Protein AF-0000000087483746 (afdb_homodimer)

Radius of gyration: 28.47 Å; Cα contacts (8 Å, |Δi|>4): 1527; chains: 2; bounding box: 49×84×69 Å

Organism: NCBI:txid62062

Sequence (650 aa):
MVVSKAWTLRQHFQGFPKASDFHLREETLPQPKNGQVLLEAVFLSVDPYMRPYSQTMMKEGDVMIGSQVAKVIQSYNPSFPVGCHVVSDCGWRSHWVCDGAELTPVLPDWPQDIPLSLALGAIGMPGLTALYGLEEVCEIKKGETLLVNAAAGAVGSVVGQIAKIKGCRVVGCAGTDTKVSYLKELGFDQVFNYKTATSLEESLREAAPHGYDCYFENVGGKFSSVVMPQMREYGRIAVCGSISMYNDTTPQTGILSTPQTVILQHTVQHHTTDRYTVHTTDGYTVHTTDGYTVHTTDGYTVHTTDGYTVHTTDGYTVHTTDGYTMVVSKAWTLRQHFQGFPKASDFHLREETLPQPKNGQVLLEAVFLSVDPYMRPYSQTMMKEGDVMIGSQVAKVIQSYNPSFPVGCHVVSDCGWRSHWVCDGAELTPVLPDWPQDIPLSLALGAIGMPGLTALYGLEEVCEIKKGETLLVNAAAGAVGSVVGQIAKIKGCRVVGCAGTDTKVSYLKELGFDQVFNYKTATSLEESLREAAPHGYDCYFENVGGKFSSVVMPQMREYGRIAVCGSISMYNDTTPQTGILSTPQTVILQHTVQHHTTDRYTVHTTDGYTVHTTDGYTVHTTDGYTVHTTDGYTVHTTDGYTVHTTDGYT

InterPro domains:
  IPR011032 GroES-like superfamily [SSF50129] (1-139)
  IPR013149 Alcohol dehydrogenase-like, C-terminal [PF00107] (154-257)
  IPR014190 Leukotriene B4 12-hydroxydehydrogenase/15-oxo-prostaglandin 13-reductase [cd08294] (2-254)
  IPR020843 Enoylreductase domain [SM00829] (18-268)
  IPR036291 NAD(P)-binding domain superfamily [SSF51735] (120-277)
  IPR041694 Oxidoreductase, N-terminal domain [PF16884] (5-106)
  IPR045010 Medium-chain dehydrogenase/reductase [PTHR43205] (4-276)

Secondary structure (DSSP, 8-state):
-EEEEEEEE-S--SSS--GGGEEEEEEEEPPP-TT-EEEEEEEE---TTHHHHHHHH--TTSBPP--EEEEEEEES-TTS-TT-EEEE-S-SBSEEEE-STT-EEPPTT--TTS-GGGGGTTTSHHHHHHHHIIIIIS---TT-EEEESSTTSHHHHHHHHHHHHTT-EEEEEESSHHHHHHHHHHT-SEEEETTT-S-HHHHHHHH-TT-EEEEEESS-THHHHHHGGGEEEEEEEEE---GGGTT-SSPPPB-S--HHHHHHT-EEEE--GGGEEEEEETTEEEEEETTEEEEEETTEEEEEETTEEEEEETTEEEEEETTB-/-EEEEEEEE-S--SSS--GGGEEEEEEEEPPP-TT-EEEEEEEE---TTHHHHHHHH--TTSBPP--EEEEEEEES-TTS-TT-EEEE-S-SBSEEEE-STT-EEPPTT--TTS-GGGGGTTTSHHHHHHHHIIIIIS---TT-EEEESSTTSHHHHHHHHHHHHTT-EEEEEESSHHHHHHHHHHT-SEEEETTT-S-HHHHHHHH-TT-EEEEEESS-THHHHHHGGGEEEEEEEEE---GGGTT-SSPPPB-S--HHHHHHT-EEEE--GGGEEEEEETTEEEEEETTEEEEEETTEEEEEETTEEEEEETTEEEEEETTB-

Structure (mmCIF, N/CA/C/O backbone):
data_AF-0000000087483746-model_v1
#
loop_
_entity.id
_entity.type
_entity.pdbx_description
1 polymer 'Prostaglandin reductase 1'
#
loop_
_atom_site.group_PDB
_atom_site.id
_atom_site.type_symbol
_atom_site.label_atom_id
_atom_site.label_alt_id
_atom_site.label_comp_id
_atom_site.label_asym_id
_atom_site.label_entity_id
_atom_site.label_seq_id
_atom_site.pdbx_PDB_ins_code
_atom_site.Cartn_x
_atom_site.Cartn_y
_atom_site.Cartn_z
_atom_site.occupancy
_atom_site.B_iso_or_equiv
_atom_site.auth_seq_id
_atom_site.auth_comp_id
_atom_site.auth_asym_id
_atom_site.auth_atom_id
_atom_site.pdbx_PDB_model_num
ATOM 1 N N . MET A 1 1 ? -16.719 40.312 28.062 1 84.88 1 MET A N 1
ATOM 2 C CA . MET A 1 1 ? -16.875 39.625 26.781 1 84.88 1 MET A CA 1
ATOM 3 C C . MET A 1 1 ? -15.758 40 25.812 1 84.88 1 MET A C 1
ATOM 5 O O . MET A 1 1 ? -15.25 41.125 25.859 1 84.88 1 MET A O 1
ATOM 9 N N . VAL A 1 2 ? -15.156 39 25.188 1 92.5 2 VAL A N 1
ATOM 10 C CA . VAL A 1 2 ? -14.047 39.25 24.266 1 92.5 2 VAL A CA 1
ATOM 11 C C . VAL A 1 2 ? -14.539 39.094 22.828 1 92.5 2 VAL A C 1
ATOM 13 O O . VAL A 1 2 ? -15.32 38.188 22.531 1 92.5 2 VAL A O 1
ATOM 16 N N . VAL A 1 3 ? -14.133 40.031 21.969 1 96.38 3 VAL A N 1
ATOM 17 C CA . VAL A 1 3 ? -14.445 39.938 20.547 1 96.38 3 VAL A CA 1
ATOM 18 C C . VAL A 1 3 ? -13.336 39.188 19.812 1 96.38 3 VAL A C 1
ATOM 20 O O . VAL A 1 3 ? -12.172 39.594 19.859 1 96.38 3 VAL A O 1
ATOM 23 N N . SER A 1 4 ? -13.75 38.094 19.219 1 97.94 4 SER A N 1
ATOM 24 C CA . SER A 1 4 ? -12.828 37.281 18.438 1 97.94 4 SER A CA 1
ATOM 25 C C . SER A 1 4 ? -12.984 37.531 16.953 1 97.94 4 SER A C 1
ATOM 27 O O . SER A 1 4 ? -14.094 37.688 16.453 1 97.94 4 SER A O 1
ATOM 29 N N . LYS A 1 5 ? -11.859 37.594 16.281 1 98.38 5 LYS A N 1
ATOM 30 C CA . LYS A 1 5 ? -11.852 37.594 14.828 1 98.38 5 LYS A CA 1
ATOM 31 C C . LYS A 1 5 ? -11.609 36.188 14.281 1 98.38 5 LYS A C 1
ATOM 33 O O . LYS A 1 5 ? -10.703 35.5 14.734 1 98.38 5 LYS A O 1
ATOM 38 N N . ALA A 1 6 ? -12.43 35.812 13.336 1 98.31 6 ALA A N 1
ATOM 39 C CA . ALA A 1 6 ? -12.312 34.469 12.773 1 98.31 6 ALA A CA 1
ATOM 40 C C . ALA A 1 6 ? -12.422 34.5 11.25 1 98.31 6 ALA A C 1
ATOM 42 O O . ALA A 1 6 ? -13.281 35.188 10.695 1 98.31 6 ALA A O 1
ATOM 43 N N . TRP A 1 7 ? -11.5 33.812 10.594 1 98.12 7 TRP A N 1
ATOM 44 C CA . TRP A 1 7 ? -11.602 33.625 9.148 1 98.12 7 TRP A CA 1
ATOM 45 C C . TRP A 1 7 ? -12.516 32.438 8.82 1 98.12 7 TRP A C 1
ATOM 47 O O . TRP A 1 7 ? -12.32 31.344 9.312 1 98.12 7 TRP A O 1
ATOM 57 N N . THR A 1 8 ? -13.492 32.688 8.016 1 98.12 8 THR A N 1
ATOM 58 C CA . THR A 1 8 ? -14.422 31.641 7.602 1 98.12 8 THR A CA 1
ATOM 59 C C . THR A 1 8 ? -14.273 31.328 6.113 1 98.12 8 THR A C 1
ATOM 61 O O . THR A 1 8 ? -13.82 32.188 5.344 1 98.12 8 THR A O 1
ATOM 64 N N . LEU A 1 9 ? -14.586 30.125 5.727 1 98.12 9 LEU A N 1
ATOM 65 C CA . LEU A 1 9 ? -14.617 29.719 4.324 1 98.12 9 LEU A CA 1
ATOM 66 C C . LEU A 1 9 ? -15.852 30.281 3.631 1 98.12 9 LEU A C 1
ATOM 68 O O . LEU A 1 9 ? -16.969 29.828 3.877 1 98.12 9 LEU A O 1
ATOM 72 N N . ARG A 1 10 ? -15.648 31.219 2.766 1 97.44 10 ARG A N 1
ATOM 73 C CA . ARG A 1 10 ? -16.766 31.828 2.039 1 97.44 10 ARG A CA 1
ATOM 74 C C . ARG A 1 10 ? -17.266 30.891 0.939 1 97.44 10 ARG A C 1
ATOM 76 O O . ARG A 1 10 ? -18.469 30.766 0.728 1 97.44 10 ARG A O 1
ATOM 83 N N . GLN A 1 11 ? -16.328 30.312 0.205 1 96.06 11 GLN A N 1
ATOM 84 C CA . GLN A 1 11 ? -16.609 29.328 -0.846 1 96.06 11 GLN A CA 1
ATOM 85 C C . GLN A 1 11 ? -15.469 28.328 -0.982 1 96.06 11 GLN A C 1
ATOM 87 O O . GLN A 1 11 ? -14.32 28.641 -0.657 1 96.06 11 GLN A O 1
ATOM 92 N N . HIS A 1 12 ? -15.844 27.172 -1.423 1 93.94 12 HIS A N 1
ATOM 93 C CA . HIS A 1 12 ? -14.805 26.188 -1.648 1 93.94 12 HIS A CA 1
ATOM 94 C C . HIS A 1 12 ? -13.82 26.641 -2.719 1 93.94 12 HIS A C 1
ATOM 96 O O . HIS A 1 12 ? -14.211 27.312 -3.68 1 93.94 12 HIS A O 1
ATOM 102 N N . PHE A 1 13 ? -12.633 26.172 -2.541 1 93.5 13 PHE A N 1
ATOM 103 C CA . PHE A 1 13 ? -11.555 26.625 -3.41 1 93.5 13 PHE A CA 1
ATOM 104 C C . PHE A 1 13 ? -11.727 26.078 -4.82 1 93.5 13 PHE A C 1
ATOM 106 O O . PHE A 1 13 ? -12.086 24.906 -5 1 93.5 13 PHE A O 1
ATOM 113 N N . GLN A 1 14 ? -11.609 26.891 -5.719 1 90.75 14 GLN A N 1
ATOM 114 C CA . GLN A 1 14 ? -11.469 26.516 -7.121 1 90.75 14 GLN A CA 1
ATOM 115 C C . GLN A 1 14 ? -10.055 26.797 -7.625 1 90.75 14 GLN A C 1
ATOM 117 O O . GLN A 1 14 ? -9.727 27.938 -7.965 1 90.75 14 GLN A O 1
ATOM 122 N N . GLY A 1 15 ? -9.273 25.781 -7.684 1 89.31 15 GLY A N 1
ATOM 123 C CA . GLY A 1 15 ? -7.855 26 -7.918 1 89.31 15 GLY A CA 1
ATOM 124 C C . GLY A 1 15 ? -7.117 26.484 -6.688 1 89.31 15 GLY A C 1
ATOM 125 O O . GLY A 1 15 ? -7.41 26.062 -5.566 1 89.31 15 GLY A O 1
ATOM 126 N N . PHE A 1 16 ? -6.207 27.312 -6.836 1 92.25 16 PHE A N 1
ATOM 127 C CA . PHE A 1 16 ? -5.449 27.859 -5.723 1 92.25 16 PHE A CA 1
ATOM 128 C C . PHE A 1 16 ? -6.309 28.828 -4.918 1 92.25 16 PHE A C 1
ATOM 130 O O . PHE A 1 16 ? -7.047 29.641 -5.488 1 92.25 16 PHE A O 1
ATOM 137 N N . PRO A 1 17 ? -6.242 28.734 -3.639 1 95 17 PRO A N 1
ATOM 138 C CA . PRO A 1 17 ? -7.051 29.609 -2.797 1 95 17 PRO A CA 1
ATOM 139 C C . PRO A 1 17 ? -6.816 31.094 -3.098 1 95 17 PRO A C 1
ATOM 141 O O . PRO A 1 17 ? -5.688 31.5 -3.389 1 95 17 PRO A O 1
ATOM 144 N N . LYS A 1 18 ? -7.969 31.891 -3.02 1 95.56 18 LYS A N 1
ATOM 145 C CA . LYS A 1 18 ? -7.957 33.344 -3.186 1 95.56 18 LYS A CA 1
ATOM 146 C C . LYS A 1 18 ? -8.469 34.031 -1.931 1 95.56 18 LYS A C 1
ATOM 148 O O . LYS A 1 18 ? -9.211 33.469 -1.145 1 95.56 18 LYS A O 1
ATOM 153 N N . ALA A 1 19 ? -8.023 35.219 -1.803 1 96 19 ALA A N 1
ATOM 154 C CA . ALA A 1 19 ? -8.469 36 -0.651 1 96 19 ALA A CA 1
ATOM 155 C C . ALA A 1 19 ? -10 36.031 -0.581 1 96 19 ALA A C 1
ATOM 157 O O . ALA A 1 19 ? -10.57 36.031 0.509 1 96 19 ALA A O 1
ATOM 158 N N . SER A 1 20 ? -10.586 36.094 -1.738 1 97.25 20 SER A N 1
ATOM 159 C CA . SER A 1 20 ? -12.039 36.156 -1.813 1 97.25 20 SER A CA 1
ATOM 160 C C . SER A 1 20 ? -12.703 34.875 -1.314 1 97.25 20 SER A C 1
ATOM 162 O O . SER A 1 20 ? -13.914 34.844 -1.082 1 97.25 20 SER A O 1
ATOM 164 N N . ASP A 1 21 ? -11.922 33.844 -1.173 1 97.69 21 ASP A N 1
ATOM 165 C CA . ASP A 1 21 ? -12.469 32.594 -0.693 1 97.69 21 ASP A CA 1
ATOM 166 C C . ASP A 1 21 ? -12.727 32.625 0.812 1 97.69 21 ASP A C 1
ATOM 168 O O . ASP A 1 21 ? -13.352 31.719 1.369 1 97.69 21 ASP A O 1
ATOM 172 N N . PHE A 1 22 ? -12.328 33.75 1.444 1 97.94 22 PHE A N 1
ATOM 173 C CA . PHE A 1 22 ? -12.406 33.875 2.896 1 97.94 22 PHE A CA 1
ATOM 174 C C . PHE A 1 22 ? -13.203 35.094 3.307 1 97.94 22 PHE A C 1
ATOM 176 O O . PHE A 1 22 ? -13.344 36.031 2.523 1 97.94 22 PHE A O 1
ATOM 183 N N . HIS A 1 23 ? -13.758 35.031 4.449 1 97.81 23 HIS A N 1
ATOM 184 C CA . HIS A 1 23 ? -14.438 36.156 5.078 1 97.81 23 HIS A CA 1
ATOM 185 C C . HIS A 1 23 ? -14.016 36.312 6.531 1 97.81 23 HIS A C 1
ATOM 187 O O . HIS A 1 23 ? -14.023 35.344 7.297 1 97.81 23 HIS A O 1
ATOM 193 N N . LEU A 1 24 ? -13.586 37.469 6.922 1 97.88 24 LEU A N 1
ATOM 194 C CA . LEU A 1 24 ? -13.242 37.781 8.305 1 97.88 24 LEU A CA 1
ATOM 195 C C . LEU A 1 24 ? -14.484 38.219 9.086 1 97.88 24 LEU A C 1
ATOM 197 O O . LEU A 1 24 ? -15.141 39.188 8.734 1 97.88 24 LEU A O 1
ATOM 201 N N . ARG A 1 25 ? -14.758 37.469 10.094 1 97.06 25 ARG A N 1
ATOM 202 C CA . ARG A 1 25 ? -15.938 37.781 10.891 1 97.06 25 ARG A CA 1
ATOM 203 C C . ARG A 1 25 ? -15.555 38.031 12.352 1 97.06 25 ARG A C 1
ATOM 205 O O . ARG A 1 25 ? -14.531 37.531 12.82 1 97.06 25 ARG A O 1
ATOM 212 N N . GLU A 1 26 ? -16.422 38.75 13 1 97.44 26 GLU A N 1
ATOM 213 C CA . GLU A 1 26 ? -16.266 38.938 14.438 1 97.44 26 GLU A CA 1
ATOM 214 C C . GLU A 1 26 ? -17.25 38.094 15.227 1 97.44 26 GLU A C 1
ATOM 216 O O . GLU A 1 26 ? -18.391 37.875 14.805 1 97.44 26 GLU A O 1
ATOM 221 N N . GLU A 1 27 ? -16.688 37.531 16.25 1 95.5 27 GLU A N 1
ATOM 222 C CA . GLU A 1 27 ? -17.484 36.75 17.188 1 95.5 27 GLU A CA 1
ATOM 223 C C . GLU A 1 27 ? -17.328 37.25 18.609 1 95.5 27 GLU A C 1
ATOM 225 O O . GLU A 1 27 ? -16.203 37.531 19.062 1 95.5 27 GLU A O 1
ATOM 230 N N . THR A 1 28 ? -18.469 37.406 19.297 1 96.88 28 THR A N 1
ATOM 231 C CA . THR A 1 28 ? -18.406 37.719 20.719 1 96.88 28 THR A CA 1
ATOM 232 C C . THR A 1 28 ? -18.375 36.438 21.562 1 96.88 28 THR A C 1
ATOM 234 O O . THR A 1 28 ? -19.297 35.625 21.5 1 96.88 28 THR A O 1
ATOM 237 N N . LEU A 1 29 ? -17.312 36.344 22.328 1 97.56 29 LEU A N 1
ATOM 238 C CA . LEU A 1 29 ? -17.141 35.125 23.141 1 97.56 29 LEU A CA 1
ATOM 239 C C . LEU A 1 29 ? -17.672 35.344 24.547 1 97.56 29 LEU A C 1
ATOM 241 O O . LEU A 1 29 ? -17.516 36.438 25.125 1 97.56 29 LEU A O 1
ATOM 245 N N . PRO A 1 30 ? -18.188 34.281 25.078 1 96.12 30 PRO A N 1
ATOM 246 C CA . PRO A 1 30 ? -18.594 34.375 26.484 1 96.12 30 PRO A CA 1
ATOM 247 C C . PRO A 1 30 ? -17.391 34.406 27.422 1 96.12 30 PRO A C 1
ATOM 249 O O . PRO A 1 30 ? -16.281 34.031 27.031 1 96.12 30 PRO A O 1
ATOM 252 N N . GLN A 1 31 ? -17.719 34.906 28.594 1 95.69 31 GLN A N 1
ATOM 253 C CA . GLN A 1 31 ? -16.703 34.75 29.641 1 95.69 31 GLN A CA 1
ATOM 254 C C . GLN A 1 31 ? -16.484 33.25 29.969 1 95.69 31 GLN A C 1
ATOM 256 O O . GLN A 1 31 ? -17.438 32.5 30.031 1 95.69 31 GLN A O 1
ATOM 261 N N . PRO A 1 32 ? -15.18 32.938 30.109 1 97.44 32 PRO A N 1
ATOM 262 C CA . PRO A 1 32 ? -14.93 31.531 30.484 1 97.44 32 PRO A CA 1
ATOM 263 C C . PRO A 1 32 ? -15.547 31.156 31.828 1 97.44 32 PRO A C 1
ATOM 265 O O . PRO A 1 32 ? -15.562 31.984 32.75 1 97.44 32 PRO A O 1
ATOM 268 N N . LYS A 1 33 ? -16.031 29.922 31.938 1 96.56 33 LYS A N 1
ATOM 269 C CA . LYS A 1 33 ? -16.594 29.359 33.156 1 96.56 33 LYS A CA 1
ATOM 270 C C . LYS A 1 33 ? -15.617 28.375 33.812 1 96.56 33 LYS A C 1
ATOM 272 O O . LYS A 1 33 ? -14.492 28.219 33.344 1 96.56 33 LYS A O 1
ATOM 277 N N . ASN A 1 34 ? -16.141 27.828 34.906 1 96.19 34 ASN A N 1
ATOM 278 C CA . ASN A 1 34 ? -15.328 26.812 35.562 1 96.19 34 ASN A CA 1
ATOM 279 C C . ASN A 1 34 ? -14.906 25.703 34.625 1 96.19 34 ASN A C 1
ATOM 281 O O . ASN A 1 34 ? -15.734 25.156 33.875 1 96.19 34 ASN A O 1
ATOM 285 N N . GLY A 1 35 ? -13.57 25.469 34.594 1 97.06 35 GLY A N 1
ATOM 286 C CA . GLY A 1 35 ? -13.039 24.422 33.75 1 97.06 35 GLY A CA 1
ATOM 287 C C . GLY A 1 35 ? -12.641 24.922 32.375 1 97.06 35 GLY A C 1
ATOM 288 O O . GLY A 1 35 ? -12.109 24.156 31.547 1 97.06 35 GLY A O 1
ATOM 289 N N . GLN A 1 36 ? -12.836 26.234 32.156 1 98 36 GLN A N 1
ATOM 290 C CA . GLN A 1 36 ? -12.586 26.75 30.828 1 98 36 GLN A CA 1
ATOM 291 C C . GLN A 1 36 ? -11.414 27.719 30.812 1 98 36 GLN A C 1
ATOM 293 O O . GLN A 1 36 ? -10.977 28.172 31.875 1 98 36 GLN A O 1
ATOM 298 N N . VAL A 1 37 ? -10.969 27.969 29.641 1 98.25 37 VAL A N 1
ATOM 299 C CA . VAL A 1 37 ? -9.891 28.922 29.438 1 98.25 37 VAL A CA 1
ATOM 300 C C . VAL A 1 37 ? -10.211 29.812 28.234 1 98.25 37 VAL A C 1
ATOM 302 O O . VAL A 1 37 ? -10.992 29.438 27.359 1 98.25 37 VAL A O 1
ATOM 305 N N . LEU A 1 38 ? -9.664 31 28.266 1 98.5 38 LEU A N 1
ATOM 306 C CA . LEU A 1 38 ? -9.672 31.906 27.125 1 98.5 38 LEU A CA 1
ATOM 307 C C . LEU A 1 38 ? -8.297 31.953 26.469 1 98.5 38 LEU A C 1
ATOM 309 O O . LEU A 1 38 ? -7.289 32.219 27.125 1 98.5 38 LEU A O 1
ATOM 313 N N . LEU A 1 39 ? -8.305 31.672 25.219 1 98.56 39 LEU A N 1
ATOM 314 C CA . LEU A 1 39 ? -7.074 31.625 24.438 1 98.56 39 LEU A CA 1
ATOM 315 C C . LEU A 1 39 ? -6.93 32.875 23.562 1 98.56 39 LEU A C 1
ATOM 317 O O . LEU A 1 39 ? -7.93 33.438 23.109 1 98.56 39 LEU A O 1
ATOM 321 N N . GLU A 1 40 ? -5.738 33.25 23.359 1 98.69 40 GLU A N 1
ATOM 322 C CA . GLU A 1 40 ? -5.352 34.25 22.359 1 98.69 40 GLU A CA 1
ATOM 323 C C . GLU A 1 40 ? -4.32 33.656 21.391 1 98.69 40 GLU A C 1
ATOM 325 O O . GLU A 1 40 ? -3.25 33.219 21.812 1 98.69 40 GLU A O 1
ATOM 330 N N . ALA A 1 41 ? -4.578 33.75 20.109 1 98.5 41 ALA A N 1
ATOM 331 C CA . ALA A 1 41 ? -3.705 33.156 19.109 1 98.5 41 ALA A CA 1
ATOM 332 C C . ALA A 1 41 ? -2.379 33.906 19.016 1 98.5 41 ALA A C 1
ATOM 334 O O . ALA A 1 41 ? -2.35 35.125 19.062 1 98.5 41 ALA A O 1
ATOM 335 N N . VAL A 1 42 ? -1.319 33.156 18.953 1 98 42 VAL A N 1
ATOM 336 C CA . VAL A 1 42 ? 0.018 33.719 18.75 1 98 42 VAL A CA 1
ATOM 337 C C . VAL A 1 42 ? 0.473 33.438 17.312 1 98 42 VAL A C 1
ATOM 339 O O . VAL A 1 42 ? 0.969 34.312 16.625 1 98 42 VAL A O 1
ATOM 342 N N . PHE A 1 43 ? 0.296 32.188 16.844 1 97.88 43 PHE A N 1
ATOM 343 C CA . PHE A 1 43 ? 0.579 31.766 15.484 1 97.88 43 PHE A CA 1
ATOM 344 C C . PHE A 1 43 ? -0.567 30.922 14.938 1 97.88 43 PHE A C 1
ATOM 346 O O . PHE A 1 43 ? -1.174 30.141 15.672 1 97.88 43 PHE A O 1
ATOM 353 N N . LEU A 1 44 ? -0.84 31.078 13.68 1 97.56 44 LEU A N 1
ATOM 354 C CA . LEU A 1 44 ? -1.774 30.234 12.945 1 97.56 44 LEU A CA 1
ATOM 355 C C . LEU A 1 44 ? -1.044 29.391 11.898 1 97.56 44 LEU A C 1
ATOM 357 O O . LEU A 1 44 ? -0.132 29.891 11.227 1 97.56 44 LEU A O 1
ATOM 361 N N . SER A 1 45 ? -1.437 28.172 11.828 1 96 45 SER A N 1
ATOM 362 C CA . SER A 1 45 ? -0.874 27.359 10.766 1 96 45 SER A CA 1
ATOM 363 C C . SER A 1 45 ? -1.6 27.594 9.445 1 96 45 SER A C 1
ATOM 365 O O . SER A 1 45 ? -2.814 27.797 9.422 1 96 45 SER A O 1
ATOM 367 N N . VAL A 1 46 ? -0.901 27.609 8.336 1 94.94 46 VAL A N 1
ATOM 368 C CA . VAL A 1 46 ? -1.425 27.625 6.977 1 94.94 46 VAL A CA 1
ATOM 369 C C . VAL A 1 46 ? -0.848 26.438 6.199 1 94.94 46 VAL A C 1
ATOM 371 O O . VAL A 1 46 ? 0.305 26.469 5.766 1 94.94 46 VAL A O 1
ATOM 374 N N . ASP A 1 47 ? -1.719 25.453 6.051 1 93.5 47 ASP A N 1
ATOM 375 C CA . ASP A 1 47 ? -1.221 24.172 5.562 1 93.5 47 ASP A CA 1
ATOM 376 C C . ASP A 1 47 ? -1.864 23.812 4.227 1 93.5 47 ASP A C 1
ATOM 378 O O . ASP A 1 47 ? -3.057 24.047 4.02 1 93.5 47 ASP A O 1
ATOM 382 N N . PRO A 1 48 ? -1.103 23.078 3.393 1 93.12 48 PRO A N 1
ATOM 383 C CA . PRO A 1 48 ? -1.645 22.672 2.094 1 93.12 48 PRO A CA 1
ATOM 384 C C . PRO A 1 48 ? -2.844 21.734 2.223 1 93.12 48 PRO A C 1
ATOM 386 O O . PRO A 1 48 ? -3.746 21.766 1.382 1 93.12 48 PRO A O 1
ATOM 389 N N . TYR A 1 49 ? -2.922 20.953 3.266 1 91.06 49 TYR A N 1
ATOM 390 C CA . TYR A 1 49 ? -3.996 19.969 3.383 1 91.06 49 TYR A CA 1
ATOM 391 C C . TYR A 1 49 ? -5.348 20.656 3.521 1 91.06 49 TYR A C 1
ATOM 393 O O . TYR A 1 49 ? -6.395 20.031 3.326 1 91.06 49 TYR A O 1
ATOM 401 N N . MET A 1 50 ? -5.371 21.922 3.846 1 93.31 50 MET A N 1
ATOM 402 C CA . MET A 1 50 ? -6.617 22.656 3.998 1 93.31 50 MET A CA 1
ATOM 403 C C . MET A 1 50 ? -7.391 22.703 2.684 1 93.31 50 MET A C 1
ATOM 405 O O . MET A 1 50 ? -8.617 22.797 2.682 1 93.31 50 MET A O 1
ATOM 409 N N . ARG A 1 51 ? -6.707 22.547 1.605 1 93.19 51 ARG A N 1
ATOM 410 C CA . ARG A 1 51 ? -7.336 22.625 0.292 1 93.19 51 ARG A CA 1
ATOM 411 C C . ARG A 1 51 ? -8.242 21.422 0.053 1 93.19 51 ARG A C 1
ATOM 413 O O . ARG A 1 51 ? -9.461 21.562 -0.054 1 93.19 51 ARG A O 1
ATOM 420 N N . PRO A 1 52 ? -7.68 20.234 0.125 1 88.62 52 PRO A N 1
ATOM 421 C CA . PRO A 1 52 ? -8.578 19.094 -0.063 1 88.62 52 PRO A CA 1
ATOM 422 C C . PRO A 1 52 ? -9.523 18.891 1.12 1 88.62 52 PRO A C 1
ATOM 424 O O . PRO A 1 52 ? -10.656 18.438 0.938 1 88.62 52 PRO A O 1
ATOM 427 N N . TYR A 1 53 ? -9.172 19.25 2.328 1 88.62 53 TYR A N 1
ATOM 428 C CA . TYR A 1 53 ? -9.992 19.031 3.512 1 88.62 53 TYR A CA 1
ATOM 429 C C . TYR A 1 53 ? -11.172 19.984 3.549 1 88.62 53 TYR A C 1
ATOM 431 O O . TYR A 1 53 ? -12.227 19.672 4.113 1 88.62 53 TYR A O 1
ATOM 439 N N . SER A 1 54 ? -10.977 21.125 2.973 1 89.56 54 SER A N 1
ATOM 440 C CA . SER A 1 54 ? -12.078 22.078 2.924 1 89.56 54 SER A CA 1
ATOM 441 C C . SER A 1 54 ? -13.273 21.5 2.176 1 89.56 54 SER A C 1
ATOM 443 O O . SER A 1 54 ? -14.422 21.766 2.537 1 89.56 54 SER A O 1
ATOM 445 N N . GLN A 1 55 ? -13.047 20.641 1.203 1 85.81 55 GLN A N 1
ATOM 446 C CA . GLN A 1 55 ? -14.117 20.047 0.395 1 85.81 55 GLN A CA 1
ATOM 447 C C . GLN A 1 55 ? -14.781 18.891 1.118 1 85.81 55 GLN A C 1
ATOM 449 O O . GLN A 1 55 ? -15.977 18.641 0.952 1 85.81 55 GLN A O 1
ATOM 454 N N . THR A 1 56 ? -14.023 18.266 1.96 1 83.31 56 THR A N 1
ATOM 455 C CA . THR A 1 56 ? -14.539 17.016 2.512 1 83.31 56 THR A CA 1
ATOM 456 C C . THR A 1 56 ? -14.984 17.203 3.957 1 83.31 56 THR A C 1
ATOM 458 O O . THR A 1 56 ? -15.875 16.5 4.434 1 83.31 56 THR A O 1
ATOM 461 N N . MET A 1 57 ? -14.422 18.281 4.633 1 88.38 57 MET A N 1
ATOM 462 C CA . MET A 1 57 ? -14.633 18.344 6.074 1 88.38 57 MET A CA 1
ATOM 463 C C . MET A 1 57 ? -15.305 19.656 6.469 1 88.38 57 MET A C 1
ATOM 465 O O . MET A 1 57 ? -15.68 19.844 7.629 1 88.38 57 MET A O 1
ATOM 469 N N . MET A 1 58 ? -15.367 20.562 5.496 1 94.19 58 MET A N 1
ATOM 470 C CA . MET A 1 58 ? -15.922 21.859 5.844 1 94.19 58 MET A CA 1
ATOM 471 C C . MET A 1 58 ? -17.156 22.172 5 1 94.19 58 MET A C 1
ATOM 473 O O . MET A 1 58 ? -17.328 21.625 3.912 1 94.19 58 MET A O 1
ATOM 477 N N . LYS A 1 59 ? -18.031 23.125 5.535 1 96.06 59 LYS A N 1
ATOM 478 C CA . LYS A 1 59 ? -19.094 23.828 4.809 1 96.06 59 LYS A CA 1
ATOM 479 C C . LYS A 1 59 ? -18.766 25.312 4.676 1 96.06 59 LYS A C 1
ATOM 481 O O . LYS A 1 59 ? -18.047 25.875 5.512 1 96.06 59 LYS A O 1
ATOM 486 N N . GLU A 1 60 ? -19.156 25.766 3.586 1 96.81 60 GLU A N 1
ATOM 487 C CA . GLU A 1 60 ? -19.031 27.219 3.475 1 96.81 60 GLU A CA 1
ATOM 488 C C . GLU A 1 60 ? -19.625 27.922 4.691 1 96.81 60 GLU A C 1
ATOM 490 O O . GLU A 1 60 ? -20.688 27.531 5.172 1 96.81 60 GLU A O 1
ATOM 495 N N . GLY A 1 61 ? -18.922 28.859 5.199 1 97 61 GLY A N 1
ATOM 496 C CA . GLY A 1 61 ? -19.344 29.547 6.406 1 97 61 GLY A CA 1
ATOM 497 C C . GLY A 1 61 ? -18.594 29.094 7.648 1 97 61 GLY A C 1
ATOM 498 O O . GLY A 1 61 ? -18.594 29.781 8.664 1 97 61 GLY A O 1
ATOM 499 N N . ASP A 1 62 ? -18.047 27.938 7.547 1 97.81 62 ASP A N 1
ATOM 500 C CA . ASP A 1 62 ? -17.312 27.422 8.688 1 97.81 62 ASP A CA 1
ATOM 501 C C . ASP A 1 62 ? -16.016 28.203 8.914 1 97.81 62 ASP A C 1
ATOM 503 O O . ASP A 1 62 ? -15.453 28.766 7.969 1 97.81 62 ASP A O 1
ATOM 507 N N . VAL A 1 63 ? -15.555 28.219 10.18 1 97.56 63 VAL A N 1
ATOM 508 C CA . VAL A 1 63 ? -14.227 28.75 10.453 1 97.56 63 VAL A CA 1
ATOM 509 C C . VAL A 1 63 ? -13.164 27.859 9.812 1 97.56 63 VAL A C 1
ATOM 511 O O . VAL A 1 63 ? -13.258 26.641 9.867 1 97.56 63 VAL A O 1
ATOM 514 N N . MET A 1 64 ? -12.203 28.531 9.203 1 97.5 64 MET A N 1
ATOM 515 C CA . MET A 1 64 ? -11.141 27.781 8.555 1 97.5 64 MET A CA 1
ATOM 516 C C . MET A 1 64 ? -10.445 26.859 9.547 1 97.5 64 ME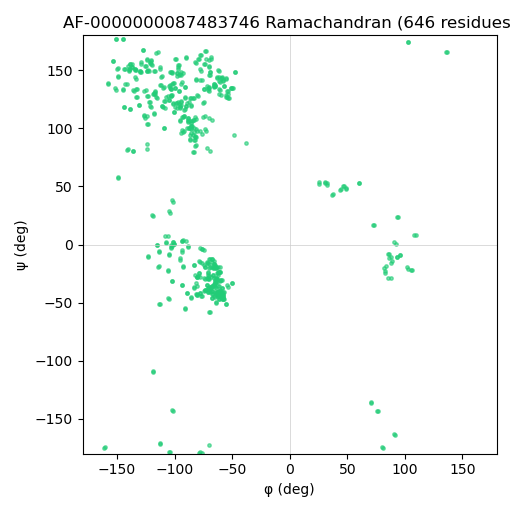T A C 1
ATOM 518 O O . MET A 1 64 ? -10.148 27.25 10.672 1 97.5 64 MET A O 1
ATOM 522 N N . ILE A 1 65 ? -10.211 25.703 9.109 1 95.75 65 ILE A N 1
ATOM 523 C CA . ILE A 1 65 ? -9.547 24.703 9.938 1 95.75 65 ILE A CA 1
ATOM 524 C C . ILE A 1 65 ? -8.062 25.047 10.062 1 95.75 65 ILE A C 1
ATOM 526 O O . ILE A 1 65 ? -7.539 25.875 9.312 1 95.75 65 ILE A O 1
ATOM 530 N N . GLY A 1 66 ? -7.402 24.344 11.047 1 94.06 66 GLY A N 1
ATOM 531 C CA . GLY A 1 66 ? -5.98 24.5 11.312 1 94.06 66 GLY A CA 1
ATOM 532 C C . GLY A 1 66 ? -5.656 24.594 12.789 1 94.06 66 GLY A C 1
ATOM 533 O O . GLY A 1 66 ? -6.547 24.797 13.617 1 94.06 66 GLY A O 1
ATOM 534 N N . SER A 1 67 ? -4.395 24.438 13 1 94.75 67 SER A N 1
ATOM 535 C CA . SER A 1 67 ? -3.916 24.547 14.375 1 94.75 67 SER A CA 1
ATOM 536 C C . SER A 1 67 ? -3.316 25.922 14.641 1 94.75 67 SER A C 1
ATOM 538 O O . SER A 1 67 ? -3.039 26.688 13.711 1 94.75 67 SER A O 1
ATOM 540 N N . GLN A 1 68 ? -3.266 26.203 15.914 1 97.19 68 GLN A N 1
ATOM 541 C CA . GLN A 1 68 ? -2.59 27.422 16.312 1 97.19 68 GLN A CA 1
ATOM 542 C C . GLN A 1 68 ? -1.842 27.234 17.641 1 97.19 68 GLN A C 1
ATOM 544 O O . GLN A 1 68 ? -2.158 26.328 18.406 1 97.19 68 GLN A O 1
ATOM 549 N N . VAL A 1 69 ? -0.778 28.016 17.734 1 97.25 69 VAL A N 1
ATOM 550 C CA . VAL A 1 69 ? -0.226 28.266 19.062 1 97.25 69 VAL A CA 1
ATOM 551 C C . VAL A 1 69 ? -0.952 29.438 19.719 1 97.25 69 VAL A C 1
ATOM 553 O O . VAL A 1 69 ? -1.085 30.5 19.125 1 97.25 69 VAL A O 1
ATOM 556 N N . ALA A 1 70 ? -1.445 29.125 20.922 1 98.31 70 ALA A N 1
ATOM 557 C CA . ALA A 1 70 ? -2.191 30.172 21.625 1 98.31 70 ALA A CA 1
ATOM 558 C C . ALA A 1 70 ? -1.661 30.344 23.047 1 98.31 70 ALA A C 1
ATOM 560 O O . ALA A 1 70 ? -1.04 29.438 23.609 1 98.31 70 ALA A O 1
ATOM 561 N N . LYS A 1 71 ? -1.914 31.5 23.531 1 98 71 LYS A N 1
ATOM 562 C CA . LYS A 1 71 ? -1.632 31.812 24.922 1 98 71 LYS A CA 1
ATOM 563 C C . LYS A 1 71 ? -2.91 31.812 25.75 1 98 71 LYS A C 1
ATOM 565 O O . LYS A 1 71 ? -3.938 32.344 25.328 1 98 71 LYS A O 1
ATOM 570 N N . VAL A 1 72 ? -2.844 31.156 26.906 1 98.25 72 VAL A N 1
ATOM 571 C CA . VAL A 1 72 ? -3.959 31.234 27.844 1 98.25 72 VAL A CA 1
ATOM 572 C C . VAL A 1 72 ? -3.963 32.594 28.516 1 98.25 72 VAL A C 1
ATOM 574 O O . VAL A 1 72 ? -3.02 32.938 29.234 1 98.25 72 VAL A O 1
ATOM 577 N N . ILE A 1 73 ? -5.059 33.344 28.406 1 98.38 73 ILE A N 1
ATOM 578 C CA . ILE A 1 73 ? -5.047 34.719 28.938 1 98.38 73 ILE A CA 1
ATOM 579 C C . ILE A 1 73 ? -6.031 34.812 30.094 1 98.38 73 ILE A C 1
ATOM 581 O O . ILE A 1 73 ? -5.98 35.781 30.875 1 98.38 73 ILE A O 1
ATOM 585 N N . GLN A 1 74 ? -6.938 33.938 30.219 1 98.31 74 GLN A N 1
ATOM 586 C CA . GLN A 1 74 ? -7.809 33.688 31.375 1 98.31 74 GLN A CA 1
ATOM 587 C C . GLN A 1 74 ? -8.047 32.219 31.594 1 98.31 74 GLN A C 1
ATOM 589 O O . GLN A 1 74 ? -8.203 31.453 30.641 1 98.31 74 GLN A O 1
ATOM 594 N N . SER A 1 75 ? -8.016 31.797 32.906 1 98.06 75 SER A N 1
ATOM 595 C CA . SER A 1 75 ? -8.164 30.359 33.125 1 98.06 75 SER A CA 1
ATOM 596 C C . SER A 1 75 ? -8.953 30.078 34.406 1 98.06 75 SER A C 1
ATOM 598 O O . SER A 1 75 ? -8.75 30.75 35.438 1 98.06 75 SER A O 1
ATOM 600 N N . TYR A 1 76 ? -9.867 29.219 34.344 1 97.94 76 TYR A N 1
ATOM 601 C CA . TYR A 1 76 ? -10.523 28.547 35.438 1 97.94 76 TYR A CA 1
ATOM 602 C C . TYR A 1 76 ? -10.32 27.047 35.375 1 97.94 76 TYR A C 1
ATOM 604 O O . TYR A 1 76 ? -11.203 26.266 35.75 1 97.94 76 TYR A O 1
ATOM 612 N N . ASN A 1 77 ? -9.234 26.656 34.719 1 97 77 ASN A N 1
ATOM 613 C CA . ASN A 1 77 ? -8.781 25.281 34.562 1 97 77 ASN A CA 1
ATOM 614 C C . ASN A 1 77 ? -7.344 25.109 35.062 1 97 77 ASN A C 1
ATOM 616 O O . ASN A 1 77 ? -6.406 25.594 34.406 1 97 77 ASN A O 1
ATOM 620 N N . PRO A 1 78 ? -7.148 24.406 36.156 1 95 78 PRO A N 1
ATOM 621 C CA . PRO A 1 78 ? -5.816 24.312 36.75 1 95 78 PRO A CA 1
ATOM 622 C C . PRO A 1 78 ? -4.801 23.641 35.812 1 95 78 PRO A C 1
ATOM 624 O O . PRO A 1 78 ? -3.592 23.828 36 1 95 78 PRO A O 1
ATOM 627 N N . SER A 1 79 ? -5.223 22.922 34.844 1 94.38 79 SER A N 1
ATOM 628 C CA . SER A 1 79 ? -4.316 22.234 33.938 1 94.38 79 SER A CA 1
ATOM 629 C C . SER A 1 79 ? -3.684 23.219 32.938 1 94.38 79 SER A C 1
ATOM 631 O O . SER A 1 79 ? -2.676 22.906 32.312 1 94.38 79 SER A O 1
ATOM 633 N N . PHE A 1 80 ? -4.289 24.406 32.844 1 97.31 80 PHE A N 1
ATOM 634 C CA . PHE A 1 80 ? -3.814 25.391 31.891 1 97.31 80 PHE A CA 1
ATOM 635 C C . PHE A 1 80 ? -3.762 26.781 32.531 1 97.31 80 PHE A C 1
ATOM 637 O O . PHE A 1 80 ? -4.641 27.609 32.312 1 97.31 80 PHE A O 1
ATOM 644 N N . PRO A 1 81 ? -2.771 27.047 33.25 1 96.31 81 PRO A N 1
ATOM 645 C CA . PRO A 1 81 ? -2.689 28.328 33.906 1 96.31 81 PRO A CA 1
ATOM 646 C C . PRO A 1 81 ? -2.498 29.5 32.969 1 96.31 81 PRO A C 1
ATOM 648 O O . PRO A 1 81 ? -1.984 29.312 31.844 1 96.31 81 PRO A O 1
ATOM 651 N N . VAL A 1 82 ? -2.818 30.641 33.438 1 97.62 82 VAL A N 1
ATOM 652 C CA . VAL A 1 82 ? -2.65 31.875 32.656 1 97.62 82 VAL A CA 1
ATOM 653 C C . VAL A 1 82 ? -1.181 32.062 32.281 1 97.62 82 VAL A C 1
ATOM 655 O O . VAL A 1 82 ? -0.294 31.859 33.125 1 97.62 82 VAL A O 1
ATOM 658 N N . GLY A 1 83 ? -0.959 32.281 31.016 1 96.81 83 GLY A N 1
ATOM 659 C CA . GLY A 1 83 ? 0.396 32.531 30.547 1 96.81 83 GLY A CA 1
ATOM 660 C C . GLY A 1 83 ? 1 31.359 29.797 1 96.81 83 GLY A C 1
ATOM 661 O O . GLY A 1 83 ? 1.954 31.531 29.047 1 96.81 83 GLY A O 1
ATOM 662 N N . CYS A 1 84 ? 0.468 30.188 30.031 1 96.38 84 CYS A N 1
ATOM 663 C CA . CYS A 1 84 ? 1.021 29.031 29.344 1 96.38 84 CYS A CA 1
ATOM 664 C C . CYS A 1 84 ? 0.602 29.031 27.875 1 96.38 84 CYS A C 1
ATOM 666 O O . CYS A 1 84 ? -0.365 29.703 27.5 1 96.38 84 CYS A O 1
ATOM 668 N N . HIS A 1 85 ? 1.405 28.375 27.078 1 96.88 85 HIS A N 1
ATOM 669 C CA . HIS A 1 85 ? 1.083 28.203 25.656 1 96.88 85 HIS A CA 1
ATOM 670 C C . HIS A 1 85 ? 0.554 26.812 25.375 1 96.88 85 HIS A C 1
ATOM 672 O O . HIS A 1 85 ? 0.96 25.844 26.016 1 96.88 85 HIS A O 1
ATOM 678 N N . VAL A 1 86 ? -0.346 26.75 24.391 1 97.12 86 VAL A N 1
ATOM 679 C CA . VAL A 1 86 ? -0.96 25.484 23.984 1 97.12 86 VAL A CA 1
ATOM 680 C C . VAL A 1 86 ? -1.068 25.422 22.469 1 97.12 86 VAL A C 1
ATOM 682 O O . VAL A 1 86 ? -1.034 26.469 21.797 1 97.12 86 VAL A O 1
ATOM 685 N N . VAL A 1 87 ? -1.035 24.266 21.938 1 94.94 87 VAL A N 1
ATOM 686 C CA . VAL A 1 87 ? -1.479 24.047 20.562 1 94.94 87 VAL A CA 1
ATOM 687 C C . VAL A 1 87 ? -2.967 23.688 20.562 1 94.94 87 VAL A C 1
ATOM 689 O O . VAL A 1 87 ? -3.414 22.828 21.328 1 94.94 87 VAL A O 1
ATOM 692 N N . SER A 1 88 ? -3.709 24.406 19.797 1 95.94 88 SER A N 1
ATOM 693 C CA . SER A 1 88 ? -5.152 24.219 19.672 1 95.94 88 SER A CA 1
ATOM 694 C C . SER A 1 88 ? -5.559 23.984 18.219 1 95.94 88 SER A C 1
ATOM 696 O O . SER A 1 88 ? -4.949 24.547 17.312 1 95.94 88 SER A O 1
ATOM 698 N N . ASP A 1 89 ? -6.613 23.219 18.016 1 93.75 89 ASP A N 1
ATOM 699 C CA . ASP A 1 89 ? -7.125 22.984 16.672 1 93.75 89 ASP A CA 1
ATOM 700 C C . ASP A 1 89 ? -8.406 23.781 16.422 1 93.75 89 ASP A C 1
ATOM 702 O O . ASP A 1 89 ? -9.266 23.359 15.648 1 93.75 89 ASP A O 1
ATOM 706 N N . CYS A 1 90 ? -8.539 24.922 17.094 1 95.31 90 CYS A N 1
ATOM 707 C CA . CYS A 1 90 ? -9.781 25.688 17.031 1 95.31 90 CYS A CA 1
ATOM 708 C C . CYS A 1 90 ? -9.875 26.469 15.727 1 95.31 90 CYS A C 1
ATOM 710 O O . CYS A 1 90 ? -10.875 27.141 15.469 1 95.31 90 CYS A O 1
ATOM 712 N N . GLY A 1 91 ? -8.852 26.406 14.891 1 96.38 91 GLY A N 1
ATOM 713 C CA . GLY A 1 91 ? -8.906 27.047 13.586 1 96.38 91 GLY A CA 1
ATOM 714 C C . GLY A 1 91 ? -8.391 28.469 13.602 1 96.38 91 GLY A C 1
ATOM 715 O O . GLY A 1 91 ? -7.633 28.859 14.484 1 96.38 91 GLY A O 1
ATOM 716 N N . TRP A 1 92 ? -8.75 29.172 12.547 1 97.81 92 TRP A N 1
ATOM 717 C CA . TRP A 1 92 ? -8.25 30.531 12.344 1 97.81 92 TRP A CA 1
ATOM 718 C C . TRP A 1 92 ? -9.094 31.547 13.117 1 97.81 92 TRP A C 1
ATOM 720 O O . TRP A 1 92 ? -9.883 32.281 12.523 1 97.81 92 TRP A O 1
ATOM 730 N N . ARG A 1 93 ? -8.75 31.578 14.422 1 97.81 93 ARG A N 1
ATOM 731 C CA . ARG A 1 93 ? -9.398 32.5 15.352 1 97.81 93 ARG A CA 1
ATOM 732 C C . ARG A 1 93 ? -8.367 33.281 16.172 1 97.81 93 ARG A C 1
ATOM 734 O O . ARG A 1 93 ? -7.324 32.719 16.531 1 97.81 93 ARG A O 1
ATOM 741 N N . SER A 1 94 ? -8.789 34.469 16.484 1 98.44 94 SER A N 1
ATOM 742 C CA . SER A 1 94 ? -7.891 35.25 17.328 1 98.44 94 SER A CA 1
ATOM 743 C C . SER A 1 94 ? -8.023 34.875 18.797 1 98.44 94 SER A C 1
ATOM 745 O O . SER A 1 94 ? -7.062 34.938 19.547 1 98.44 94 SER A O 1
ATOM 747 N N . HIS A 1 95 ? -9.258 34.5 19.203 1 98.5 95 HIS A N 1
ATOM 748 C CA . HIS A 1 95 ? -9.562 34.125 20.562 1 98.5 95 HIS A CA 1
ATOM 749 C C . HIS A 1 95 ? -10.531 32.938 20.594 1 98.5 95 HIS A C 1
ATOM 751 O O . HIS A 1 95 ? -11.328 32.75 19.672 1 98.5 95 HIS A O 1
ATOM 757 N N . TRP A 1 96 ? -10.508 32.156 21.641 1 97.81 96 TRP A N 1
ATOM 758 C CA . TRP A 1 96 ? -11.391 31 21.766 1 97.81 96 TRP A CA 1
ATOM 759 C C . TRP A 1 96 ? -11.57 30.594 23.234 1 97.81 96 TRP A C 1
ATOM 761 O O . TRP A 1 96 ? -10.633 30.688 24.031 1 97.81 96 TRP A O 1
ATOM 771 N N . VAL A 1 97 ? -12.742 30.281 23.578 1 98.06 97 VAL A N 1
ATOM 772 C CA . VAL A 1 97 ? -13.047 29.734 24.906 1 98.06 97 VAL A CA 1
ATOM 773 C C . VAL A 1 97 ? -13.336 28.25 24.797 1 98.06 97 VAL A C 1
ATOM 775 O O . VAL A 1 97 ? -14.133 27.812 23.953 1 98.06 97 VAL A O 1
ATOM 778 N N . CYS A 1 98 ? -12.656 27.453 25.594 1 97.06 98 CYS A N 1
ATOM 779 C CA . CYS A 1 98 ? -12.867 26 25.531 1 97.06 98 CYS A CA 1
ATOM 780 C C . CYS A 1 98 ? -12.602 25.344 26.875 1 97.06 98 CYS A C 1
ATOM 782 O O . CYS A 1 98 ? -12.18 26.016 27.828 1 97.06 98 CYS A O 1
ATOM 784 N N . ASP A 1 99 ? -12.836 24.016 26.938 1 95.31 99 ASP A N 1
ATOM 785 C CA . ASP A 1 99 ? -12.703 23.281 28.188 1 95.31 99 ASP A CA 1
ATOM 786 C C . ASP A 1 99 ? -11.305 22.672 28.328 1 95.31 99 ASP A C 1
ATOM 788 O O . ASP A 1 99 ? -10.984 22.062 29.344 1 95.31 99 ASP A O 1
ATOM 792 N N . GLY A 1 100 ? -10.516 22.766 27.344 1 90.69 100 GLY A N 1
ATOM 793 C CA . GLY A 1 100 ? -9.133 22.312 27.438 1 90.69 100 GLY A CA 1
ATOM 794 C C . GLY A 1 100 ? -8.93 20.906 26.906 1 90.69 100 GLY A C 1
ATOM 795 O O . GLY A 1 100 ? -7.789 20.469 26.75 1 90.69 100 GLY A O 1
ATOM 796 N N . ALA A 1 101 ? -9.953 20.156 26.594 1 86.5 101 ALA A N 1
ATOM 797 C CA . ALA A 1 101 ? -9.859 18.75 26.188 1 86.5 101 ALA A CA 1
ATOM 798 C C . ALA A 1 101 ? -9.062 18.609 24.906 1 86.5 101 ALA A C 1
ATOM 800 O O . ALA A 1 101 ? -8.352 17.609 24.703 1 86.5 101 ALA A O 1
ATOM 801 N N . GLU A 1 102 ? -9.023 19.562 24.109 1 84.69 102 GLU A N 1
ATOM 802 C CA . GLU A 1 102 ? -8.398 19.469 22.781 1 84.69 102 GLU A CA 1
ATOM 803 C C . GLU A 1 102 ? -7.066 20.203 22.75 1 84.69 102 GLU A C 1
ATOM 805 O O . GLU A 1 102 ? -6.473 20.375 21.688 1 84.69 102 GLU A O 1
ATOM 810 N N . LEU A 1 103 ? -6.676 20.641 23.938 1 92.81 103 LEU A N 1
ATOM 811 C CA . LEU A 1 103 ? -5.461 21.453 23.969 1 92.81 103 LEU A CA 1
ATOM 812 C C . LEU A 1 103 ? -4.242 20.594 24.266 1 92.81 103 LEU A C 1
ATOM 814 O O . LEU A 1 103 ? -4.316 19.672 25.094 1 92.81 103 LEU A O 1
ATOM 818 N N . THR A 1 104 ? -3.184 20.844 23.594 1 89.75 104 THR A N 1
ATOM 819 C CA . THR A 1 104 ? -1.881 20.266 23.891 1 89.75 104 THR A CA 1
ATOM 820 C C . THR A 1 104 ? -0.936 21.312 24.469 1 89.75 104 THR A C 1
ATOM 822 O O . THR A 1 104 ? -0.604 22.297 23.797 1 89.75 104 THR A O 1
ATOM 825 N N . PRO A 1 105 ? -0.508 21.109 25.672 1 90.38 105 PRO A N 1
ATOM 826 C CA . PRO A 1 105 ? 0.416 22.094 26.25 1 90.38 105 PRO A CA 1
ATOM 827 C C . PRO A 1 105 ? 1.755 22.141 25.516 1 90.38 105 PRO A C 1
ATOM 829 O O . PRO A 1 105 ? 2.279 21.094 25.109 1 90.38 105 PRO A O 1
ATOM 832 N N . VAL A 1 106 ? 2.209 23.344 25.281 1 90.19 106 VAL A N 1
ATOM 833 C CA . VAL A 1 106 ? 3.59 23.516 24.844 1 90.19 106 VAL A CA 1
ATOM 834 C C . VAL A 1 106 ? 4.531 23.391 26.031 1 90.19 106 VAL A C 1
ATOM 836 O O . VAL A 1 106 ? 4.18 23.781 27.156 1 90.19 106 VAL A O 1
ATOM 839 N N . LEU A 1 107 ? 5.711 22.953 25.75 1 83.56 107 LEU A N 1
ATOM 840 C CA . LEU A 1 107 ? 6.691 22.766 26.812 1 83.56 107 LEU A CA 1
ATOM 841 C C . LEU A 1 107 ? 6.883 24.062 27.609 1 83.56 107 LEU A C 1
ATOM 843 O O . LEU A 1 107 ? 7.125 25.109 27.016 1 83.56 107 LEU A O 1
ATOM 847 N N . PRO A 1 108 ? 6.758 23.875 28.906 1 81.38 108 PRO A N 1
ATOM 848 C CA . PRO A 1 108 ? 6.93 25.078 29.719 1 81.38 108 PRO A CA 1
ATOM 849 C C . PRO A 1 108 ? 8.328 25.672 29.609 1 81.38 108 PRO A C 1
ATOM 851 O O . PRO A 1 108 ? 8.492 26.891 29.719 1 81.38 108 PRO A O 1
ATOM 854 N N . ASP A 1 109 ? 9.305 24.797 29.359 1 84.94 109 ASP A N 1
ATOM 855 C CA . ASP A 1 109 ? 10.68 25.266 29.25 1 84.94 109 ASP A CA 1
ATOM 856 C C . ASP A 1 109 ? 11.109 25.359 27.781 1 84.94 109 ASP A C 1
ATOM 858 O O . ASP A 1 109 ? 12.25 25.047 27.438 1 84.94 109 ASP A O 1
ATOM 862 N N . TRP A 1 110 ? 10.117 25.812 26.984 1 87 110 TRP A N 1
ATOM 863 C CA . TRP A 1 110 ? 10.453 26.047 25.578 1 87 110 TRP A CA 1
ATOM 864 C C . TRP A 1 110 ? 11.641 27 25.453 1 87 110 TRP A C 1
ATOM 866 O O . TRP A 1 110 ? 11.648 28.078 26.031 1 87 110 TRP A O 1
ATOM 876 N N . PRO A 1 111 ? 12.609 26.594 24.734 1 88.19 111 PRO A N 1
ATOM 877 C CA . PRO A 1 111 ? 13.805 27.422 24.641 1 88.19 111 PRO A CA 1
ATOM 878 C C . PRO A 1 111 ? 13.523 28.797 24.031 1 88.19 111 PRO A C 1
ATOM 880 O O . PRO A 1 111 ? 12.844 28.875 23 1 88.19 111 PRO A O 1
ATOM 883 N N . GLN A 1 112 ? 14.156 29.812 24.562 1 87.5 112 GLN A N 1
ATOM 884 C CA . GLN A 1 112 ? 13.859 31.188 24.172 1 87.5 112 GLN A CA 1
ATOM 885 C C . GLN A 1 112 ? 14.367 31.469 22.766 1 87.5 112 GLN A C 1
ATOM 887 O O . GLN A 1 112 ? 13.812 32.312 22.062 1 87.5 112 GLN A O 1
ATOM 892 N N . ASP A 1 113 ? 15.344 30.703 22.344 1 90.81 113 ASP A N 1
ATOM 893 C CA . ASP A 1 113 ? 15.945 30.984 21.031 1 90.81 113 ASP A CA 1
ATOM 894 C C . ASP A 1 113 ? 15.258 30.172 19.938 1 90.81 113 ASP A C 1
ATOM 896 O O . ASP A 1 113 ? 15.641 30.25 18.766 1 90.81 113 ASP A O 1
ATOM 900 N N . ILE A 1 114 ? 14.195 29.422 20.297 1 89.94 114 ILE A N 1
ATOM 901 C CA . ILE A 1 114 ? 13.422 28.656 19.328 1 89.94 114 ILE A CA 1
ATOM 902 C C . ILE A 1 114 ? 12.031 29.266 19.172 1 89.94 114 ILE A C 1
ATOM 904 O O . ILE A 1 114 ? 11.281 29.375 20.141 1 89.94 114 ILE A O 1
ATOM 908 N N . PRO A 1 115 ? 11.75 29.672 18 1 93.81 115 PRO A N 1
ATOM 909 C CA . PRO A 1 115 ? 10.43 30.281 17.781 1 93.81 115 PRO A CA 1
ATOM 910 C C . PRO A 1 115 ? 9.289 29.328 18.156 1 93.81 115 PRO A C 1
ATOM 912 O O . PRO A 1 115 ? 9.336 28.141 17.828 1 93.81 115 PRO A O 1
ATOM 915 N N . LEU A 1 116 ? 8.227 29.859 18.766 1 94.5 116 LEU A N 1
ATOM 916 C CA . LEU A 1 116 ? 7.074 29.078 19.203 1 94.5 116 LEU A CA 1
ATOM 917 C C . LEU A 1 116 ? 6.312 28.516 18 1 94.5 116 LEU A C 1
ATOM 919 O O . LEU A 1 116 ? 5.562 27.547 18.141 1 94.5 116 LEU A O 1
ATOM 923 N N . SER A 1 117 ? 6.527 29.125 16.828 1 94.62 117 SER A N 1
ATOM 924 C CA . SER A 1 117 ? 5.844 28.672 15.617 1 94.62 117 SER A CA 1
ATOM 925 C C . SER A 1 117 ? 6.254 27.25 15.242 1 94.62 117 SER A C 1
ATOM 927 O O . SER A 1 117 ? 5.523 26.562 14.531 1 94.62 117 SER A O 1
ATOM 929 N N . LEU A 1 118 ? 7.379 26.781 15.758 1 93.44 118 LEU A N 1
ATOM 930 C CA . LEU A 1 118 ? 7.859 25.438 15.438 1 93.44 118 LEU A CA 1
ATOM 931 C C . LEU A 1 118 ? 6.973 24.375 16.094 1 93.44 118 LEU A C 1
ATOM 933 O O . LEU A 1 118 ? 7 23.219 15.688 1 93.44 118 LEU A O 1
ATOM 937 N N . ALA A 1 119 ? 6.156 24.797 17.078 1 92.38 119 ALA A N 1
ATOM 938 C CA . ALA A 1 119 ? 5.168 23.891 17.672 1 92.38 119 ALA A CA 1
ATOM 939 C C . ALA A 1 119 ? 4.105 23.5 16.656 1 92.38 119 ALA A C 1
ATOM 941 O O . ALA A 1 119 ? 3.41 22.5 16.828 1 92.38 119 ALA A O 1
ATOM 942 N N . LEU A 1 120 ? 4.035 24.312 15.57 1 94.19 120 LEU A N 1
ATOM 943 C CA . LEU A 1 120 ? 3.121 24.016 14.469 1 94.19 120 LEU A CA 1
ATOM 944 C C . LEU A 1 120 ? 3.873 23.422 13.281 1 94.19 120 LEU A C 1
ATOM 946 O O . LEU A 1 120 ? 3.268 23.109 12.258 1 94.19 120 LEU A O 1
ATOM 950 N N . GLY A 1 121 ? 5.207 23.328 13.391 1 91.94 121 GLY A N 1
ATOM 951 C CA . GLY A 1 121 ? 6.062 22.844 12.312 1 91.94 121 GLY A CA 1
ATOM 952 C C . GLY A 1 121 ? 6.832 21.594 12.672 1 91.94 121 GLY A C 1
ATOM 953 O O . GLY A 1 121 ? 6.234 20.562 13.008 1 91.94 121 GLY A O 1
ATOM 954 N N . ALA A 1 122 ? 8.094 21.703 12.828 1 90 122 ALA A N 1
ATOM 955 C CA . ALA A 1 122 ? 9 20.578 13 1 90 122 ALA A CA 1
ATOM 956 C C . ALA A 1 122 ? 8.734 19.844 14.312 1 90 122 ALA A C 1
ATOM 958 O O . ALA A 1 122 ? 8.922 18.625 14.406 1 90 122 ALA A O 1
ATOM 959 N N . ILE A 1 123 ? 8.25 20.562 15.273 1 87.81 123 ILE A N 1
ATOM 960 C CA . ILE A 1 123 ? 7.969 19.938 16.562 1 87.81 123 ILE A CA 1
ATOM 961 C C . ILE A 1 123 ? 6.5 19.531 16.625 1 87.81 123 ILE A C 1
ATOM 963 O O . ILE A 1 123 ? 6.117 18.703 17.453 1 87.81 123 ILE A O 1
ATOM 967 N N . GLY A 1 124 ? 5.699 19.969 15.727 1 88 124 GLY A N 1
ATOM 968 C CA . GLY A 1 124 ? 4.273 19.688 15.68 1 88 124 GLY A CA 1
ATOM 969 C C . GLY A 1 124 ? 3.898 18.641 14.656 1 88 124 GLY A C 1
ATOM 970 O O . GLY A 1 124 ? 4.621 17.656 14.477 1 88 124 GLY A O 1
ATOM 971 N N . MET A 1 125 ? 2.83 18.812 14.031 1 88.56 125 MET A N 1
ATOM 972 C CA . MET A 1 125 ? 2.203 17.812 13.156 1 88.56 125 MET A CA 1
ATOM 973 C C . MET A 1 125 ? 3.131 17.438 12.008 1 88.56 125 MET A C 1
ATOM 975 O O . MET A 1 125 ? 3.363 16.266 11.75 1 88.56 125 MET A O 1
ATOM 979 N N . PRO A 1 126 ? 3.807 18.406 11.297 1 91.88 126 PRO A N 1
ATOM 980 C CA . PRO A 1 126 ? 4.723 18.016 10.219 1 91.88 126 PRO A CA 1
ATOM 981 C C . PRO A 1 126 ? 5.883 17.156 10.703 1 91.88 126 PRO A C 1
ATOM 983 O O . PRO A 1 126 ? 6.238 16.172 10.062 1 91.88 126 PRO A O 1
ATOM 986 N N . GLY A 1 127 ? 6.422 17.578 11.852 1 90.94 127 GLY A N 1
ATOM 987 C CA . GLY A 1 127 ? 7.508 16.781 12.406 1 90.94 127 GLY A CA 1
ATOM 988 C C . GLY A 1 127 ? 7.086 15.391 12.805 1 90.94 127 GLY A C 1
ATOM 989 O O . GLY A 1 127 ? 7.797 14.414 12.531 1 90.94 127 GLY A O 1
ATOM 990 N N . LEU A 1 128 ? 5.938 15.289 13.398 1 88.88 128 LEU A N 1
ATOM 991 C CA . LEU A 1 128 ? 5.414 13.992 13.82 1 88.88 128 LEU A CA 1
ATOM 992 C C . LEU A 1 128 ? 5.07 13.133 12.609 1 88.88 128 LEU A C 1
ATOM 994 O O . LEU A 1 128 ? 5.301 11.922 12.609 1 88.88 128 LEU A O 1
ATOM 998 N N . THR A 1 129 ? 4.52 13.711 11.617 1 91.88 129 THR A N 1
ATOM 999 C CA . THR A 1 129 ? 4.227 13.016 10.367 1 91.88 129 THR A CA 1
ATOM 1000 C C . THR A 1 129 ? 5.5 12.422 9.773 1 91.88 129 THR A C 1
ATOM 1002 O O . THR A 1 129 ? 5.516 11.266 9.359 1 91.88 129 THR A O 1
ATOM 1005 N N . ALA A 1 130 ? 6.52 13.234 9.75 1 94.44 130 ALA A N 1
ATOM 1006 C CA . ALA A 1 130 ? 7.809 12.781 9.234 1 94.44 130 ALA A CA 1
ATOM 1007 C C . ALA A 1 130 ? 8.352 11.617 10.055 1 94.44 130 ALA A C 1
ATOM 1009 O O . ALA A 1 130 ? 8.734 10.586 9.5 1 94.44 130 ALA A O 1
ATOM 1010 N N . LEU A 1 131 ? 8.305 11.781 11.352 1 92.12 131 LEU A N 1
ATOM 1011 C CA . LEU A 1 131 ? 8.883 10.789 12.25 1 92.12 131 LEU A CA 1
ATOM 1012 C C . LEU A 1 131 ? 8.156 9.453 12.141 1 92.12 131 LEU A C 1
ATOM 1014 O O . LEU A 1 131 ? 8.789 8.422 11.922 1 92.12 131 LEU A O 1
ATOM 1018 N N . TYR A 1 132 ? 6.867 9.5 12.219 1 89.56 132 TYR A N 1
ATOM 1019 C CA . TYR A 1 132 ? 6.094 8.266 12.195 1 89.56 132 TYR A CA 1
ATOM 1020 C C . TYR A 1 132 ? 6.121 7.625 10.812 1 89.56 132 TYR A C 1
ATOM 1022 O O . TYR A 1 132 ? 6.145 6.398 10.695 1 89.56 132 TYR A O 1
ATOM 1030 N N . GLY A 1 133 ? 6.09 8.43 9.781 1 93.38 133 GLY A N 1
ATOM 1031 C CA . GLY A 1 133 ? 6.23 7.871 8.445 1 93.38 133 GLY A CA 1
ATOM 1032 C C . GLY A 1 133 ? 7.531 7.117 8.25 1 93.38 133 GLY A C 1
ATOM 1033 O O . GLY A 1 133 ? 7.551 6.055 7.621 1 93.38 133 GLY A O 1
ATOM 1034 N N . LEU A 1 134 ? 8.594 7.613 8.828 1 94.56 134 LEU A N 1
ATOM 1035 C CA . LEU A 1 134 ? 9.906 6.992 8.664 1 94.56 134 LEU A CA 1
ATOM 1036 C C . LEU A 1 134 ? 10.031 5.762 9.555 1 94.56 134 LEU A C 1
ATOM 1038 O O . LEU A 1 134 ? 10.508 4.711 9.109 1 94.56 134 LEU A O 1
ATOM 1042 N N . GLU A 1 135 ? 9.539 5.887 10.758 1 88.88 135 GLU A N 1
ATOM 1043 C CA . GLU A 1 135 ? 9.828 4.836 11.734 1 88.88 135 GLU A CA 1
ATOM 1044 C C . GLU A 1 135 ? 8.773 3.734 11.68 1 88.88 135 GLU A C 1
ATOM 1046 O O . GLU A 1 135 ? 9.102 2.549 11.766 1 88.88 135 GLU A O 1
ATOM 1051 N N . GLU A 1 136 ? 7.555 4.16 11.555 1 86.31 136 GLU A N 1
ATOM 1052 C CA . GLU A 1 136 ? 6.48 3.182 11.68 1 86.31 136 GLU A CA 1
ATOM 1053 C C . GLU A 1 136 ? 6.066 2.639 10.32 1 86.31 136 GLU A C 1
ATOM 1055 O O . GLU A 1 136 ? 5.727 1.46 10.188 1 86.31 136 GLU A O 1
ATOM 1060 N N . VAL A 1 137 ? 6.094 3.424 9.297 1 91.12 137 VAL A N 1
ATOM 1061 C CA . VAL A 1 137 ? 5.656 2.988 7.98 1 91.12 137 VAL A CA 1
ATOM 1062 C C . VAL A 1 137 ? 6.844 2.426 7.199 1 91.12 137 VAL A C 1
ATOM 1064 O O . VAL A 1 137 ? 6.848 1.249 6.828 1 91.12 137 VAL A O 1
ATOM 1067 N N . CYS A 1 138 ? 7.863 3.236 7.09 1 95.12 138 CYS A N 1
ATOM 1068 C CA . CYS A 1 138 ? 9.016 2.805 6.309 1 95.12 138 CYS A CA 1
ATOM 1069 C C . CYS A 1 138 ? 9.891 1.848 7.109 1 95.12 138 CYS A C 1
ATOM 1071 O O . CYS A 1 138 ? 10.648 1.062 6.535 1 95.12 138 CYS A O 1
ATOM 1073 N N . GLU A 1 139 ? 9.805 1.949 8.477 1 92.88 139 GLU A N 1
ATOM 1074 C CA . GLU A 1 139 ? 10.727 1.186 9.305 1 92.88 139 GLU A CA 1
ATOM 1075 C C . GLU A 1 139 ? 12.164 1.317 8.805 1 92.88 139 GLU A C 1
ATOM 1077 O O . GLU A 1 139 ? 12.852 0.314 8.609 1 92.88 139 GLU A O 1
ATOM 1082 N N . ILE A 1 140 ? 12.562 2.494 8.609 1 95.06 140 ILE A N 1
ATOM 1083 C CA . ILE A 1 140 ? 13.82 2.793 7.93 1 95.06 140 ILE A CA 1
ATOM 1084 C C . ILE A 1 140 ? 14.992 2.246 8.742 1 95.06 140 ILE A C 1
ATOM 1086 O O . ILE A 1 140 ? 14.969 2.281 9.977 1 95.06 140 ILE A O 1
ATOM 1090 N N . LYS A 1 141 ? 16.047 1.748 8.078 1 94.44 141 LYS A N 1
ATOM 1091 C CA . LYS A 1 141 ? 17.25 1.198 8.703 1 94.44 141 LYS A CA 1
ATOM 1092 C C . LYS A 1 141 ? 18.5 1.93 8.219 1 94.44 141 LYS A C 1
ATOM 1094 O O . LYS A 1 141 ? 18.547 2.406 7.082 1 94.44 141 LYS A O 1
ATOM 1099 N N . LYS A 1 142 ? 19.422 1.924 9.164 1 96.5 142 LYS A N 1
ATOM 1100 C CA . LYS A 1 142 ? 20.719 2.502 8.812 1 96.5 142 LYS A CA 1
ATOM 1101 C C . LYS A 1 142 ? 21.25 1.896 7.516 1 96.5 142 LYS A C 1
ATOM 1103 O O . LYS A 1 142 ? 21.172 0.682 7.312 1 96.5 142 LYS A O 1
ATOM 1108 N N . GLY A 1 143 ? 21.75 2.734 6.629 1 98.12 143 GLY A N 1
ATOM 1109 C CA . GLY A 1 143 ? 22.375 2.275 5.398 1 98.12 143 GLY A CA 1
ATOM 1110 C C . GLY A 1 143 ? 21.406 2.205 4.23 1 98.12 143 GLY A C 1
ATOM 1111 O O . GLY A 1 143 ? 21.828 2.111 3.076 1 98.12 143 GLY A O 1
ATOM 1112 N N . GLU A 1 144 ? 20.141 2.334 4.453 1 98.44 144 GLU A N 1
ATOM 1113 C CA . GLU A 1 144 ? 19.141 2.258 3.389 1 98.44 144 GLU A CA 1
ATOM 1114 C C . GLU A 1 144 ? 19.047 3.574 2.619 1 98.44 144 GLU A C 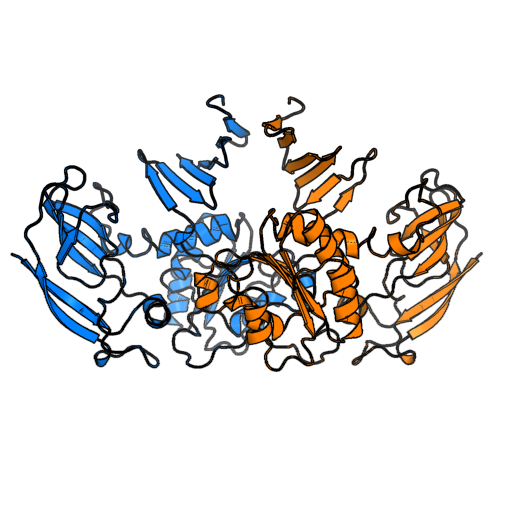1
ATOM 1116 O O . GLU A 1 144 ? 19.5 4.613 3.104 1 98.44 144 GLU A O 1
ATOM 1121 N N . THR A 1 145 ? 18.531 3.494 1.444 1 98.88 145 THR A N 1
ATOM 1122 C CA . THR A 1 145 ? 18.359 4.656 0.582 1 98.88 145 THR A CA 1
ATOM 1123 C C . THR A 1 145 ? 16.891 5.109 0.578 1 98.88 145 THR A C 1
ATOM 1125 O O . THR A 1 145 ? 16 4.316 0.302 1 98.88 145 THR A O 1
ATOM 1128 N N . LEU A 1 146 ? 16.719 6.387 0.857 1 98.88 146 LEU A N 1
ATOM 1129 C CA . LEU A 1 146 ? 15.391 6.988 0.95 1 98.88 146 LEU A CA 1
ATOM 1130 C C . LEU A 1 146 ? 15.195 8.055 -0.122 1 98.88 146 LEU A C 1
ATOM 1132 O O . LEU A 1 146 ? 16.062 8.906 -0.314 1 98.88 146 LEU A O 1
ATOM 1136 N N . LEU A 1 147 ? 14.07 7.996 -0.838 1 98.94 147 LEU A N 1
ATOM 1137 C CA . LEU A 1 147 ? 13.641 9.086 -1.709 1 98.94 147 LEU A CA 1
ATOM 1138 C C . LEU A 1 147 ? 12.586 9.945 -1.024 1 98.94 147 LEU A C 1
ATOM 1140 O O . LEU A 1 147 ? 11.648 9.414 -0.425 1 98.94 147 LEU A O 1
ATOM 1144 N N . VAL A 1 148 ? 12.727 11.25 -1.112 1 98.81 148 VAL A N 1
ATOM 1145 C CA . VAL A 1 148 ? 11.742 12.203 -0.626 1 98.81 148 VAL A CA 1
ATOM 1146 C C . VAL A 1 148 ? 11.367 13.172 -1.745 1 98.81 148 VAL A C 1
ATOM 1148 O O . VAL A 1 148 ? 12.195 13.969 -2.191 1 98.81 148 VAL A O 1
ATOM 1151 N N . ASN A 1 149 ? 10.156 13.094 -2.25 1 98.25 149 ASN A N 1
ATOM 1152 C CA . ASN A 1 149 ? 9.688 14.141 -3.152 1 98.25 149 ASN A CA 1
ATOM 1153 C C . ASN A 1 149 ? 9 15.266 -2.391 1 98.25 149 ASN A C 1
ATOM 1155 O O . ASN A 1 149 ? 8.703 15.133 -1.202 1 98.25 149 ASN A O 1
ATOM 1159 N N . ALA A 1 150 ? 8.891 16.484 -3.074 1 97.81 150 ALA A N 1
ATOM 1160 C CA . ALA A 1 150 ? 8.531 17.703 -2.332 1 97.81 150 ALA A CA 1
ATOM 1161 C C . ALA A 1 150 ? 9.391 17.844 -1.081 1 97.81 150 ALA A C 1
ATOM 1163 O O . ALA A 1 150 ? 8.875 18.109 0.006 1 97.81 150 ALA A O 1
ATOM 1164 N N . ALA A 1 151 ? 10.68 17.688 -1.265 1 98.62 151 ALA A N 1
ATOM 1165 C CA . ALA A 1 151 ? 11.617 17.5 -0.161 1 98.62 151 ALA A CA 1
ATOM 1166 C C . ALA A 1 151 ? 11.844 18.812 0.591 1 98.62 151 ALA A C 1
ATOM 1168 O O . ALA A 1 151 ? 12.289 18.812 1.741 1 98.62 151 ALA A O 1
ATOM 1169 N N . ALA A 1 152 ? 11.539 19.906 -0.019 1 98 152 ALA A N 1
ATOM 1170 C CA . ALA A 1 152 ? 11.789 21.203 0.615 1 98 152 ALA A CA 1
ATOM 1171 C C . ALA A 1 152 ? 10.555 21.703 1.359 1 98 152 ALA A C 1
ATOM 1173 O O . ALA A 1 152 ? 10.547 22.797 1.91 1 98 152 ALA A O 1
ATOM 1174 N N . GLY A 1 153 ? 9.531 20.891 1.354 1 96.44 153 GLY A N 1
ATOM 1175 C CA . GLY A 1 153 ? 8.305 21.266 2.049 1 96.44 153 GLY A CA 1
ATOM 1176 C C . GLY A 1 153 ? 8.391 21.062 3.549 1 96.44 153 GLY A C 1
ATOM 1177 O O . GLY A 1 153 ? 9.43 20.641 4.07 1 96.44 153 GLY A O 1
ATOM 1178 N N . ALA A 1 154 ? 7.297 21.375 4.242 1 94.69 154 ALA A N 1
ATOM 1179 C CA . ALA A 1 154 ? 7.227 21.328 5.699 1 94.69 154 ALA A CA 1
ATOM 1180 C C . ALA A 1 154 ? 7.555 19.922 6.215 1 94.69 154 ALA A C 1
ATOM 1182 O O . ALA A 1 154 ? 8.352 19.766 7.145 1 94.69 154 ALA A O 1
ATOM 1183 N N . VAL A 1 155 ? 6.98 18.906 5.57 1 96.62 155 VAL A N 1
ATOM 1184 C CA . VAL A 1 155 ? 7.199 17.531 6.016 1 96.62 155 VAL A CA 1
ATOM 1185 C C . VAL A 1 155 ? 8.477 16.984 5.387 1 96.62 155 VAL A C 1
ATOM 1187 O O . VAL A 1 155 ? 9.328 16.422 6.082 1 96.62 155 VAL A O 1
ATOM 1190 N N . GLY A 1 156 ? 8.688 17.188 4.102 1 98.06 156 GLY A N 1
ATOM 1191 C CA . GLY A 1 156 ? 9.805 16.625 3.359 1 98.06 156 GLY A CA 1
ATOM 1192 C C . GLY A 1 156 ? 11.156 17.031 3.92 1 98.06 156 GLY A C 1
ATOM 1193 O O . GLY A 1 156 ? 12.062 16.203 4.016 1 98.06 156 GLY A O 1
ATOM 1194 N N . SER A 1 157 ? 11.273 18.297 4.293 1 97.69 157 SER A N 1
ATOM 1195 C CA . SER A 1 157 ? 12.547 18.781 4.805 1 97.69 157 SER A CA 1
ATOM 1196 C C . SER A 1 157 ? 12.898 18.125 6.133 1 97.69 157 SER A C 1
ATOM 1198 O O . SER A 1 157 ? 14.07 17.844 6.406 1 97.69 157 SER A O 1
ATOM 1200 N N . VAL A 1 158 ? 11.898 17.859 6.941 1 97 158 VAL A N 1
ATOM 1201 C CA . VAL A 1 158 ? 12.109 17.203 8.227 1 97 158 VAL A CA 1
ATOM 1202 C C . VAL A 1 158 ? 12.422 15.719 8.008 1 97 158 VAL A C 1
ATOM 1204 O O . VAL A 1 158 ? 13.312 15.164 8.656 1 97 158 VAL A O 1
ATOM 1207 N N . VAL A 1 159 ? 11.758 15.047 7.055 1 98.19 159 VAL A N 1
ATOM 1208 C CA . VAL A 1 159 ? 11.977 13.648 6.715 1 98.19 159 VAL A CA 1
ATOM 1209 C C . VAL A 1 159 ? 13.453 13.43 6.371 1 98.19 159 VAL A C 1
ATOM 1211 O O . VAL A 1 159 ? 14.094 12.523 6.906 1 98.19 159 VAL A O 1
ATOM 1214 N N . GLY A 1 160 ? 13.961 14.266 5.484 1 98.44 160 GLY A N 1
ATOM 1215 C CA . GLY A 1 160 ? 15.344 14.117 5.062 1 98.44 160 GLY A CA 1
ATOM 1216 C C . GLY A 1 160 ? 16.328 14.242 6.207 1 98.44 160 GLY A C 1
ATOM 1217 O O . GLY A 1 160 ? 17.266 13.453 6.309 1 98.44 160 GLY A O 1
ATOM 1218 N N . GLN A 1 161 ? 16.109 15.164 7.066 1 97.62 161 GLN A N 1
ATOM 1219 C CA . GLN A 1 161 ? 17.016 15.391 8.188 1 97.62 161 GLN A CA 1
ATOM 1220 C C . GLN A 1 161 ? 16.984 14.227 9.172 1 97.62 161 GLN A C 1
ATOM 1222 O O . GLN A 1 161 ? 18.031 13.766 9.641 1 97.62 161 GLN A O 1
ATOM 1227 N N . ILE A 1 162 ? 15.797 13.766 9.531 1 96.75 162 ILE A N 1
ATOM 1228 C CA . ILE A 1 162 ? 15.672 12.633 10.438 1 96.75 162 ILE A CA 1
ATOM 1229 C C . ILE A 1 162 ? 16.359 11.414 9.836 1 96.75 162 ILE A C 1
ATOM 1231 O O . ILE A 1 162 ? 17.094 10.695 10.523 1 96.75 162 ILE A O 1
ATOM 1235 N N . ALA A 1 163 ? 16.125 11.164 8.531 1 98.25 163 ALA A N 1
ATOM 1236 C CA . ALA A 1 163 ? 16.719 10.016 7.855 1 98.25 163 ALA A CA 1
ATOM 1237 C C . ALA A 1 163 ? 18.25 10.102 7.879 1 98.25 163 ALA A C 1
ATOM 1239 O O . ALA A 1 163 ? 18.938 9.094 8.07 1 98.25 163 ALA A O 1
ATOM 1240 N N . LYS A 1 164 ? 18.797 11.32 7.691 1 97.81 164 LYS A N 1
ATOM 1241 C CA . LYS A 1 164 ? 20.234 11.516 7.77 1 97.81 164 LYS A CA 1
ATOM 1242 C C . LYS A 1 164 ? 20.766 11.188 9.164 1 97.81 164 LYS A C 1
ATOM 1244 O O . LYS A 1 164 ? 21.781 10.516 9.305 1 97.81 164 LYS A O 1
ATOM 1249 N N . ILE A 1 165 ? 20.062 11.648 10.18 1 96 165 ILE A N 1
ATOM 1250 C CA . ILE A 1 165 ? 20.438 11.367 11.562 1 96 165 ILE A CA 1
ATOM 1251 C C . ILE A 1 165 ? 20.438 9.859 11.805 1 96 165 ILE A C 1
ATOM 1253 O O . ILE A 1 165 ? 21.266 9.344 12.547 1 96 165 ILE A O 1
ATOM 1257 N N . LYS A 1 166 ? 19.609 9.141 11.125 1 94.94 166 LYS A N 1
ATOM 1258 C CA . LYS A 1 166 ? 19.453 7.703 11.32 1 94.94 166 LYS A CA 1
ATOM 1259 C C . LYS A 1 166 ? 20.438 6.926 10.445 1 94.94 166 LYS A C 1
ATOM 1261 O O . LYS A 1 166 ? 20.438 5.695 10.453 1 94.94 166 LYS A O 1
ATOM 1266 N N . GLY A 1 167 ? 21.219 7.594 9.648 1 97.5 167 GLY A N 1
ATOM 1267 C CA . GLY A 1 167 ? 22.328 6.969 8.938 1 97.5 167 GLY A CA 1
ATOM 1268 C C . GLY A 1 167 ? 21.953 6.496 7.547 1 97.5 167 GLY A C 1
ATOM 1269 O O . GLY A 1 167 ? 22.594 5.602 6.996 1 97.5 167 GLY A O 1
ATOM 1270 N N . CYS A 1 168 ? 20.938 7.066 6.941 1 98.5 168 CYS A N 1
ATOM 1271 C CA . CYS A 1 168 ? 20.484 6.656 5.617 1 98.5 168 CYS A CA 1
ATOM 1272 C C . CYS A 1 168 ? 21.078 7.551 4.535 1 98.5 168 CYS A C 1
ATOM 1274 O O . CYS A 1 168 ? 21.547 8.648 4.82 1 98.5 168 CYS A O 1
ATOM 1276 N N . ARG A 1 169 ? 21.172 6.996 3.391 1 98.75 169 ARG A N 1
ATOM 1277 C CA . ARG A 1 169 ? 21.391 7.816 2.201 1 98.75 169 ARG A CA 1
ATOM 1278 C C . ARG A 1 169 ? 20.078 8.453 1.731 1 98.75 169 ARG A C 1
ATOM 1280 O O . ARG A 1 169 ? 19.094 7.754 1.514 1 98.75 169 ARG A O 1
ATOM 1287 N N . VAL A 1 170 ? 20.016 9.781 1.523 1 98.94 170 VAL A N 1
ATOM 1288 C CA . VAL A 1 170 ? 18.766 10.469 1.259 1 98.94 170 VAL A CA 1
ATOM 1289 C C . VAL A 1 170 ? 18.844 11.188 -0.085 1 98.94 170 VAL A C 1
ATOM 1291 O O . VAL A 1 170 ? 19.75 11.992 -0.317 1 98.94 170 VAL A O 1
ATOM 1294 N N . VAL A 1 171 ? 17.938 10.875 -0.971 1 98.94 171 VAL A N 1
ATOM 1295 C CA . VAL A 1 171 ? 17.719 11.57 -2.236 1 98.94 171 VAL A CA 1
ATOM 1296 C C . VAL A 1 171 ? 16.5 12.469 -2.133 1 98.94 171 VAL A C 1
ATOM 1298 O O . VAL A 1 171 ? 15.438 12.031 -1.676 1 98.94 171 VAL A O 1
ATOM 1301 N N . GLY A 1 172 ? 16.625 13.75 -2.496 1 98.81 172 GLY A N 1
ATOM 1302 C CA . GLY A 1 172 ? 15.508 14.68 -2.471 1 98.81 172 GLY A CA 1
ATOM 1303 C C . GLY A 1 172 ? 15.344 15.453 -3.768 1 98.81 172 GLY A C 1
ATOM 1304 O O . GLY A 1 172 ? 16.312 15.703 -4.473 1 98.81 172 GLY A O 1
ATOM 1305 N N . CYS A 1 173 ? 14.133 15.789 -4.062 1 98 173 CYS A N 1
ATOM 1306 C CA . CYS A 1 173 ? 13.914 16.656 -5.215 1 98 173 CYS A CA 1
ATOM 1307 C C . CYS A 1 173 ? 12.93 17.766 -4.879 1 98 173 CYS A C 1
ATOM 1309 O O . CYS A 1 173 ? 12.117 17.625 -3.967 1 98 173 CYS A O 1
ATOM 1311 N N . ALA A 1 174 ? 13.117 18.859 -5.531 1 98.19 174 ALA A N 1
ATOM 1312 C CA . ALA A 1 174 ? 12.281 20.047 -5.391 1 98.19 174 ALA A CA 1
ATOM 1313 C C . ALA A 1 174 ? 12.133 20.766 -6.727 1 98.19 174 ALA A C 1
ATOM 1315 O O . ALA A 1 174 ? 12.727 20.375 -7.73 1 98.19 174 ALA A O 1
ATOM 1316 N N . GLY A 1 175 ? 11.336 21.828 -6.754 1 97.44 175 GLY A N 1
ATOM 1317 C CA . GLY A 1 175 ? 10.914 22.391 -8.023 1 97.44 175 GLY A CA 1
ATOM 1318 C C . GLY A 1 175 ? 11.672 23.656 -8.406 1 97.44 175 GLY A C 1
ATOM 1319 O O . GLY A 1 175 ? 11.398 24.25 -9.445 1 97.44 175 GLY A O 1
ATOM 1320 N N . THR A 1 176 ? 12.609 24.141 -7.551 1 97.81 176 THR A N 1
ATOM 1321 C CA . THR A 1 176 ? 13.43 25.297 -7.879 1 97.81 176 THR A CA 1
ATOM 1322 C C . THR A 1 176 ? 14.883 25.062 -7.469 1 97.81 176 THR A C 1
ATOM 1324 O O . THR A 1 176 ? 15.156 24.281 -6.559 1 97.81 176 THR A O 1
ATOM 1327 N N . ASP A 1 177 ? 15.758 25.766 -8.133 1 97.88 177 ASP A N 1
ATOM 1328 C CA . ASP A 1 177 ? 17.172 25.625 -7.816 1 97.88 177 ASP A CA 1
ATOM 1329 C C . ASP A 1 177 ? 17.469 26.125 -6.406 1 97.88 177 ASP A C 1
ATOM 1331 O O . ASP A 1 177 ? 18.344 25.594 -5.723 1 97.88 177 ASP A O 1
ATOM 1335 N N . THR A 1 178 ? 16.766 27.125 -6.016 1 98.31 178 THR A N 1
ATOM 1336 C CA . THR A 1 178 ? 16.922 27.641 -4.66 1 98.31 178 THR A CA 1
ATOM 1337 C C . THR A 1 178 ? 16.578 26.562 -3.631 1 98.31 178 THR A C 1
ATOM 1339 O O . THR A 1 178 ? 17.297 26.391 -2.648 1 98.31 178 THR A O 1
ATOM 1342 N N . LYS A 1 179 ? 15.539 25.859 -3.867 1 98.25 179 LYS A N 1
ATOM 1343 C CA . LYS A 1 179 ? 15.117 24.797 -2.963 1 98.25 179 LYS A CA 1
ATOM 1344 C C . LYS A 1 179 ? 16.109 23.625 -2.986 1 98.25 179 LYS A C 1
ATOM 1346 O O . LYS A 1 179 ? 16.359 23 -1.957 1 98.25 179 LYS A O 1
ATOM 1351 N N . VAL A 1 180 ? 16.609 23.344 -4.121 1 98.19 180 VAL A N 1
ATOM 1352 C CA . VAL A 1 180 ? 17.609 22.281 -4.25 1 98.19 180 VAL A CA 1
ATOM 1353 C C . VAL A 1 180 ? 18.859 22.641 -3.447 1 98.19 180 VAL A C 1
ATOM 1355 O O . VAL A 1 180 ? 19.406 21.797 -2.742 1 98.19 180 VAL A O 1
ATOM 1358 N N . SER A 1 181 ? 19.266 23.891 -3.551 1 98.25 181 SER A N 1
ATOM 1359 C CA . SER A 1 181 ? 20.391 24.359 -2.754 1 98.25 181 SER A CA 1
ATOM 1360 C C . SER A 1 181 ? 20.109 24.234 -1.261 1 98.25 181 SER A C 1
ATOM 1362 O O . SER A 1 181 ? 20.984 23.828 -0.49 1 98.25 181 SER A O 1
ATOM 1364 N N . TYR A 1 182 ? 18.922 24.609 -0.863 1 98.31 182 TYR A N 1
ATOM 1365 C CA . TYR A 1 182 ? 18.484 24.484 0.52 1 98.31 182 TYR A CA 1
ATOM 1366 C C . TYR A 1 182 ? 18.578 23.031 0.995 1 98.31 182 TYR A C 1
ATOM 1368 O O . TYR A 1 182 ? 19.031 22.766 2.109 1 98.31 182 TYR A O 1
ATOM 1376 N N . LEU A 1 183 ? 18.203 22.047 0.155 1 98.69 183 LEU A N 1
ATOM 1377 C CA . LEU A 1 183 ? 18.25 20.625 0.504 1 98.69 183 LEU A CA 1
ATOM 1378 C C . LEU A 1 183 ? 19.688 20.172 0.732 1 98.69 183 LEU A C 1
ATOM 1380 O O . LEU A 1 183 ? 19.953 19.375 1.627 1 98.69 183 LEU A O 1
ATOM 1384 N N . LYS A 1 184 ? 20.609 20.703 -0.049 1 98.06 184 LYS A N 1
ATOM 1385 C CA . LYS A 1 184 ? 22.016 20.391 0.157 1 98.06 184 LYS A CA 1
ATOM 1386 C C . LYS A 1 184 ? 22.484 20.859 1.531 1 98.06 184 LYS A C 1
ATOM 1388 O O . LYS A 1 184 ? 23.203 20.141 2.227 1 98.06 184 LYS A O 1
ATOM 1393 N N . GLU A 1 185 ? 22.031 21.984 1.87 1 97.88 185 GLU A N 1
ATOM 1394 C CA . GLU A 1 185 ? 22.375 22.531 3.178 1 97.88 185 GLU A CA 1
ATOM 1395 C C . GLU A 1 185 ? 21.828 21.656 4.305 1 97.88 185 GLU A C 1
ATOM 1397 O O . GLU A 1 185 ? 22.453 21.547 5.367 1 97.88 185 GLU A O 1
ATOM 1402 N N . LEU A 1 186 ? 20.734 21.062 4.055 1 97.75 186 LEU A N 1
ATOM 1403 C CA . LEU A 1 186 ? 20.078 20.234 5.074 1 97.75 186 LEU A CA 1
ATOM 1404 C C . LEU A 1 186 ? 20.766 18.875 5.188 1 97.75 186 LEU A C 1
ATOM 1406 O O . LEU A 1 186 ? 20.469 18.109 6.109 1 97.75 186 LEU A O 1
ATOM 1410 N N . GLY A 1 187 ? 21.609 18.516 4.191 1 97.88 187 GLY A N 1
ATOM 1411 C CA . GLY A 1 187 ? 22.406 17.297 4.324 1 97.88 187 GLY A CA 1
ATOM 1412 C C . GLY A 1 187 ? 21.938 16.172 3.416 1 97.88 187 GLY A C 1
ATOM 1413 O O . GLY A 1 187 ? 22.453 15.055 3.5 1 97.88 187 GLY A O 1
ATOM 1414 N N . PHE A 1 188 ? 21.031 16.438 2.521 1 98.75 188 PHE A N 1
ATOM 1415 C CA . PHE A 1 188 ? 20.641 15.422 1.547 1 98.75 188 PHE A CA 1
ATOM 1416 C C . PHE A 1 188 ? 21.844 14.977 0.722 1 98.75 188 PHE A C 1
ATOM 1418 O O . PHE A 1 188 ? 22.703 15.789 0.372 1 98.75 188 PHE A O 1
ATOM 1425 N N . ASP A 1 189 ? 21.922 13.727 0.372 1 98.69 189 ASP A N 1
ATOM 1426 C CA . ASP A 1 189 ? 23.078 13.172 -0.319 1 98.69 189 ASP A CA 1
ATOM 1427 C C . ASP A 1 189 ? 23.016 13.461 -1.816 1 98.69 189 ASP A C 1
ATOM 1429 O O . ASP A 1 189 ? 24.047 13.742 -2.443 1 98.69 189 ASP A O 1
ATOM 1433 N N . GLN A 1 190 ? 21.891 13.32 -2.402 1 98.69 190 GLN A N 1
ATOM 1434 C CA . GLN A 1 190 ? 21.625 13.648 -3.799 1 98.69 190 GLN A CA 1
ATOM 1435 C C . GLN A 1 190 ? 20.328 14.445 -3.936 1 98.69 190 GLN A C 1
ATOM 1437 O O . GLN A 1 190 ? 19.344 14.18 -3.244 1 98.69 190 GLN A O 1
ATOM 1442 N N . VAL A 1 191 ? 20.422 15.5 -4.723 1 98.56 191 VAL A N 1
ATOM 1443 C CA . VAL A 1 191 ? 19.266 16.375 -4.906 1 98.56 191 VAL A CA 1
ATOM 1444 C C . VAL A 1 191 ? 19.172 16.797 -6.371 1 98.56 191 VAL A C 1
ATOM 1446 O O . VAL A 1 191 ? 20.172 16.844 -7.078 1 98.56 191 VAL A O 1
ATOM 1449 N N . PHE A 1 192 ? 17.938 17.031 -6.836 1 98.12 192 PHE A N 1
ATOM 1450 C CA . PHE A 1 192 ? 17.797 17.547 -8.188 1 98.12 192 PHE A CA 1
ATOM 1451 C C . PHE A 1 192 ? 16.5 18.344 -8.328 1 98.12 192 PHE A C 1
ATOM 1453 O O . PHE A 1 192 ? 15.586 18.188 -7.508 1 98.12 192 PHE A O 1
ATOM 1460 N N . ASN A 1 193 ? 16.469 19.203 -9.297 1 98.44 193 ASN A N 1
ATOM 1461 C CA . ASN A 1 193 ? 15.281 19.969 -9.688 1 98.44 193 ASN A CA 1
ATOM 1462 C C . ASN A 1 193 ? 14.445 19.203 -10.711 1 98.44 193 ASN A C 1
ATOM 1464 O O . ASN A 1 193 ? 14.82 19.125 -11.883 1 98.44 193 ASN A O 1
ATOM 1468 N N . TYR A 1 194 ? 13.32 18.688 -10.258 1 96.25 194 TYR A N 1
ATOM 1469 C CA . TYR A 1 194 ? 12.547 17.797 -11.117 1 96.25 194 TYR A CA 1
ATOM 1470 C C . TYR A 1 194 ? 11.914 18.562 -12.266 1 96.25 194 TYR A C 1
ATOM 1472 O O . TYR A 1 194 ? 11.516 17.969 -13.273 1 96.25 194 TYR A O 1
ATOM 1480 N N . LYS A 1 195 ? 11.773 19.891 -12.148 1 95.62 195 LYS A N 1
ATOM 1481 C CA . LYS A 1 195 ? 11.156 20.719 -13.188 1 95.62 195 LYS A CA 1
ATOM 1482 C C . LYS A 1 195 ? 12.133 20.969 -14.336 1 95.62 195 LYS A C 1
ATOM 1484 O O . LYS A 1 195 ? 11.719 21.188 -15.469 1 95.62 195 LYS A O 1
ATOM 1489 N N . THR A 1 196 ? 13.367 20.953 -14.047 1 95.5 196 THR A N 1
ATOM 1490 C CA . THR A 1 196 ? 14.352 21.25 -15.078 1 95.5 196 THR A CA 1
ATOM 1491 C C . THR A 1 196 ? 15.039 19.969 -15.547 1 95.5 196 THR A C 1
ATOM 1493 O O . THR A 1 196 ? 15.828 19.984 -16.5 1 95.5 196 THR A O 1
ATOM 1496 N N . ALA A 1 197 ? 14.781 18.906 -14.859 1 93.94 197 ALA A N 1
ATOM 1497 C CA . ALA A 1 197 ? 15.352 17.625 -15.281 1 93.94 197 ALA A CA 1
ATOM 1498 C C . ALA A 1 197 ? 14.781 17.188 -16.625 1 93.94 197 ALA A C 1
ATOM 1500 O O . ALA A 1 197 ? 13.586 17.375 -16.891 1 93.94 197 ALA A O 1
ATOM 1501 N N . THR A 1 198 ? 15.539 16.672 -17.516 1 92.56 198 THR A N 1
ATOM 1502 C CA . THR A 1 198 ? 15.086 16.188 -18.812 1 92.56 198 THR A CA 1
ATOM 1503 C C . THR A 1 198 ? 14.227 14.938 -18.656 1 92.56 198 THR A C 1
ATOM 1505 O O . THR A 1 198 ? 13.242 14.766 -19.375 1 92.56 198 THR A O 1
ATOM 1508 N N . SER A 1 199 ? 14.586 14.141 -17.734 1 96 199 SER A N 1
ATOM 1509 C CA . SER A 1 199 ? 13.859 12.906 -17.438 1 96 199 SER A CA 1
ATOM 1510 C C . SER A 1 199 ? 13.844 12.617 -15.945 1 96 199 SER A C 1
ATOM 1512 O O . SER A 1 199 ? 14.898 12.453 -15.32 1 96 199 SER A O 1
ATOM 1514 N N . LEU A 1 200 ? 12.656 12.602 -15.43 1 96.56 200 LEU A N 1
ATOM 1515 C CA . LEU A 1 200 ? 12.508 12.227 -14.031 1 96.56 200 LEU A CA 1
ATOM 1516 C C . LEU A 1 200 ? 13.078 10.836 -13.773 1 96.56 200 LEU A C 1
ATOM 1518 O O . LEU A 1 200 ? 13.789 10.625 -12.797 1 96.56 200 LEU A O 1
ATOM 1522 N N . GLU A 1 201 ? 12.758 9.914 -14.688 1 96.25 201 GLU A N 1
ATOM 1523 C CA . GLU A 1 201 ? 13.227 8.531 -14.578 1 96.25 201 GLU A CA 1
ATOM 1524 C C . GLU A 1 201 ? 14.75 8.469 -14.516 1 96.25 201 GLU A C 1
ATOM 1526 O O . GLU A 1 201 ? 15.305 7.805 -13.633 1 96.25 201 GLU A O 1
ATOM 1531 N N . GLU A 1 202 ? 15.422 9.164 -15.367 1 97.38 202 GLU A N 1
ATOM 1532 C CA . GLU A 1 202 ? 16.875 9.141 -15.43 1 97.38 202 GLU A CA 1
ATOM 1533 C C . GLU A 1 202 ? 17.5 9.82 -14.211 1 97.38 202 GLU A C 1
ATOM 1535 O O . GLU A 1 202 ? 18.516 9.352 -13.68 1 97.38 202 GLU A O 1
ATOM 1540 N N . SER A 1 203 ? 16.906 10.945 -13.789 1 98.06 203 SER A N 1
ATOM 1541 C CA . SER A 1 203 ? 17.422 11.648 -12.609 1 98.06 203 SER A CA 1
ATOM 1542 C C . SER A 1 203 ? 17.359 10.758 -11.367 1 98.06 203 SER A C 1
ATOM 1544 O O . SER A 1 203 ? 18.297 10.734 -10.578 1 98.06 203 SER A O 1
ATOM 1546 N N . LEU A 1 204 ? 16.281 10.055 -11.242 1 98.44 204 LEU A N 1
ATOM 1547 C CA . LEU A 1 204 ? 16.109 9.148 -10.109 1 98.44 204 LEU A CA 1
ATOM 1548 C C . LEU A 1 204 ? 17.125 8.008 -10.172 1 98.44 204 LEU A C 1
ATOM 1550 O O . LEU A 1 204 ? 17.734 7.664 -9.156 1 98.44 204 LEU A O 1
ATOM 1554 N N . ARG A 1 205 ? 17.328 7.418 -11.344 1 97.81 205 ARG A N 1
ATOM 1555 C CA . ARG A 1 205 ? 18.266 6.312 -11.523 1 97.81 205 ARG A CA 1
ATOM 1556 C C . ARG A 1 205 ? 19.688 6.746 -11.219 1 97.81 205 ARG A C 1
ATOM 1558 O O . ARG A 1 205 ? 20.453 6.004 -10.586 1 97.81 205 ARG A O 1
ATOM 1565 N N . GLU A 1 206 ? 20.016 7.93 -11.664 1 97.62 206 GLU A N 1
ATOM 1566 C CA . GLU A 1 206 ? 21.359 8.461 -11.43 1 97.62 206 GLU A CA 1
ATOM 1567 C C . GLU A 1 206 ? 21.594 8.734 -9.945 1 97.62 206 GLU A C 1
ATOM 1569 O O . GLU A 1 206 ? 22.688 8.516 -9.438 1 97.62 206 GLU A O 1
ATOM 1574 N N . ALA A 1 207 ? 20.578 9.156 -9.297 1 98.12 207 ALA A N 1
ATOM 1575 C CA . ALA A 1 207 ? 20.688 9.516 -7.883 1 98.12 207 ALA A CA 1
ATOM 1576 C C . ALA A 1 207 ? 20.859 8.273 -7.016 1 98.12 207 ALA A C 1
ATOM 1578 O O . ALA A 1 207 ? 21.5 8.32 -5.965 1 98.12 207 ALA A O 1
ATOM 1579 N N . ALA A 1 208 ? 20.234 7.203 -7.391 1 98.12 208 ALA A N 1
ATOM 1580 C CA . ALA A 1 208 ? 20.328 5.93 -6.684 1 98.12 208 ALA A CA 1
ATOM 1581 C C . ALA A 1 208 ? 20.375 4.762 -7.668 1 98.12 208 ALA A C 1
ATOM 1583 O O . ALA A 1 208 ? 19.375 4.059 -7.848 1 98.12 208 ALA A O 1
ATOM 1584 N N . PRO A 1 209 ? 21.516 4.477 -8.211 1 97.25 209 PRO A N 1
ATOM 1585 C CA . PRO A 1 209 ? 21.641 3.484 -9.281 1 97.25 209 PRO A CA 1
ATOM 1586 C C . PRO A 1 209 ? 21.266 2.076 -8.82 1 97.25 209 PRO A C 1
ATOM 1588 O O . PRO A 1 209 ? 20.938 1.221 -9.648 1 97.25 209 PRO A O 1
ATOM 1591 N N . HIS A 1 210 ? 21.281 1.826 -7.508 1 96.69 210 HIS A N 1
ATOM 1592 C CA . HIS A 1 210 ? 20.969 0.49 -7.012 1 96.69 210 HIS A CA 1
ATOM 1593 C C . HIS A 1 210 ? 19.531 0.414 -6.5 1 96.69 210 HIS A C 1
ATOM 1595 O O . HIS A 1 210 ? 19.125 -0.598 -5.922 1 96.69 210 HIS A O 1
ATOM 1601 N N . GLY A 1 211 ? 18.781 1.564 -6.59 1 97.81 211 GLY A N 1
ATOM 1602 C CA . GLY A 1 211 ? 17.359 1.569 -6.234 1 97.81 211 GLY A CA 1
ATOM 1603 C C . GLY A 1 211 ? 17.094 2.176 -4.871 1 97.81 211 GLY A C 1
ATOM 1604 O O . GLY A 1 211 ? 18.031 2.537 -4.152 1 97.81 211 GLY A O 1
ATOM 1605 N N . TYR A 1 212 ? 15.875 2.305 -4.559 1 98.56 212 TYR A N 1
ATOM 1606 C CA . TYR A 1 212 ? 15.422 2.902 -3.309 1 98.56 212 TYR A CA 1
ATOM 1607 C C . TYR A 1 212 ? 14.828 1.847 -2.389 1 98.56 212 TYR A C 1
ATOM 1609 O O . TYR A 1 212 ? 14.039 1.004 -2.828 1 98.56 212 TYR A O 1
ATOM 1617 N N . ASP A 1 213 ? 15.18 1.883 -1.136 1 98.44 213 ASP A N 1
ATOM 1618 C CA . ASP A 1 213 ? 14.57 1.014 -0.132 1 98.44 213 ASP A CA 1
ATOM 1619 C C . ASP A 1 213 ? 13.258 1.598 0.38 1 98.44 213 ASP A C 1
ATOM 1621 O O . ASP A 1 213 ? 12.312 0.859 0.664 1 98.44 213 ASP A O 1
ATOM 1625 N N . CYS A 1 214 ? 13.242 2.928 0.504 1 98.5 214 CYS A N 1
ATOM 1626 C CA . CYS A 1 214 ? 12.094 3.643 1.049 1 98.5 214 CYS A CA 1
ATOM 1627 C C . CYS A 1 214 ? 11.75 4.855 0.192 1 98.5 214 CYS A C 1
ATOM 1629 O O . CYS A 1 214 ? 12.625 5.441 -0.441 1 98.5 214 CYS A O 1
ATOM 1631 N N . TYR A 1 215 ? 10.539 5.156 0.215 1 98.12 215 TYR A N 1
ATOM 1632 C CA . TYR A 1 215 ? 10.016 6.312 -0.501 1 98.12 215 TYR A CA 1
ATOM 1633 C C . TYR A 1 215 ? 8.984 7.051 0.342 1 98.12 215 TYR A C 1
ATOM 1635 O O . TYR A 1 215 ? 7.977 6.469 0.757 1 98.12 215 TYR A O 1
ATOM 1643 N N . PHE A 1 216 ? 9.297 8.305 0.685 1 98.31 216 PHE A N 1
ATOM 1644 C CA . PHE A 1 216 ? 8.352 9.18 1.366 1 98.31 216 PHE A CA 1
ATOM 1645 C C . PHE A 1 216 ? 7.609 10.062 0.366 1 98.31 216 PHE A C 1
ATOM 1647 O O . PHE A 1 216 ? 8.172 11.023 -0.161 1 98.31 216 PHE A O 1
ATOM 1654 N N . GLU A 1 217 ? 6.391 9.766 0.137 1 96 217 GLU A N 1
ATOM 1655 C CA . GLU A 1 217 ? 5.605 10.281 -0.98 1 96 217 GLU A CA 1
ATOM 1656 C C . GLU A 1 217 ? 4.695 11.422 -0.537 1 96 217 GLU A C 1
ATOM 1658 O O . GLU A 1 217 ? 3.775 11.219 0.257 1 96 217 GLU A O 1
ATOM 1663 N N . ASN A 1 218 ? 4.992 12.617 -1.067 1 95.75 218 ASN A N 1
ATOM 1664 C CA . ASN A 1 218 ? 4.227 13.805 -0.716 1 95.75 218 ASN A CA 1
ATOM 1665 C C . ASN A 1 218 ? 3.438 14.336 -1.909 1 95.75 218 ASN A C 1
ATOM 1667 O O . ASN A 1 218 ? 2.598 15.227 -1.758 1 95.75 218 ASN A O 1
ATOM 1671 N N . VAL A 1 219 ? 3.621 13.781 -3.057 1 92.75 219 VAL A N 1
ATOM 1672 C CA . VAL A 1 219 ? 3.211 14.461 -4.281 1 92.75 219 VAL A CA 1
ATOM 1673 C C . VAL A 1 219 ? 2.062 13.695 -4.938 1 92.75 219 VAL A C 1
ATOM 1675 O O . VAL A 1 219 ? 1.022 14.281 -5.254 1 92.75 219 VAL A O 1
ATOM 1678 N N . GLY A 1 220 ? 2.258 12.383 -5.117 1 87.75 220 GLY A N 1
ATOM 1679 C CA . GLY A 1 220 ? 1.268 11.562 -5.793 1 87.75 220 GLY A CA 1
ATOM 1680 C C . GLY A 1 220 ? 1.338 11.664 -7.305 1 87.75 220 GLY A C 1
ATOM 1681 O O . GLY A 1 220 ? 2.32 12.172 -7.852 1 87.75 220 GLY A O 1
ATOM 1682 N N . GLY A 1 221 ? 0.309 10.984 -7.98 1 82.75 221 GLY A N 1
ATOM 1683 C CA . GLY A 1 221 ? 0.145 11.07 -9.422 1 82.75 221 GLY A CA 1
ATOM 1684 C C . GLY A 1 221 ? 1.232 10.344 -10.188 1 82.75 221 GLY A C 1
ATOM 1685 O O . GLY A 1 221 ? 1.645 9.25 -9.805 1 82.75 221 GLY A O 1
ATOM 1686 N N . LYS A 1 222 ? 1.728 11.016 -11.25 1 83.44 222 LYS A N 1
ATOM 1687 C CA . LYS A 1 222 ? 2.666 10.398 -12.18 1 83.44 222 LYS A CA 1
ATOM 1688 C C . LYS A 1 222 ? 4.031 10.195 -11.531 1 83.44 222 LYS A C 1
ATOM 1690 O O . LYS A 1 222 ? 4.77 9.281 -11.906 1 83.44 222 LYS A O 1
ATOM 1695 N N . PHE A 1 223 ? 4.312 11.016 -10.57 1 90.19 223 PHE A N 1
ATOM 1696 C CA . PHE A 1 223 ? 5.625 10.922 -9.938 1 90.19 223 PHE A CA 1
ATOM 1697 C C . PHE A 1 223 ? 5.844 9.539 -9.344 1 90.19 223 PHE A C 1
ATOM 1699 O O . PHE A 1 223 ? 6.875 8.906 -9.586 1 90.19 223 PHE A O 1
ATOM 1706 N N . SER A 1 224 ? 4.875 9.055 -8.648 1 88.5 224 SER A N 1
ATOM 1707 C CA . SER A 1 224 ? 4.988 7.762 -7.988 1 88.5 224 SER A CA 1
ATOM 1708 C C . SER A 1 224 ? 5.117 6.633 -9 1 88.5 224 SER A C 1
ATOM 1710 O O . SER A 1 224 ? 5.793 5.633 -8.742 1 88.5 224 SER A O 1
ATOM 1712 N N . SER A 1 225 ? 4.492 6.777 -10.125 1 85.75 225 SER A N 1
ATOM 1713 C CA . SER A 1 225 ? 4.539 5.754 -11.172 1 85.75 225 SER A CA 1
ATOM 1714 C C . SER A 1 225 ? 5.953 5.594 -11.719 1 85.75 225 SER A C 1
ATOM 1716 O O . SER A 1 225 ? 6.336 4.504 -12.148 1 85.75 225 SER A O 1
ATOM 1718 N N . VAL A 1 226 ? 6.668 6.652 -11.711 1 90.25 226 VAL A N 1
ATOM 1719 C CA . VAL A 1 226 ? 8.031 6.629 -12.227 1 90.25 226 VAL A CA 1
ATOM 1720 C C . VAL A 1 226 ? 8.969 6.059 -11.164 1 90.25 226 VAL A C 1
ATOM 1722 O O . VAL A 1 226 ? 9.961 5.402 -11.492 1 90.25 226 VAL A O 1
ATOM 1725 N N . VAL A 1 227 ? 8.609 6.23 -9.891 1 93.5 227 VAL A N 1
ATOM 1726 C CA . VAL A 1 227 ? 9.484 5.855 -8.781 1 93.5 227 VAL A CA 1
ATOM 1727 C C . VAL A 1 227 ? 9.383 4.355 -8.531 1 93.5 227 VAL A C 1
ATOM 1729 O O . VAL A 1 227 ? 10.398 3.682 -8.328 1 93.5 227 VAL A O 1
ATOM 1732 N N . MET A 1 228 ? 8.227 3.799 -8.539 1 90.88 228 MET A N 1
ATOM 1733 C CA . MET A 1 228 ? 7.938 2.469 -8.008 1 90.88 228 MET A CA 1
ATOM 1734 C C . MET A 1 228 ? 8.766 1.406 -8.727 1 90.88 228 MET A C 1
ATOM 1736 O O . MET A 1 228 ? 9.367 0.544 -8.078 1 90.88 228 MET A O 1
ATOM 1740 N N . PRO A 1 229 ? 8.922 1.493 -10.094 1 88.62 229 PRO A N 1
ATOM 1741 C CA . PRO A 1 229 ? 9.742 0.482 -10.766 1 88.62 229 PRO A CA 1
ATOM 1742 C C . PRO A 1 229 ? 11.219 0.571 -10.391 1 88.62 229 PRO A C 1
ATOM 1744 O O . PRO A 1 229 ? 11.992 -0.337 -10.703 1 88.62 229 PRO A O 1
ATOM 1747 N N . GLN A 1 230 ? 11.594 1.655 -9.742 1 94.5 230 GLN A N 1
ATOM 1748 C CA . GLN A 1 230 ? 13 1.864 -9.406 1 94.5 230 GLN A CA 1
ATOM 1749 C C . GLN A 1 230 ? 13.273 1.528 -7.945 1 94.5 230 GLN A C 1
ATOM 1751 O O . GLN A 1 230 ? 14.398 1.69 -7.465 1 94.5 230 GLN A O 1
ATOM 1756 N N . MET A 1 231 ? 12.273 1.086 -7.25 1 95.94 231 MET A N 1
ATOM 1757 C CA . MET A 1 231 ? 12.453 0.675 -5.859 1 95.94 231 MET A CA 1
ATOM 1758 C C . MET A 1 231 ? 13.008 -0.743 -5.781 1 95.94 231 MET A C 1
ATOM 1760 O O . MET A 1 231 ? 12.844 -1.531 -6.711 1 95.94 231 MET A O 1
ATOM 1764 N N . ARG A 1 232 ? 13.641 -1.034 -4.684 1 96 232 ARG A N 1
ATOM 1765 C CA . ARG A 1 232 ? 14.141 -2.381 -4.43 1 96 232 ARG A CA 1
ATOM 1766 C C . ARG A 1 232 ? 13.016 -3.316 -4.008 1 96 232 ARG A C 1
ATOM 1768 O O . ARG A 1 232 ? 11.93 -2.861 -3.641 1 96 232 ARG A O 1
ATOM 1775 N N . GLU A 1 233 ? 13.281 -4.586 -4.09 1 93.69 233 GLU A N 1
ATOM 1776 C CA . GLU A 1 233 ? 12.328 -5.582 -3.598 1 93.69 233 GLU A CA 1
ATOM 1777 C C . GLU A 1 233 ? 11.945 -5.309 -2.146 1 93.69 233 GLU A C 1
ATOM 1779 O O . GLU A 1 233 ? 12.797 -4.969 -1.325 1 93.69 233 GLU A O 1
ATOM 1784 N N . TYR A 1 234 ? 10.672 -5.328 -1.852 1 93.38 234 TYR A N 1
ATOM 1785 C CA . TYR A 1 234 ? 10.094 -5.121 -0.531 1 93.38 234 TYR A CA 1
ATOM 1786 C C . TYR A 1 234 ? 10.18 -3.658 -0.116 1 93.38 234 TYR A C 1
ATOM 1788 O O . TYR A 1 234 ? 10.219 -3.344 1.076 1 93.38 234 TYR A O 1
ATOM 1796 N N . GLY A 1 235 ? 10.422 -2.793 -1.132 1 95.62 235 GLY A N 1
ATOM 1797 C CA . GLY A 1 235 ? 10.414 -1.369 -0.842 1 95.62 235 GLY A CA 1
ATOM 1798 C C . GLY A 1 235 ? 9.211 -0.93 -0.032 1 95.62 235 GLY A C 1
ATOM 1799 O O . GLY A 1 235 ? 8.125 -1.491 -0.174 1 95.62 235 GLY A O 1
ATOM 1800 N N . ARG A 1 236 ? 9.422 0.102 0.805 1 96.5 236 ARG A N 1
ATOM 1801 C CA . ARG A 1 236 ? 8.383 0.639 1.668 1 96.5 236 ARG A CA 1
ATOM 1802 C C . ARG A 1 236 ? 8.094 2.1 1.337 1 96.5 236 ARG A C 1
ATOM 1804 O O . ARG A 1 236 ? 9.008 2.918 1.261 1 96.5 236 ARG A O 1
ATOM 1811 N N . ILE A 1 237 ? 6.789 2.367 1.155 1 95.81 237 ILE A N 1
ATOM 1812 C CA . ILE A 1 237 ? 6.367 3.695 0.723 1 95.81 237 ILE A CA 1
ATOM 1813 C C . ILE A 1 237 ? 5.422 4.301 1.76 1 95.81 237 ILE A C 1
ATOM 1815 O O . ILE A 1 237 ? 4.367 3.736 2.051 1 95.81 237 ILE A O 1
ATOM 1819 N N . ALA A 1 238 ? 5.801 5.402 2.338 1 96.25 238 ALA A N 1
ATOM 1820 C CA . ALA A 1 238 ? 4.922 6.199 3.189 1 96.25 238 ALA A CA 1
ATOM 1821 C C . ALA A 1 238 ? 4.223 7.293 2.385 1 96.25 238 ALA A C 1
ATOM 1823 O O . ALA A 1 238 ? 4.852 8.266 1.97 1 96.25 238 ALA A O 1
ATOM 1824 N N . VAL A 1 239 ? 2.947 7.129 2.207 1 94 239 VAL A N 1
ATOM 1825 C CA . VAL A 1 239 ? 2.174 8.125 1.468 1 94 239 VAL A CA 1
ATOM 1826 C C . VAL A 1 239 ? 1.598 9.156 2.434 1 94 239 VAL A C 1
ATOM 1828 O O . VAL A 1 239 ? 0.661 8.859 3.182 1 94 239 VAL A O 1
ATOM 1831 N N . CYS A 1 240 ? 2.127 10.289 2.312 1 92.81 240 CYS A N 1
ATOM 1832 C CA . CYS A 1 240 ? 1.772 11.352 3.25 1 92.81 240 CYS A CA 1
ATOM 1833 C C . CYS A 1 240 ? 0.798 12.336 2.615 1 92.81 240 CYS A C 1
ATOM 1835 O O . CYS A 1 240 ? -0.015 12.945 3.311 1 92.81 240 CYS A O 1
ATOM 1837 N N . GLY A 1 241 ? 0.994 12.445 1.345 1 89.19 241 GLY A N 1
ATOM 1838 C CA . GLY A 1 241 ? 0.144 13.422 0.683 1 89.19 241 GLY A CA 1
ATOM 1839 C C . GLY A 1 241 ? 0.046 13.211 -0.816 1 89.19 241 GLY A C 1
ATOM 1840 O O . GLY A 1 241 ? 0.453 12.164 -1.328 1 89.19 241 GLY A O 1
ATOM 1841 N N . SER A 1 242 ? -0.634 14.156 -1.468 1 89.38 242 SER A N 1
ATOM 1842 C CA . SER A 1 242 ? -0.855 14.234 -2.908 1 89.38 242 SER A CA 1
ATOM 1843 C C . SER A 1 242 ? -0.959 15.68 -3.373 1 89.38 242 SER A C 1
ATOM 1845 O O . SER A 1 242 ? -1.917 16.047 -4.055 1 89.38 242 SER A O 1
ATOM 1847 N N . ILE A 1 243 ? 0.083 16.406 -3.082 1 90.62 243 ILE A N 1
ATOM 1848 C CA . ILE A 1 243 ? 0.043 17.859 -3.254 1 90.62 243 ILE A CA 1
ATOM 1849 C C . ILE A 1 243 ? -0.204 18.188 -4.723 1 90.62 243 ILE A C 1
ATOM 1851 O O . ILE A 1 243 ? -0.75 19.25 -5.039 1 90.62 243 ILE A O 1
ATOM 1855 N N . SER A 1 244 ? 0.099 17.328 -5.625 1 88.69 244 SER A N 1
ATOM 1856 C CA . SER A 1 244 ? -0.085 17.578 -7.051 1 88.69 244 SER A CA 1
ATOM 1857 C C . SER A 1 244 ? -1.564 17.609 -7.422 1 88.69 244 SER A C 1
ATOM 1859 O O . SER A 1 244 ? -1.934 18.109 -8.492 1 88.69 244 SER A O 1
ATOM 1861 N N . MET A 1 245 ? -2.377 17.156 -6.48 1 88.06 245 MET A N 1
ATOM 1862 C CA . MET A 1 245 ? -3.781 17 -6.848 1 88.06 245 MET A CA 1
ATOM 1863 C C . MET A 1 245 ? -4.664 17.953 -6.047 1 88.06 245 MET A C 1
ATOM 1865 O O . MET A 1 245 ? -5.883 17.969 -6.23 1 88.06 245 MET A O 1
ATOM 1869 N N . TYR A 1 246 ? -4.094 18.719 -5.207 1 88.69 246 TYR A N 1
ATOM 1870 C CA . TYR A 1 246 ? -4.887 19.469 -4.246 1 88.69 246 TYR A CA 1
ATOM 1871 C C . TYR A 1 246 ? -5.738 20.516 -4.949 1 88.69 246 TYR A C 1
ATOM 1873 O O . TYR A 1 246 ? -6.777 20.938 -4.434 1 88.69 246 TYR A O 1
ATOM 1881 N N . ASN A 1 247 ? -5.262 20.938 -6.113 1 88.56 247 ASN A N 1
ATOM 1882 C CA . ASN A 1 247 ? -5.98 22 -6.812 1 88.56 247 ASN A CA 1
ATOM 1883 C C . ASN A 1 247 ? -6.719 21.469 -8.031 1 88.56 247 ASN A C 1
ATOM 1885 O O . ASN A 1 247 ? -7.285 22.234 -8.812 1 88.56 247 ASN A O 1
ATOM 1889 N N . ASP A 1 248 ? -6.598 20.109 -8.211 1 82.31 248 ASP A N 1
ATOM 1890 C CA . ASP A 1 248 ? -7.188 19.5 -9.398 1 82.31 248 ASP A CA 1
ATOM 1891 C C . ASP A 1 248 ? -8.703 19.375 -9.258 1 82.31 248 ASP A C 1
ATOM 1893 O O . ASP A 1 248 ? -9.203 19.125 -8.156 1 82.31 248 ASP A O 1
ATOM 1897 N N . THR A 1 249 ? -9.297 19.625 -10.398 1 74.94 249 THR A N 1
ATOM 1898 C CA . THR A 1 249 ? -10.734 19.359 -10.43 1 74.94 249 THR A CA 1
ATOM 1899 C C . THR A 1 249 ? -11.008 17.938 -10.938 1 74.94 249 THR A C 1
ATOM 1901 O O . THR A 1 249 ? -12.094 17.406 -10.734 1 74.94 249 THR A O 1
ATOM 1904 N N . THR A 1 250 ? -9.93 17.422 -11.633 1 70.81 250 THR A N 1
ATOM 1905 C CA . THR A 1 250 ? -10.008 16.031 -12.102 1 70.81 250 THR A CA 1
ATOM 1906 C C . THR A 1 250 ? -8.93 15.18 -11.438 1 70.81 250 THR A C 1
ATOM 1908 O O . THR A 1 250 ? -7.758 15.562 -11.406 1 70.81 250 THR A O 1
ATOM 1911 N N . PRO A 1 251 ? -9.43 14.125 -10.945 1 66.75 251 PRO A N 1
ATOM 1912 C CA . PRO A 1 251 ? -8.422 13.297 -10.281 1 66.75 251 PRO A CA 1
ATOM 1913 C C . PRO A 1 251 ? -7.332 12.82 -11.234 1 66.75 251 PRO A C 1
ATOM 1915 O O . PRO A 1 251 ? -7.609 12.523 -12.398 1 66.75 251 PRO A O 1
ATOM 1918 N N . GLN A 1 252 ? -6.051 12.969 -10.75 1 69.88 252 GLN A N 1
ATOM 1919 C CA . GLN A 1 252 ? -4.945 12.391 -11.508 1 69.88 252 GLN A CA 1
ATOM 1920 C C . GLN A 1 252 ? -4.969 10.867 -11.438 1 69.88 252 GLN A C 1
ATOM 1922 O O . GLN A 1 252 ? -5.543 10.297 -10.516 1 69.88 252 GLN A O 1
ATOM 1927 N N . THR A 1 253 ? -4.504 10.305 -12.656 1 65.38 253 THR A N 1
ATOM 1928 C CA . THR A 1 253 ? -4.41 8.852 -12.688 1 65.38 253 THR A CA 1
ATOM 1929 C C . THR A 1 253 ? -3.004 8.391 -12.32 1 65.38 253 THR A C 1
ATOM 1931 O O . THR A 1 253 ? -2.025 9.094 -12.586 1 65.38 253 THR A O 1
ATOM 1934 N N . GLY A 1 254 ? -2.787 7.562 -11.297 1 65.12 254 GLY A N 1
ATOM 1935 C CA . GLY A 1 254 ? -1.54 6.883 -10.984 1 65.12 254 GLY A CA 1
ATOM 1936 C C . GLY A 1 254 ? -1.622 5.379 -11.156 1 65.12 254 GLY A C 1
ATOM 1937 O O . GLY A 1 254 ? -2.473 4.875 -11.891 1 65.12 254 GLY A O 1
ATOM 1938 N N . ILE A 1 255 ? -0.512 4.676 -10.688 1 66.38 255 ILE A N 1
ATOM 1939 C CA . ILE A 1 255 ? -0.492 3.221 -10.805 1 66.38 255 ILE A CA 1
ATOM 1940 C C . ILE A 1 255 ? -0.419 2.596 -9.414 1 66.38 255 ILE A C 1
ATOM 1942 O O . ILE A 1 255 ? 0.494 2.895 -8.641 1 66.38 255 ILE A O 1
ATOM 1946 N N . LEU A 1 256 ? -1.498 1.946 -9.086 1 71.25 256 LEU A N 1
ATOM 1947 C CA . LEU A 1 256 ? -1.436 1.201 -7.836 1 71.25 256 LEU A CA 1
ATOM 1948 C C . LEU A 1 256 ? -0.565 -0.042 -7.984 1 71.25 256 LEU A C 1
ATOM 1950 O O . LEU A 1 256 ? 0.213 -0.372 -7.086 1 71.25 256 LEU A O 1
ATOM 1954 N N . SER A 1 257 ? -0.751 -0.653 -9.188 1 75.81 257 SER A N 1
ATOM 1955 C CA . SER A 1 257 ? -0.071 -1.937 -9.328 1 75.81 257 SER A CA 1
ATOM 1956 C C . SER A 1 257 ? 0.267 -2.225 -10.789 1 75.81 257 SER A C 1
ATOM 1958 O O . SER A 1 257 ? -0.529 -1.938 -11.688 1 75.81 257 SER A O 1
ATOM 1960 N N . THR A 1 258 ? 1.475 -2.662 -10.992 1 77.88 258 THR A N 1
ATOM 1961 C CA . THR A 1 258 ? 1.95 -3.27 -12.234 1 77.88 258 THR A CA 1
ATOM 1962 C C . THR A 1 258 ? 2.533 -4.652 -11.961 1 77.88 258 THR A C 1
ATOM 1964 O O . THR A 1 258 ? 2.824 -5 -10.82 1 77.88 258 THR A O 1
ATOM 1967 N N . PRO A 1 259 ? 2.6 -5.438 -13.023 1 81.38 259 PRO A N 1
ATOM 1968 C CA . PRO A 1 259 ? 3.262 -6.727 -12.812 1 81.38 259 PRO A CA 1
ATOM 1969 C C . PRO A 1 259 ? 4.621 -6.586 -12.125 1 81.38 259 PRO A C 1
ATOM 1971 O O . PRO A 1 259 ? 4.969 -7.398 -11.266 1 81.38 259 PRO A O 1
ATOM 1974 N N . GLN A 1 260 ? 5.266 -5.566 -12.391 1 81.69 260 GLN A N 1
ATOM 1975 C CA . GLN A 1 260 ? 6.594 -5.355 -11.82 1 81.69 260 GLN A CA 1
ATOM 1976 C C . GLN A 1 260 ? 6.512 -5.055 -10.328 1 81.69 260 GLN A C 1
ATOM 1978 O O . GLN A 1 260 ? 7.309 -5.566 -9.539 1 81.69 260 GLN A O 1
ATOM 1983 N N . THR A 1 261 ? 5.535 -4.242 -9.93 1 83.69 261 THR A N 1
ATOM 1984 C CA . THR A 1 261 ? 5.445 -3.877 -8.516 1 83.69 261 THR A CA 1
ATOM 1985 C C . THR A 1 261 ? 5.008 -5.074 -7.68 1 83.69 261 THR A C 1
ATOM 1987 O O . THR A 1 261 ? 5.402 -5.199 -6.516 1 83.69 261 THR A O 1
ATOM 1990 N N . VAL A 1 262 ? 4.254 -5.914 -8.32 1 83.88 262 VAL A N 1
ATOM 1991 C CA . VAL A 1 262 ? 3.85 -7.125 -7.613 1 83.88 262 VAL A CA 1
ATOM 1992 C C . VAL A 1 262 ? 5.07 -8.008 -7.363 1 83.88 262 VAL A C 1
ATOM 1994 O O . VAL A 1 262 ? 5.25 -8.531 -6.262 1 83.88 262 VAL A O 1
ATOM 1997 N N . ILE A 1 263 ? 5.914 -8.109 -8.406 1 81.06 263 ILE A N 1
ATOM 1998 C CA . ILE A 1 263 ? 7.133 -8.898 -8.297 1 81.06 263 ILE A CA 1
ATOM 1999 C C . ILE A 1 263 ? 8.031 -8.328 -7.203 1 81.06 263 ILE A C 1
ATOM 2001 O O . ILE A 1 263 ? 8.641 -9.07 -6.434 1 81.06 263 ILE A O 1
ATOM 2005 N N . LEU A 1 264 ? 8.008 -7.008 -7.09 1 85 264 LEU A N 1
ATOM 2006 C CA . LEU A 1 264 ? 8.891 -6.332 -6.137 1 85 264 LEU A CA 1
ATOM 2007 C C . LEU A 1 264 ? 8.273 -6.328 -4.742 1 85 264 LEU A C 1
ATOM 2009 O O . LEU A 1 264 ? 8.969 -6.062 -3.756 1 85 264 LEU A O 1
ATOM 2013 N N . GLN A 1 265 ? 7.027 -6.555 -4.586 1 89.81 265 GLN A N 1
ATOM 2014 C CA . GLN A 1 265 ? 6.305 -6.746 -3.332 1 89.81 265 GLN A CA 1
ATOM 2015 C C . GLN A 1 265 ? 6.422 -5.512 -2.439 1 89.81 265 GLN A C 1
ATOM 2017 O O . GLN A 1 265 ? 6.762 -5.625 -1.26 1 89.81 265 GLN A O 1
ATOM 2022 N N . HIS A 1 266 ? 6.09 -4.387 -3.016 1 91.06 266 HIS A N 1
ATOM 2023 C CA . HIS A 1 266 ? 6.121 -3.133 -2.268 1 91.06 266 HIS A CA 1
ATOM 2024 C C . HIS A 1 266 ? 5.027 -3.098 -1.207 1 91.06 266 HIS A C 1
ATOM 2026 O O . HIS A 1 266 ? 3.963 -3.697 -1.385 1 91.06 266 HIS A O 1
ATOM 2032 N N . THR A 1 267 ? 5.359 -2.393 -0.11 1 92.56 267 THR A N 1
ATOM 2033 C CA . THR A 1 267 ? 4.352 -2.014 0.875 1 92.56 267 THR A CA 1
ATOM 2034 C C . THR A 1 267 ? 4.086 -0.512 0.825 1 92.56 267 THR A C 1
ATOM 2036 O O . THR A 1 267 ? 5.012 0.292 0.926 1 92.56 267 THR A O 1
ATOM 2039 N N . VAL A 1 268 ? 2.846 -0.186 0.617 1 92.19 268 VAL A N 1
ATOM 2040 C CA . VAL A 1 268 ? 2.404 1.203 0.562 1 92.19 268 VAL A CA 1
ATOM 2041 C C . VAL A 1 268 ? 1.447 1.488 1.717 1 92.19 268 VAL A C 1
ATOM 2043 O O . VAL A 1 268 ? 0.454 0.78 1.897 1 92.19 268 VAL A O 1
ATOM 2046 N N . GLN A 1 269 ? 1.731 2.504 2.498 1 92.19 269 GLN A N 1
ATOM 2047 C CA . GLN A 1 269 ? 0.812 2.873 3.57 1 92.19 269 GLN A CA 1
ATOM 2048 C C . GLN A 1 269 ? 0.521 4.371 3.553 1 92.19 269 GLN A C 1
ATOM 2050 O O . GLN A 1 269 ? 1.439 5.188 3.643 1 92.19 269 GLN A O 1
ATOM 2055 N N . HIS A 1 270 ? -0.704 4.641 3.396 1 89.25 270 HIS A N 1
ATOM 2056 C CA . HIS A 1 270 ? -1.176 6 3.623 1 89.25 270 HIS A CA 1
ATOM 2057 C C . HIS A 1 270 ? -1.238 6.324 5.113 1 89.25 270 HIS A C 1
ATOM 2059 O O . HIS A 1 270 ? -1.702 5.504 5.91 1 89.25 270 HIS A O 1
ATOM 2065 N N . HIS A 1 271 ? -0.706 7.531 5.465 1 84.88 271 HIS A N 1
ATOM 2066 C CA . HIS A 1 271 ? -0.686 7.773 6.902 1 84.88 271 HIS A CA 1
ATOM 2067 C C . HIS A 1 271 ? -0.83 9.258 7.211 1 84.88 271 HIS A C 1
ATOM 2069 O O . HIS A 1 271 ? -0.389 10.109 6.43 1 84.88 271 HIS A O 1
ATOM 2075 N N . THR A 1 272 ? -1.505 9.477 8.273 1 77.88 272 THR A N 1
ATOM 2076 C CA . THR A 1 272 ? -1.563 10.781 8.938 1 77.88 272 THR A CA 1
ATOM 2077 C C . THR A 1 272 ? -1.219 10.648 10.414 1 77.88 272 THR A C 1
ATOM 2079 O O . THR A 1 272 ? -1.033 9.539 10.922 1 77.88 272 THR A O 1
ATOM 2082 N N . THR A 1 273 ? -1.01 11.742 11 1 73.31 273 THR A N 1
ATOM 2083 C CA . THR A 1 273 ? -0.619 11.719 12.406 1 73.31 273 THR A CA 1
ATOM 2084 C C . THR A 1 273 ? -1.755 11.18 13.273 1 73.31 273 THR A C 1
ATOM 2086 O O . THR A 1 273 ? -1.533 10.789 14.422 1 73.31 273 THR A O 1
ATOM 2089 N N . ASP A 1 274 ? -2.934 11.234 12.742 1 67.56 274 ASP A N 1
ATOM 2090 C CA . ASP A 1 274 ? -4.102 10.844 13.531 1 67.56 274 ASP A CA 1
ATOM 2091 C C . ASP A 1 274 ? -3.998 9.383 13.977 1 67.56 274 ASP A C 1
ATOM 2093 O O . ASP A 1 274 ? -4.645 8.977 14.945 1 67.56 274 ASP A O 1
ATOM 2097 N N . ARG A 1 275 ? -3.264 8.758 13.242 1 67.44 275 ARG A N 1
ATOM 2098 C CA . ARG A 1 275 ? -3.104 7.34 13.555 1 67.44 275 ARG A CA 1
ATOM 2099 C C . ARG A 1 275 ? -2.262 7.145 14.805 1 67.44 275 ARG A C 1
ATOM 2101 O O . ARG A 1 275 ? -2.318 6.09 15.445 1 67.44 275 ARG A O 1
ATOM 2108 N N . TYR A 1 276 ? -1.597 8.273 15.156 1 56.12 276 TYR A N 1
ATOM 2109 C CA . TYR A 1 276 ? -0.583 8.094 16.188 1 56.12 276 TYR A CA 1
ATOM 2110 C C . TYR A 1 276 ? -0.834 9.031 17.375 1 56.12 276 TYR A C 1
ATOM 2112 O O . TYR A 1 276 ? -1.218 10.188 17.188 1 56.12 276 TYR A O 1
ATOM 2120 N N . THR A 1 277 ? -1.636 8.594 18.297 1 46.53 277 THR A N 1
ATOM 2121 C CA . THR A 1 277 ? -1.865 9.445 19.453 1 46.53 277 THR A CA 1
ATOM 2122 C C . THR A 1 277 ? -0.617 9.516 20.328 1 46.53 277 THR A C 1
ATOM 2124 O O . THR A 1 277 ? -0.02 8.484 20.656 1 46.53 277 THR A O 1
ATOM 2127 N N . VAL A 1 278 ? -0.029 10.68 20.266 1 41.75 278 VAL A N 1
ATOM 2128 C CA . VAL A 1 278 ? 1.125 10.906 21.125 1 41.75 278 VAL A CA 1
ATOM 2129 C C . VAL A 1 278 ? 0.655 11.297 22.531 1 41.75 278 VAL A C 1
ATOM 2131 O O . VAL A 1 278 ? -0.179 12.195 22.688 1 41.75 278 VAL A O 1
ATOM 2134 N N . HIS A 1 279 ? 0.499 10.359 23.406 1 34.62 279 HIS A N 1
ATOM 2135 C CA . HIS A 1 279 ? 0.272 10.812 24.781 1 34.62 279 HIS A CA 1
ATOM 2136 C C . HIS A 1 279 ? 1.591 11.031 25.5 1 34.62 279 HIS A C 1
ATOM 2138 O O . HIS A 1 279 ? 2.506 10.211 25.406 1 34.62 279 HIS A O 1
ATOM 2144 N N . THR A 1 280 ? 1.92 12.219 25.547 1 32.53 280 THR A N 1
ATOM 2145 C CA . THR A 1 280 ? 3.078 12.531 26.375 1 32.53 280 THR A CA 1
ATOM 2146 C C . THR A 1 280 ? 2.734 12.406 27.859 1 32.53 280 THR A C 1
ATOM 2148 O O . THR A 1 280 ? 1.757 12.992 28.328 1 32.53 280 THR A O 1
ATOM 2151 N N . THR A 1 281 ? 2.773 11.297 28.359 1 29.05 281 THR A N 1
ATOM 2152 C CA . THR A 1 281 ? 2.662 11.25 29.812 1 29.05 281 THR A CA 1
ATOM 2153 C C . THR A 1 281 ? 4.043 11.227 30.469 1 29.05 281 THR A C 1
ATOM 2155 O O . THR A 1 281 ? 4.949 10.539 29.984 1 29.05 281 THR A O 1
ATOM 2158 N N . ASP A 1 282 ? 3.949 11.867 31.672 1 33.47 282 ASP A N 1
ATOM 2159 C CA . ASP A 1 282 ? 5.051 11.922 32.625 1 33.47 282 ASP A CA 1
ATOM 2160 C C . ASP A 1 282 ? 6.395 12.047 31.922 1 33.47 282 ASP A C 1
ATOM 2162 O O . ASP A 1 282 ? 7.359 11.375 32.281 1 33.47 282 ASP A O 1
ATOM 2166 N N . GLY A 1 283 ? 6.457 12.875 30.906 1 35.62 283 GLY A N 1
ATOM 2167 C CA . GLY A 1 283 ? 7.711 13.133 30.219 1 35.62 283 GLY A CA 1
ATOM 2168 C C . GLY A 1 283 ? 7.984 12.156 29.094 1 35.62 283 GLY A C 1
ATOM 2169 O O . GLY A 1 283 ? 9.078 12.148 28.531 1 35.62 283 GLY A O 1
ATOM 2170 N N . TYR A 1 284 ? 7.121 11.109 29.125 1 35 284 TYR A N 1
ATOM 2171 C CA . TYR A 1 284 ? 7.234 10.094 28.078 1 35 284 TYR A CA 1
ATOM 2172 C C . TYR A 1 284 ? 6.242 10.352 26.953 1 35 284 TYR A C 1
ATOM 2174 O O . TYR A 1 284 ? 5.152 10.875 27.188 1 35 284 TYR A O 1
ATOM 2182 N N . THR A 1 285 ? 6.836 10.484 25.797 1 36.47 285 THR A N 1
ATOM 2183 C CA . THR A 1 285 ? 5.941 10.531 24.656 1 36.47 285 THR A CA 1
ATOM 2184 C C . THR A 1 285 ? 5.453 9.133 24.297 1 36.47 285 THR A C 1
ATOM 2186 O O . THR A 1 285 ? 6.258 8.227 24.062 1 36.47 285 THR A O 1
ATOM 2189 N N . VAL A 1 286 ? 4.254 8.734 24.75 1 36.28 286 VAL A N 1
ATOM 2190 C CA . VAL A 1 286 ? 3.627 7.453 24.438 1 36.28 286 VAL A CA 1
ATOM 2191 C C . VAL A 1 286 ? 2.936 7.531 23.094 1 36.28 286 VAL A C 1
ATOM 2193 O O . VAL A 1 286 ? 2.189 8.477 22.812 1 36.28 286 VAL A O 1
ATOM 2196 N N . HIS A 1 287 ? 3.572 6.789 22.141 1 37.06 287 HIS A N 1
ATOM 2197 C CA . HIS A 1 287 ? 2.943 6.68 20.828 1 37.06 287 HIS A CA 1
ATOM 2198 C C . HIS A 1 287 ? 1.984 5.496 20.766 1 37.06 287 HIS A C 1
ATOM 2200 O O . HIS A 1 287 ? 2.332 4.391 21.188 1 37.06 287 HIS A O 1
ATOM 2206 N N . THR A 1 288 ? 0.668 5.719 20.891 1 36.72 288 THR A N 1
ATOM 2207 C CA . THR A 1 288 ? -0.282 4.625 20.734 1 36.72 288 THR A CA 1
ATOM 2208 C C . THR A 1 288 ? -0.641 4.438 19.25 1 36.72 288 THR A C 1
ATOM 2210 O O . THR A 1 288 ? -0.997 5.398 18.578 1 36.72 288 THR A O 1
ATOM 2213 N N . THR A 1 289 ? 0.014 3.541 18.594 1 34.28 289 THR A N 1
ATOM 2214 C CA . THR A 1 289 ? -0.443 3.172 17.266 1 34.28 289 THR A CA 1
ATOM 2215 C C . THR A 1 289 ? -1.32 1.925 17.312 1 34.28 289 THR A C 1
ATOM 2217 O O . THR A 1 289 ? -0.968 0.938 17.969 1 34.28 289 THR A O 1
ATOM 2220 N N . ASP A 1 290 ? -2.346 1.997 16.328 1 36.78 290 ASP A N 1
ATOM 2221 C CA . ASP A 1 290 ? -3.227 0.852 16.109 1 36.78 290 ASP A CA 1
ATOM 2222 C C . ASP A 1 290 ? -3.314 -0.013 17.359 1 36.78 290 ASP A C 1
ATOM 2224 O O . ASP A 1 290 ? -3.016 -1.209 17.328 1 36.78 290 ASP A O 1
ATOM 2228 N N . GLY A 1 291 ? -3.613 0.553 18.5 1 35.62 291 GLY A N 1
ATOM 2229 C CA . GLY A 1 291 ? -3.836 -0.141 19.75 1 35.62 291 GLY A CA 1
ATOM 2230 C C . GLY A 1 291 ? -2.559 -0.395 20.531 1 35.62 291 GLY A C 1
ATOM 2231 O O . GLY A 1 291 ? -2.576 -1.062 21.562 1 35.62 291 GLY A O 1
ATOM 2232 N N . TYR A 1 292 ? -1.474 -0.086 19.828 1 33.91 292 TYR A N 1
ATOM 2233 C CA . TYR A 1 292 ? -0.205 -0.29 20.531 1 33.91 292 TYR A CA 1
ATOM 2234 C C . TYR A 1 292 ? 0.348 1.028 21.047 1 33.91 292 TYR A C 1
ATOM 2236 O O . TYR A 1 292 ? 0.141 2.082 20.438 1 33.91 292 TYR A O 1
ATOM 2244 N N . THR A 1 293 ? 0.529 1.046 22.328 1 33.19 293 THR A N 1
ATOM 2245 C CA . THR A 1 293 ? 1.217 2.168 22.953 1 33.19 293 THR A CA 1
ATOM 2246 C C . THR A 1 293 ? 2.729 1.975 22.906 1 33.19 293 THR A C 1
ATOM 2248 O O . THR A 1 293 ? 3.242 0.935 23.312 1 33.19 293 THR A O 1
ATOM 2251 N N . VAL A 1 294 ? 3.441 2.75 22.016 1 35 294 VAL A N 1
ATOM 2252 C CA . VAL A 1 294 ? 4.898 2.732 22.031 1 35 294 VAL A CA 1
ATOM 2253 C C . VAL A 1 294 ? 5.414 3.842 22.953 1 35 294 VAL A C 1
ATOM 2255 O O . VAL A 1 294 ? 4.957 4.984 22.875 1 35 294 VAL A O 1
ATOM 2258 N N . HIS A 1 295 ? 6.074 3.381 24.016 1 29.31 295 HIS A N 1
ATOM 2259 C CA . HIS A 1 295 ? 6.727 4.324 24.922 1 29.31 295 HIS A CA 1
ATOM 2260 C C . HIS A 1 295 ? 8.188 4.523 24.531 1 29.31 295 HIS A C 1
ATOM 2262 O O . HIS A 1 295 ? 8.906 3.553 24.281 1 29.31 295 HIS A O 1
ATOM 2268 N N . THR A 1 296 ? 8.453 5.594 23.828 1 31.41 296 THR A N 1
ATOM 2269 C CA . THR A 1 296 ? 9.875 5.859 23.641 1 31.41 296 THR A CA 1
ATOM 2270 C C . THR A 1 296 ? 10.453 6.605 24.844 1 31.41 296 THR A C 1
ATOM 2272 O O . THR A 1 296 ? 9.938 7.652 25.234 1 31.41 296 THR A O 1
ATOM 2275 N N . THR A 1 297 ? 10.875 5.875 25.703 1 29.03 297 THR A N 1
ATOM 2276 C CA . THR A 1 297 ? 11.672 6.5 26.75 1 29.03 297 THR A CA 1
ATOM 2277 C C . THR A 1 297 ? 13.164 6.332 26.469 1 29.03 297 THR A C 1
ATOM 2279 O O . THR A 1 297 ? 13.617 5.238 26.141 1 29.03 297 THR A O 1
ATOM 2282 N N . ASP A 1 298 ? 13.883 7.469 26.969 1 32.28 298 ASP A N 1
ATOM 2283 C CA . ASP A 1 298 ? 15.344 7.52 26.969 1 32.28 298 ASP A CA 1
ATOM 2284 C C . ASP A 1 298 ? 15.922 6.719 25.812 1 32.28 298 ASP A C 1
ATOM 2286 O O . ASP A 1 298 ? 16.75 5.824 26.016 1 32.28 298 ASP A O 1
ATOM 2290 N N . GLY A 1 299 ? 15.539 6.938 24.578 1 33.34 299 GLY A N 1
ATOM 2291 C CA . GLY A 1 299 ? 16.094 6.352 23.375 1 33.34 299 GLY A CA 1
ATOM 2292 C C . GLY A 1 299 ? 15.453 5.031 23 1 33.34 299 GLY A C 1
ATOM 2293 O O . GLY A 1 299 ? 15.898 4.363 22.062 1 33.34 299 GLY A O 1
ATOM 2294 N N . TYR A 1 300 ? 14.75 4.422 23.891 1 31.22 300 TYR A N 1
ATOM 2295 C CA . TYR A 1 300 ? 14.164 3.107 23.641 1 31.22 300 TYR A CA 1
ATOM 2296 C C . TYR A 1 300 ? 12.703 3.227 23.234 1 31.22 300 TYR A C 1
ATOM 2298 O O . TYR A 1 300 ? 12 4.141 23.672 1 31.22 300 TYR A O 1
ATOM 2306 N N . THR A 1 301 ? 12.383 2.721 22.078 1 33.03 301 THR A N 1
ATOM 2307 C CA . THR A 1 301 ? 10.992 2.645 21.625 1 33.03 301 THR A CA 1
ATOM 2308 C C . THR A 1 301 ? 10.32 1.386 22.172 1 33.03 301 THR A C 1
ATOM 2310 O O . THR A 1 301 ? 10.844 0.28 22 1 33.03 301 THR A O 1
ATOM 2313 N N . VAL A 1 302 ? 9.508 1.487 23.203 1 33.47 302 VAL A N 1
ATOM 2314 C CA . VAL A 1 302 ? 8.719 0.384 23.75 1 33.47 302 VAL A CA 1
ATOM 2315 C C . VAL A 1 302 ? 7.391 0.291 23 1 33.47 302 VAL A C 1
ATOM 2317 O O . VAL A 1 302 ? 6.703 1.298 22.812 1 33.47 302 VAL A O 1
ATOM 2320 N N . HIS A 1 303 ? 7.277 -0.708 22.172 1 30.52 303 HIS A N 1
ATOM 2321 C CA . HIS A 1 303 ? 6.004 -1.026 21.547 1 30.52 303 HIS A CA 1
ATOM 2322 C C . HIS A 1 303 ? 5.105 -1.829 22.484 1 30.52 303 HIS A C 1
ATOM 2324 O O . HIS A 1 303 ? 5.555 -2.803 23.094 1 30.52 303 HIS A O 1
ATOM 2330 N N . THR A 1 304 ? 4.223 -1.18 23.141 1 31.98 304 THR A N 1
ATOM 2331 C CA . THR A 1 304 ? 3.277 -1.898 23.984 1 31.98 304 THR A CA 1
ATOM 2332 C C . THR A 1 304 ? 2.061 -2.346 23.172 1 31.98 304 THR A C 1
ATOM 2334 O O . THR A 1 304 ? 1.466 -1.549 22.453 1 31.98 304 THR A O 1
ATOM 2337 N N . THR A 1 305 ? 2.148 -3.457 22.672 1 29.45 305 THR A N 1
ATOM 2338 C CA . THR A 1 305 ? 0.88 -3.98 22.188 1 29.45 305 THR A CA 1
ATOM 2339 C C . THR A 1 305 ? -0.049 -4.332 23.344 1 29.45 305 THR A C 1
ATOM 2341 O O . THR A 1 305 ? 0.391 -4.43 24.484 1 29.45 305 THR A O 1
ATOM 2344 N N . ASP A 1 306 ? -1.167 -4.969 23.016 1 30.72 306 ASP A N 1
ATOM 2345 C CA . ASP A 1 306 ? -2.119 -5.488 23.984 1 30.72 306 ASP A CA 1
ATOM 2346 C C . ASP A 1 306 ? -1.408 -6.301 25.078 1 30.72 306 ASP A C 1
ATOM 2348 O O . ASP A 1 306 ? -1.054 -7.461 24.859 1 30.72 306 ASP A O 1
ATOM 2352 N N . GLY A 1 307 ? -1.027 -5.773 26.266 1 31.28 307 GLY A N 1
ATOM 2353 C CA . GLY A 1 307 ? -0.554 -6.207 27.578 1 31.28 307 GLY A CA 1
ATOM 2354 C C . GLY A 1 307 ? 0.947 -6.422 27.625 1 31.28 307 GLY 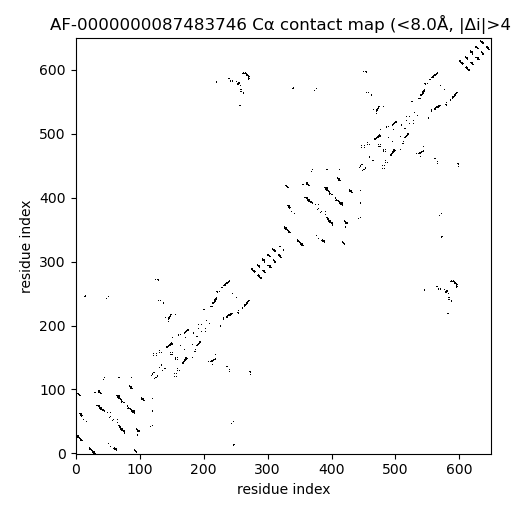A C 1
ATOM 2355 O O . GLY A 1 307 ? 1.49 -6.809 28.672 1 31.28 307 GLY A O 1
ATOM 2356 N N . TYR A 1 308 ? 1.56 -6.773 26.516 1 29.88 308 TYR A N 1
ATOM 2357 C CA . TYR A 1 308 ? 2.994 -7.008 26.625 1 29.88 308 TYR A CA 1
ATOM 2358 C C . TYR A 1 308 ? 3.781 -5.754 26.25 1 29.88 308 TYR A C 1
ATOM 2360 O O . TYR A 1 308 ? 3.344 -4.965 25.406 1 29.88 308 TYR A O 1
ATOM 2368 N N . THR A 1 309 ? 4.539 -5.273 27.219 1 32.84 309 THR A N 1
ATOM 2369 C CA . THR A 1 309 ? 5.527 -4.219 27.031 1 32.84 309 THR A CA 1
ATOM 2370 C C . THR A 1 309 ? 6.859 -4.801 26.562 1 32.84 309 THR A C 1
ATOM 2372 O O . THR A 1 309 ? 7.395 -5.715 27.203 1 32.84 309 THR A O 1
ATOM 2375 N N . VAL A 1 310 ? 7.18 -4.742 25.25 1 32.22 310 VAL A N 1
ATOM 2376 C CA . VAL A 1 310 ? 8.531 -5.137 24.859 1 32.22 310 VAL A CA 1
ATOM 2377 C C . VAL A 1 310 ? 9.469 -3.934 24.938 1 32.22 310 VAL A C 1
ATOM 2379 O O . VAL A 1 310 ? 9.141 -2.852 24.438 1 32.22 310 VAL A O 1
ATOM 2382 N N . HIS A 1 311 ? 10.328 -4.008 25.953 1 28.97 311 HIS A N 1
ATOM 2383 C CA . HIS A 1 311 ? 11.398 -3.027 26.125 1 28.97 311 HIS A CA 1
ATOM 2384 C C . HIS A 1 311 ? 12.68 -3.488 25.438 1 28.97 311 HIS A C 1
ATOM 2386 O O . HIS A 1 311 ? 13.086 -4.641 25.594 1 28.97 311 HIS A O 1
ATOM 2392 N N . THR A 1 312 ? 12.938 -3.029 24.25 1 29.42 312 THR A N 1
ATOM 2393 C CA . THR A 1 312 ? 14.234 -3.379 23.688 1 29.42 312 THR A CA 1
ATOM 2394 C C . THR A 1 312 ? 15.32 -2.453 24.234 1 29.42 312 THR A C 1
ATOM 2396 O O . THR A 1 312 ? 15.211 -1.229 24.125 1 29.42 312 THR A O 1
ATOM 2399 N N . THR A 1 313 ? 15.828 -2.785 25.328 1 28.25 313 THR A N 1
ATOM 2400 C CA . THR A 1 313 ? 17.016 -2.102 25.844 1 28.25 313 THR A CA 1
ATOM 2401 C C . THR A 1 313 ? 18.281 -2.885 25.516 1 28.25 313 THR A C 1
ATOM 2403 O O . THR A 1 313 ? 18.312 -4.105 25.688 1 28.25 313 THR A O 1
ATOM 2406 N N . ASP A 1 314 ? 19.438 -1.972 25.375 1 30.7 314 ASP A N 1
ATOM 2407 C CA . ASP A 1 314 ? 20.828 -2.375 25.234 1 30.7 314 ASP A CA 1
ATOM 2408 C C . ASP A 1 314 ? 20.953 -3.695 24.484 1 30.7 314 ASP A C 1
ATOM 2410 O O . ASP A 1 314 ? 21.578 -4.645 24.969 1 30.7 314 ASP A O 1
ATOM 2414 N N . GLY A 1 315 ? 20.406 -3.838 23.359 1 32.16 315 GLY A N 1
ATOM 2415 C CA . GLY A 1 315 ? 20.531 -5.027 22.531 1 32.16 315 GLY A CA 1
ATOM 2416 C C . GLY A 1 315 ? 19.562 -6.133 22.922 1 32.16 315 GLY A C 1
ATOM 2417 O O . GLY A 1 315 ? 19.562 -7.203 22.312 1 32.16 315 GLY A O 1
ATOM 2418 N N . TYR A 1 316 ? 19.125 -6.098 24.203 1 29.17 316 TYR A N 1
ATOM 2419 C CA . TYR A 1 316 ? 18.219 -7.133 24.703 1 29.17 316 TYR A CA 1
ATOM 2420 C C . TYR A 1 316 ? 16.781 -6.652 24.672 1 29.17 316 TYR A C 1
ATOM 2422 O O . TYR A 1 316 ? 16.516 -5.457 24.844 1 29.17 316 TYR A O 1
ATOM 2430 N N . THR A 1 317 ? 15.938 -7.25 23.953 1 29.98 317 THR A N 1
ATOM 2431 C CA . THR A 1 317 ? 14.5 -6.996 23.984 1 29.98 317 THR A CA 1
ATOM 2432 C C . THR A 1 317 ? 13.883 -7.59 25.25 1 29.98 317 THR A C 1
ATOM 2434 O O . THR A 1 317 ? 14.008 -8.789 25.5 1 29.98 317 THR A O 1
ATOM 2437 N N . VAL A 1 318 ? 13.664 -6.641 26.312 1 30.75 318 VAL A N 1
ATOM 2438 C CA . VAL A 1 318 ? 13 -7.016 27.562 1 30.75 318 VAL A CA 1
ATOM 2439 C C . VAL A 1 318 ? 11.484 -6.949 27.375 1 30.75 318 VAL A C 1
ATOM 2441 O O . VAL A 1 318 ? 10.961 -5.98 26.812 1 30.75 318 VAL A O 1
ATOM 2444 N N . HIS A 1 319 ? 10.898 -8.078 27.312 1 30.19 319 HIS A N 1
ATOM 2445 C CA . HIS A 1 319 ? 9.445 -8.203 27.266 1 30.19 319 HIS A CA 1
ATOM 2446 C C . HIS A 1 319 ? 8.844 -8.164 28.672 1 30.19 319 HIS A C 1
ATOM 2448 O O . HIS A 1 319 ? 9.359 -8.82 29.594 1 30.19 319 HIS A O 1
ATOM 2454 N N . THR A 1 320 ? 8.414 -6.938 29.125 1 28.53 320 THR A N 1
ATOM 2455 C CA . THR A 1 320 ? 7.746 -6.879 30.422 1 28.53 320 THR A CA 1
ATOM 2456 C C . THR A 1 320 ? 6.27 -7.238 30.281 1 28.53 320 THR A C 1
ATOM 2458 O O . THR A 1 320 ? 5.578 -6.727 29.406 1 28.53 320 THR A O 1
ATOM 2461 N N . THR A 1 321 ? 6.043 -8.445 30.625 1 30.45 321 THR A N 1
ATOM 2462 C CA . THR A 1 321 ? 4.664 -8.922 30.719 1 30.45 321 THR A CA 1
ATOM 2463 C C . THR A 1 321 ? 4.121 -8.734 32.125 1 30.45 321 THR A C 1
ATOM 2465 O O . THR A 1 321 ? 4.734 -9.18 33.094 1 30.45 321 THR A O 1
ATOM 2468 N N . ASP A 1 322 ? 2.879 -8.227 32.219 1 31.73 322 ASP A N 1
ATOM 2469 C CA . ASP A 1 322 ? 2.152 -8.016 33.469 1 31.73 322 ASP A CA 1
ATOM 2470 C C . ASP A 1 322 ? 3.055 -7.395 34.531 1 31.73 322 ASP A C 1
ATOM 2472 O O . ASP A 1 322 ? 3.023 -7.801 35.688 1 31.73 322 ASP A O 1
ATOM 2476 N N . GLY A 1 323 ? 3.805 -6.426 34.312 1 28.41 323 GLY A N 1
ATOM 2477 C CA . GLY A 1 323 ? 4.641 -5.773 35.312 1 28.41 323 GLY A CA 1
ATOM 2478 C C . GLY A 1 323 ? 5.973 -6.465 35.531 1 28.41 323 GLY A C 1
ATOM 2479 O O . GLY A 1 323 ? 6.809 -5.992 36.312 1 28.41 323 GLY A O 1
ATOM 2480 N N . TYR A 1 324 ? 5.93 -7.754 35.062 1 26.45 324 TYR A N 1
ATOM 2481 C CA . TYR A 1 324 ? 7.219 -8.375 35.344 1 26.45 324 TYR A CA 1
ATOM 2482 C C . TYR A 1 324 ? 8.148 -8.281 34.156 1 26.45 324 TYR A C 1
ATOM 2484 O O . TYR A 1 324 ? 7.707 -8.352 33 1 26.45 324 TYR A O 1
ATOM 2492 N N . THR A 1 325 ? 9.266 -7.676 34.156 1 30.45 325 THR A N 1
ATOM 2493 C CA . THR A 1 325 ? 10.375 -7.516 33.25 1 30.45 325 THR A CA 1
ATOM 2494 C C . THR A 1 325 ? 11.125 -8.828 33.062 1 30.45 325 THR A C 1
ATOM 2496 O O . THR A 1 325 ? 11.523 -9.469 34.031 1 30.45 325 THR A O 1
ATOM 2499 N N . MET B 1 1 ? 19.484 -43.562 -20.906 1 85 1 MET B N 1
ATOM 2500 C CA . MET B 1 1 ? 19.203 -42.156 -21.188 1 85 1 MET B CA 1
ATOM 2501 C C . MET B 1 1 ? 17.719 -41.969 -21.516 1 85 1 MET B C 1
ATOM 2503 O O . MET B 1 1 ? 17.078 -42.875 -22.047 1 85 1 MET B O 1
ATOM 2507 N N . VAL B 1 2 ? 17.125 -40.969 -20.875 1 92.44 2 VAL B N 1
ATOM 2508 C CA . VAL B 1 2 ? 15.711 -40.688 -21.062 1 92.44 2 VAL B CA 1
ATOM 2509 C C . VAL B 1 2 ? 15.539 -39.469 -21.953 1 92.44 2 VAL B C 1
ATOM 2511 O O . VAL B 1 2 ? 16.266 -38.469 -21.812 1 92.44 2 VAL B O 1
ATOM 2514 N N . VAL B 1 3 ? 14.617 -39.562 -22.938 1 96.44 3 VAL B N 1
ATOM 2515 C CA . VAL B 1 3 ? 14.289 -38.438 -23.781 1 96.44 3 VAL B CA 1
ATOM 2516 C C . VAL B 1 3 ? 13.148 -37.625 -23.172 1 96.44 3 VAL B C 1
ATOM 2518 O O . VAL B 1 3 ? 12.07 -38.156 -22.922 1 96.44 3 VAL B O 1
ATOM 2521 N N . SER B 1 4 ? 13.469 -36.375 -22.891 1 97.94 4 SER B N 1
ATOM 2522 C CA . SER B 1 4 ? 12.484 -35.469 -22.328 1 97.94 4 SER B CA 1
ATOM 2523 C C . SER B 1 4 ? 11.922 -34.531 -23.391 1 97.94 4 SER B C 1
ATOM 2525 O O . SER B 1 4 ? 12.648 -34.062 -24.266 1 97.94 4 SER B O 1
ATOM 2527 N N . LYS B 1 5 ? 10.617 -34.312 -23.328 1 98.31 5 LYS B N 1
ATOM 2528 C CA . LYS B 1 5 ? 9.977 -33.281 -24.125 1 98.31 5 LYS B CA 1
ATOM 2529 C C . LYS B 1 5 ? 9.812 -32 -23.312 1 98.31 5 LYS B C 1
ATOM 2531 O O . LYS B 1 5 ? 9.367 -32.031 -22.156 1 98.31 5 LYS B O 1
ATOM 2536 N N . ALA B 1 6 ? 10.195 -30.906 -23.891 1 98.25 6 ALA B N 1
ATOM 2537 C CA . ALA B 1 6 ? 10.125 -29.625 -23.188 1 98.25 6 ALA B CA 1
ATOM 2538 C C . ALA B 1 6 ? 9.555 -28.531 -24.094 1 98.25 6 ALA B C 1
ATOM 2540 O O . ALA B 1 6 ? 9.93 -28.422 -25.25 1 98.25 6 ALA B O 1
ATOM 2541 N N . TRP B 1 7 ? 8.602 -27.781 -23.562 1 98.06 7 TRP B N 1
ATOM 2542 C CA . TRP B 1 7 ? 8.102 -26.609 -24.266 1 98.06 7 TRP B CA 1
ATOM 2543 C C . TRP B 1 7 ? 9 -25.406 -24.016 1 98.06 7 TRP B C 1
ATOM 2545 O O . TRP B 1 7 ? 9.266 -25.047 -22.859 1 98.06 7 TRP B O 1
ATOM 2555 N N . THR B 1 8 ? 9.469 -24.781 -25.031 1 98.12 8 THR B N 1
ATOM 2556 C CA . THR B 1 8 ? 10.32 -23.609 -24.922 1 98.12 8 THR B CA 1
ATOM 2557 C C . THR B 1 8 ? 9.602 -22.359 -25.453 1 98.12 8 THR B C 1
ATOM 2559 O O . THR B 1 8 ? 8.703 -22.469 -26.281 1 98.12 8 THR B O 1
ATOM 2562 N N . LEU B 1 9 ? 9.953 -21.219 -24.922 1 98.12 9 LEU B N 1
ATOM 2563 C CA . LEU B 1 9 ? 9.461 -19.938 -25.422 1 98.12 9 LEU B CA 1
ATOM 2564 C C . LEU B 1 9 ? 10.125 -19.578 -26.734 1 98.12 9 LEU B C 1
ATOM 2566 O O . LEU B 1 9 ? 11.312 -19.219 -26.766 1 98.12 9 LEU B O 1
ATOM 2570 N N . ARG B 1 10 ? 9.383 -19.609 -27.781 1 97.44 10 ARG B N 1
ATOM 2571 C CA . ARG B 1 10 ? 9.93 -19.266 -29.094 1 97.44 10 ARG B CA 1
ATOM 2572 C C . ARG B 1 10 ? 10.078 -17.75 -29.234 1 97.44 10 ARG B C 1
ATOM 2574 O O . ARG B 1 10 ? 11.078 -17.281 -29.781 1 97.44 10 ARG B O 1
ATOM 2581 N N . GLN B 1 11 ? 9.055 -17.031 -28.812 1 96 11 GLN B N 1
ATOM 2582 C CA . GLN B 1 11 ? 9.039 -15.562 -28.797 1 96 11 GLN B CA 1
ATOM 2583 C C . GLN B 1 11 ? 8.172 -15.031 -27.672 1 96 11 GLN B C 1
ATOM 2585 O O . GLN B 1 11 ? 7.246 -15.703 -27.219 1 96 11 GLN B O 1
ATOM 2590 N N . HIS B 1 12 ? 8.555 -13.867 -27.234 1 93.81 12 HIS B N 1
ATOM 2591 C CA . HIS B 1 12 ? 7.734 -13.242 -26.203 1 93.81 12 HIS B CA 1
ATOM 2592 C C . HIS B 1 12 ? 6.316 -12.984 -26.703 1 93.81 12 HIS B C 1
ATOM 2594 O O . HIS B 1 12 ? 6.113 -12.672 -27.875 1 93.81 12 HIS B O 1
ATOM 2600 N N . PHE B 1 13 ? 5.445 -13.047 -25.75 1 93.5 13 PHE B N 1
ATOM 2601 C CA . PHE B 1 13 ? 4.027 -12.945 -26.094 1 93.5 13 PHE B CA 1
ATOM 2602 C C . PHE B 1 13 ? 3.676 -11.531 -26.531 1 93.5 13 PHE B C 1
ATOM 2604 O O . PHE B 1 13 ? 4.145 -10.555 -25.953 1 93.5 13 PHE B O 1
ATOM 2611 N N . GLN B 1 14 ? 3.012 -11.445 -27.562 1 90.62 14 GLN B N 1
ATOM 2612 C CA . GLN B 1 14 ? 2.352 -10.219 -28 1 90.62 14 GLN B CA 1
ATOM 2613 C C . GLN B 1 14 ? 0.835 -10.336 -27.859 1 90.62 14 GLN B C 1
ATOM 2615 O O . GLN B 1 14 ? 0.171 -10.93 -28.719 1 90.62 14 GLN B O 1
ATOM 2620 N N . GLY B 1 15 ? 0.329 -9.781 -26.844 1 89.31 15 GLY B N 1
ATOM 2621 C CA . GLY B 1 15 ? -1.061 -10.039 -26.5 1 89.31 15 GLY B CA 1
ATOM 2622 C C . GLY B 1 15 ? -1.274 -11.398 -25.875 1 89.31 15 GLY B C 1
ATOM 2623 O O . GLY B 1 15 ? -0.45 -11.859 -25.078 1 89.31 15 GLY B O 1
ATOM 2624 N N . PHE B 1 16 ? -2.311 -12.031 -26.156 1 92.12 16 PHE B N 1
ATOM 2625 C CA . PHE B 1 16 ? -2.602 -13.352 -25.625 1 92.12 16 PHE B CA 1
ATOM 2626 C C . PHE B 1 16 ? -1.69 -14.406 -26.25 1 92.12 16 PHE B C 1
ATOM 2628 O O . PHE B 1 16 ? -1.451 -14.391 -27.453 1 92.12 16 PHE B O 1
ATOM 2635 N N . PRO B 1 17 ? -1.162 -15.258 -25.422 1 94.94 17 PRO B N 1
ATOM 2636 C CA . PRO B 1 17 ? -0.262 -16.281 -25.953 1 94.94 17 PRO B CA 1
ATOM 2637 C C . PRO B 1 17 ? -0.893 -17.109 -27.062 1 94.94 17 PRO B C 1
ATOM 2639 O O . PRO B 1 17 ? -2.092 -17.406 -27.031 1 94.94 17 PRO B O 1
ATOM 2642 N N . LYS B 1 18 ? 0.004 -17.469 -28.078 1 95.5 18 LYS B N 1
ATOM 2643 C CA . LYS B 1 18 ? -0.372 -18.312 -29.203 1 95.5 18 LYS B CA 1
ATOM 2644 C C . LYS B 1 18 ? 0.487 -19.578 -29.25 1 95.5 18 LYS B C 1
ATOM 2646 O O . LYS B 1 18 ? 1.601 -19.594 -28.719 1 95.5 18 LYS B O 1
ATOM 2651 N N . ALA B 1 19 ? -0.084 -20.578 -29.859 1 95.88 19 ALA B N 1
ATOM 2652 C CA . ALA B 1 19 ? 0.658 -21.828 -29.984 1 95.88 19 ALA B CA 1
ATOM 2653 C C . ALA B 1 19 ? 2.018 -21.594 -30.641 1 95.88 19 ALA B C 1
ATOM 2655 O O . ALA B 1 19 ? 3 -22.25 -30.297 1 95.88 19 ALA B O 1
ATOM 2656 N N . SER B 1 20 ? 2.016 -20.672 -31.547 1 97.19 20 SER B N 1
ATOM 2657 C CA . SER B 1 20 ? 3.242 -20.375 -32.281 1 97.19 20 SER B CA 1
ATOM 2658 C C . SER B 1 20 ? 4.297 -19.75 -31.375 1 97.19 20 SER B C 1
ATOM 2660 O O . SER B 1 20 ? 5.465 -19.641 -31.75 1 97.19 20 SER B O 1
ATOM 2662 N N . ASP B 1 21 ? 3.877 -19.297 -30.219 1 97.62 21 ASP B N 1
ATOM 2663 C CA . ASP B 1 21 ? 4.816 -18.688 -29.281 1 97.62 21 ASP B CA 1
ATOM 2664 C C . ASP B 1 21 ? 5.684 -19.75 -28.609 1 97.62 21 ASP B C 1
ATOM 2666 O O . ASP B 1 21 ? 6.645 -19.406 -27.906 1 97.62 21 ASP B O 1
ATOM 2670 N N . PHE B 1 22 ? 5.391 -21.031 -28.891 1 97.94 22 PHE B N 1
ATOM 2671 C CA . PHE B 1 22 ? 6.062 -22.141 -28.203 1 97.94 22 PHE B CA 1
ATOM 2672 C C . PHE B 1 22 ? 6.691 -23.094 -29.219 1 97.94 22 PHE B C 1
ATOM 2674 O O . PHE B 1 22 ? 6.293 -23.125 -30.375 1 97.94 22 PHE B O 1
ATOM 2681 N N . HIS B 1 23 ? 7.688 -23.734 -28.766 1 97.75 23 HIS B N 1
ATOM 2682 C CA . HIS B 1 23 ? 8.336 -24.797 -29.531 1 97.75 23 HIS B CA 1
ATOM 2683 C C . HIS B 1 23 ? 8.562 -26.031 -28.656 1 97.75 23 HIS B C 1
ATOM 2685 O O . HIS B 1 23 ? 9.094 -25.938 -27.562 1 97.75 23 HIS B O 1
ATOM 2691 N N . LEU B 1 24 ? 8.109 -27.188 -29.109 1 97.88 24 LEU B N 1
ATOM 2692 C CA . LEU B 1 24 ? 8.352 -28.453 -28.422 1 97.88 24 LEU B CA 1
ATOM 2693 C C . LEU B 1 24 ? 9.688 -29.047 -28.828 1 97.88 24 LEU B C 1
ATOM 2695 O O . LEU B 1 24 ? 9.922 -29.312 -30.016 1 97.88 24 LEU B O 1
ATOM 2699 N N . ARG B 1 25 ? 10.516 -29.203 -27.859 1 97.06 25 ARG B N 1
ATOM 2700 C CA . ARG B 1 25 ? 11.836 -29.75 -28.156 1 97.06 25 ARG B CA 1
ATOM 2701 C C . ARG B 1 25 ? 12.086 -31.031 -27.375 1 97.06 25 ARG B C 1
ATOM 2703 O O . ARG B 1 25 ? 11.477 -31.266 -26.328 1 97.06 25 ARG B O 1
ATOM 2710 N N . GLU B 1 26 ? 12.984 -31.812 -27.922 1 97.44 26 GLU B N 1
ATOM 2711 C CA . GLU B 1 26 ? 13.43 -33 -27.219 1 97.44 26 GLU B CA 1
ATOM 2712 C C . GLU B 1 26 ? 14.805 -32.781 -26.578 1 97.44 26 GLU B C 1
ATOM 2714 O O . GLU B 1 26 ? 15.664 -32.125 -27.172 1 97.44 26 GLU B O 1
ATOM 2719 N N . GLU B 1 27 ? 14.875 -33.281 -25.391 1 95.56 27 GLU B N 1
ATOM 2720 C CA . GLU B 1 27 ? 16.141 -33.25 -24.656 1 95.56 27 GLU B CA 1
ATOM 2721 C C . GLU B 1 27 ? 16.516 -34.625 -24.172 1 95.56 27 GLU B C 1
ATOM 2723 O O . GLU B 1 27 ? 15.68 -35.375 -23.641 1 95.56 27 GLU B O 1
ATOM 2728 N N . THR B 1 28 ? 17.781 -35.031 -24.406 1 96.88 28 THR B N 1
ATOM 2729 C CA . THR B 1 28 ? 18.281 -36.25 -23.828 1 96.88 28 THR B CA 1
ATOM 2730 C C . THR B 1 28 ? 18.859 -36 -22.438 1 96.88 28 THR B C 1
ATOM 2732 O O . THR B 1 28 ? 19.797 -35.25 -22.281 1 96.88 28 THR B O 1
ATOM 2735 N N . LEU B 1 29 ? 18.297 -36.719 -21.484 1 97.56 29 LEU B N 1
ATOM 2736 C CA . LEU B 1 29 ? 18.734 -36.5 -20.109 1 97.56 29 LEU B CA 1
ATOM 2737 C C . LEU B 1 29 ? 19.766 -37.562 -19.703 1 97.56 29 LEU B C 1
ATOM 2739 O O . LEU B 1 29 ? 19.672 -38.719 -20.109 1 97.56 29 LEU B O 1
ATOM 2743 N N . PRO B 1 30 ? 20.688 -37.094 -18.891 1 96.06 30 PRO B N 1
ATOM 2744 C CA . PRO B 1 30 ? 21.625 -38.094 -18.344 1 96.06 30 PRO B CA 1
ATOM 2745 C C . PRO B 1 30 ? 20.969 -39.031 -17.328 1 96.06 30 PRO B C 1
ATOM 2747 O O . PRO B 1 30 ? 19.906 -38.719 -16.797 1 96.06 30 PRO B O 1
ATOM 2750 N N . GLN B 1 31 ? 21.656 -40.125 -17.203 1 95.56 31 GLN B N 1
ATOM 2751 C CA . GLN B 1 31 ? 21.25 -40.969 -16.078 1 95.56 31 GLN B CA 1
ATOM 2752 C C . GLN B 1 31 ? 21.5 -40.281 -14.742 1 95.56 31 GLN B C 1
ATOM 2754 O O . GLN B 1 31 ? 22.516 -39.625 -14.562 1 95.56 31 GLN B O 1
ATOM 2759 N N . PRO B 1 32 ? 20.484 -40.406 -13.859 1 97.44 32 PRO B N 1
ATOM 2760 C CA . PRO B 1 32 ? 20.703 -39.812 -12.555 1 97.44 32 PRO B CA 1
ATOM 2761 C C . PRO B 1 32 ? 21.906 -40.406 -11.82 1 97.44 32 PRO B C 1
ATOM 2763 O O . PRO B 1 32 ? 22.156 -41.594 -11.914 1 97.44 32 PRO B O 1
ATOM 2766 N N . LYS B 1 33 ? 22.625 -39.562 -11.094 1 96.56 33 LYS B N 1
ATOM 2767 C CA . LYS B 1 33 ? 23.75 -39.938 -10.258 1 96.56 33 LYS B CA 1
ATOM 2768 C C . LYS B 1 33 ? 23.375 -39.938 -8.781 1 96.56 33 LYS B C 1
ATOM 2770 O O . LYS B 1 33 ? 22.219 -39.719 -8.43 1 96.56 33 LYS B O 1
ATOM 2775 N N . ASN B 1 34 ? 24.422 -40.25 -8.016 1 96.19 34 ASN B N 1
ATOM 2776 C CA . ASN B 1 34 ? 24.203 -40.219 -6.574 1 96.19 34 ASN B CA 1
ATOM 2777 C C . ASN B 1 34 ? 23.641 -38.875 -6.113 1 96.19 34 ASN B C 1
ATOM 2779 O O . ASN B 1 34 ? 24.156 -37.812 -6.484 1 96.19 34 ASN B O 1
ATOM 2783 N N . GLY B 1 35 ? 22.516 -38.969 -5.371 1 97.12 35 GLY B N 1
ATOM 2784 C CA . GLY B 1 35 ? 21.891 -37.781 -4.855 1 97.12 35 GLY B CA 1
ATOM 2785 C C . GLY B 1 35 ? 20.844 -37.188 -5.789 1 97.12 35 GLY B C 1
ATOM 2786 O O . GLY B 1 35 ? 20.172 -36.219 -5.457 1 97.12 35 GLY B O 1
ATOM 2787 N N . GLN B 1 36 ? 20.656 -37.906 -6.918 1 98 36 GLN B N 1
ATOM 2788 C CA . GLN B 1 36 ? 19.75 -37.344 -7.91 1 98 36 GLN B CA 1
ATOM 2789 C C . GLN B 1 36 ? 18.531 -38.219 -8.109 1 98 36 GLN B C 1
ATOM 2791 O O . GLN B 1 36 ? 18.516 -39.375 -7.656 1 98 36 GLN B O 1
ATOM 2796 N N . VAL B 1 37 ? 17.578 -37.625 -8.734 1 98.19 37 VAL B N 1
ATOM 2797 C CA . VAL B 1 37 ? 16.344 -38.344 -9.062 1 98.19 37 VAL B CA 1
ATOM 2798 C C . VAL B 1 37 ? 15.93 -38 -10.5 1 98.19 37 VAL B C 1
ATOM 2800 O O . VAL B 1 37 ? 16.312 -36.969 -11.039 1 98.19 37 VAL B O 1
ATOM 2803 N N . LEU B 1 38 ? 15.227 -38.938 -11.086 1 98.5 38 LEU B N 1
ATOM 2804 C CA . LEU B 1 38 ? 14.547 -38.719 -12.359 1 98.5 38 LEU B CA 1
ATOM 2805 C C . LEU B 1 38 ? 13.047 -38.562 -12.156 1 98.5 38 LEU B C 1
ATOM 2807 O O . LEU B 1 38 ? 12.398 -39.406 -11.539 1 98.5 38 LEU B O 1
ATOM 2811 N N . LEU B 1 39 ? 12.578 -37.469 -12.648 1 98.56 39 LEU B N 1
ATOM 2812 C CA . LEU B 1 39 ? 11.164 -37.125 -12.5 1 98.56 39 LEU B CA 1
ATOM 2813 C C . LEU B 1 39 ? 10.414 -37.375 -13.805 1 98.56 39 LEU B C 1
ATOM 2815 O O . LEU B 1 39 ? 10.977 -37.219 -14.891 1 98.56 39 LEU B O 1
ATOM 2819 N N . GLU B 1 40 ? 9.195 -37.719 -13.68 1 98.69 40 GLU B N 1
ATOM 2820 C CA . GLU B 1 40 ? 8.227 -37.719 -14.766 1 98.69 40 GLU B CA 1
ATOM 2821 C C . GLU B 1 40 ? 7.012 -36.875 -14.43 1 98.69 40 GLU B C 1
ATOM 2823 O O . GLU B 1 40 ? 6.348 -37.094 -13.414 1 98.69 40 GLU B O 1
ATOM 2828 N N . ALA B 1 41 ? 6.66 -35.969 -15.305 1 98.5 41 ALA B N 1
ATOM 2829 C CA . ALA B 1 41 ? 5.574 -35 -15.055 1 98.5 41 ALA B CA 1
ATOM 2830 C C . ALA B 1 41 ? 4.223 -35.719 -15.062 1 98.5 41 ALA B C 1
ATOM 2832 O O . ALA B 1 41 ? 3.969 -36.594 -15.906 1 98.5 41 ALA B O 1
ATOM 2833 N N . VAL B 1 42 ? 3.424 -35.406 -14.109 1 98 42 VAL B N 1
ATOM 2834 C CA . VAL B 1 42 ? 2.049 -35.875 -14.031 1 98 42 VAL B CA 1
ATOM 2835 C C . VAL B 1 42 ? 1.086 -34.75 -14.414 1 98 42 VAL B C 1
ATOM 2837 O O . VAL B 1 42 ? 0.17 -34.969 -15.211 1 98 42 VAL B O 1
ATOM 2840 N N . PHE B 1 43 ? 1.28 -33.562 -13.867 1 97.88 43 PHE B N 1
ATOM 2841 C CA . PHE B 1 43 ? 0.526 -32.344 -14.18 1 97.88 43 PHE B CA 1
ATOM 2842 C C . PHE B 1 43 ? 1.462 -31.172 -14.375 1 97.88 43 PHE B C 1
ATOM 2844 O O . PHE B 1 43 ? 2.465 -31.047 -13.664 1 97.88 43 PHE B O 1
ATOM 2851 N N . LEU B 1 44 ? 1.128 -30.328 -15.305 1 97.56 44 LEU B N 1
ATOM 2852 C CA . LEU B 1 44 ? 1.796 -29.047 -15.508 1 97.56 44 LEU B CA 1
ATOM 2853 C C . LEU B 1 44 ? 0.865 -27.891 -15.164 1 97.56 44 LEU B C 1
ATOM 2855 O O . LEU B 1 44 ? -0.324 -27.922 -15.484 1 97.56 44 LEU B O 1
ATOM 2859 N N . SER B 1 45 ? 1.422 -26.953 -14.492 1 95.94 45 SER B N 1
ATOM 2860 C CA . SER B 1 45 ? 0.627 -25.75 -14.242 1 95.94 45 SER B CA 1
ATOM 2861 C C . SER B 1 45 ? 0.651 -24.812 -15.445 1 95.94 45 SER B C 1
ATOM 2863 O O . SER B 1 45 ? 1.673 -24.688 -16.125 1 95.94 45 SER B O 1
ATOM 2865 N N . VAL B 1 46 ? -0.44 -24.172 -15.773 1 94.88 46 VAL B N 1
ATOM 2866 C CA . VAL B 1 46 ? -0.567 -23.094 -16.75 1 94.88 46 VAL B CA 1
ATOM 2867 C C . VAL B 1 46 ? -1.175 -21.859 -16.078 1 94.88 46 VAL B C 1
ATOM 2869 O O . VAL B 1 46 ? -2.385 -21.812 -15.844 1 94.88 46 VAL B O 1
ATOM 2872 N N . ASP B 1 47 ? -0.275 -20.922 -15.828 1 93.44 47 ASP B N 1
ATOM 2873 C CA . ASP B 1 47 ? -0.67 -19.812 -14.961 1 93.44 47 ASP B CA 1
ATOM 2874 C C . ASP B 1 47 ? -0.618 -18.484 -15.711 1 93.44 47 ASP B C 1
ATOM 2876 O O . ASP B 1 47 ? 0.286 -18.266 -16.516 1 93.44 47 ASP B O 1
ATOM 2880 N N . PRO B 1 48 ? -1.498 -17.547 -15.312 1 93.06 48 PRO B N 1
ATOM 2881 C CA . PRO B 1 48 ? -1.505 -16.234 -15.969 1 93.06 48 PRO B CA 1
ATOM 2882 C C . PRO B 1 48 ? -0.209 -15.469 -15.742 1 93.06 48 PRO B C 1
ATOM 2884 O O . PRO B 1 48 ? 0.213 -14.703 -16.609 1 93.06 48 PRO B O 1
ATOM 2887 N N . TYR B 1 49 ? 0.475 -15.68 -14.641 1 91 49 TYR B N 1
ATOM 2888 C CA . TYR B 1 49 ? 1.665 -14.891 -14.336 1 91 49 TYR B CA 1
ATOM 2889 C C . TYR B 1 49 ? 2.775 -15.18 -15.344 1 91 49 TYR B C 1
ATOM 2891 O O . TYR B 1 49 ? 3.734 -14.406 -15.453 1 91 49 TYR B O 1
ATOM 2899 N N . MET B 1 50 ? 2.686 -16.234 -16.078 1 93.19 50 MET B N 1
ATOM 2900 C CA . MET B 1 50 ? 3.699 -16.594 -17.062 1 93.19 50 MET B CA 1
ATOM 2901 C C . MET B 1 50 ? 3.799 -15.523 -18.156 1 93.19 50 MET B C 1
ATOM 2903 O O . MET B 1 50 ? 4.859 -15.336 -18.75 1 93.19 50 MET B O 1
ATOM 2907 N N . ARG B 1 51 ? 2.762 -14.797 -18.344 1 93.19 51 ARG B N 1
ATOM 2908 C CA . ARG B 1 51 ? 2.732 -13.773 -19.391 1 93.19 51 ARG B CA 1
ATOM 2909 C C . ARG B 1 51 ? 3.664 -12.617 -19.047 1 93.19 51 ARG B C 1
ATOM 2911 O O . ARG B 1 51 ? 4.66 -12.391 -19.734 1 93.19 51 ARG B O 1
ATOM 2918 N N . PRO B 1 52 ? 3.434 -11.992 -17.906 1 88.56 52 PRO B N 1
ATOM 2919 C CA . PRO B 1 52 ? 4.371 -10.914 -17.578 1 88.56 52 PRO B CA 1
ATOM 2920 C C . PRO B 1 52 ? 5.754 -11.438 -17.188 1 88.56 52 PRO B C 1
ATOM 2922 O O . PRO B 1 52 ? 6.762 -10.773 -17.453 1 88.56 52 PRO B O 1
ATOM 2925 N N . TYR B 1 53 ? 5.898 -12.617 -16.641 1 88.56 53 TYR B N 1
ATOM 2926 C CA . TYR B 1 53 ? 7.18 -13.148 -16.188 1 88.56 53 TYR B CA 1
ATOM 2927 C C . TYR B 1 53 ? 8.039 -13.578 -17.375 1 88.56 53 TYR B C 1
ATOM 2929 O O . TYR B 1 53 ? 9.273 -13.555 -17.297 1 88.56 53 TYR B O 1
ATOM 2937 N N . SER B 1 54 ? 7.387 -13.961 -18.406 1 89.44 54 SER B N 1
ATOM 2938 C CA . SER B 1 54 ? 8.141 -14.344 -19.594 1 89.44 54 SER B CA 1
ATOM 2939 C C . SER B 1 54 ? 8.984 -13.18 -20.109 1 89.44 54 SER B C 1
ATOM 2941 O O . SER B 1 54 ? 10.102 -13.383 -20.594 1 89.44 54 SER B O 1
ATOM 2943 N N . GLN B 1 55 ? 8.531 -11.953 -19.922 1 85.75 55 GLN B N 1
ATOM 2944 C CA . GLN B 1 55 ? 9.234 -10.773 -20.422 1 85.75 55 GLN B CA 1
ATOM 2945 C C . GLN B 1 55 ? 10.359 -10.367 -19.469 1 85.75 55 GLN B C 1
ATOM 2947 O O . GLN B 1 55 ? 11.391 -9.844 -19.922 1 85.75 55 GLN B O 1
ATOM 2952 N N . THR B 1 56 ? 10.195 -10.703 -18.25 1 83.38 56 THR B N 1
ATOM 2953 C CA . THR B 1 56 ? 11.125 -10.156 -17.266 1 83.38 56 THR B CA 1
ATOM 2954 C C . THR B 1 56 ? 12.117 -11.219 -16.812 1 83.38 56 THR B C 1
ATOM 2956 O O . THR B 1 56 ? 13.242 -10.906 -16.422 1 83.38 56 THR B O 1
ATOM 2959 N N . MET B 1 57 ? 11.711 -12.539 -16.969 1 88.25 57 MET B N 1
ATOM 2960 C CA . MET B 1 57 ? 12.508 -13.562 -16.312 1 88.25 57 MET B CA 1
ATOM 2961 C C . MET B 1 57 ? 13.008 -14.594 -17.312 1 88.25 57 MET B C 1
ATOM 2963 O O . MET B 1 57 ? 13.789 -15.484 -16.969 1 88.25 57 MET B O 1
ATOM 2967 N N . MET B 1 58 ? 12.469 -14.492 -18.516 1 94.19 58 MET B N 1
ATOM 2968 C CA . MET B 1 58 ? 12.844 -15.5 -19.5 1 94.19 58 MET B CA 1
ATOM 2969 C C . MET B 1 58 ? 13.492 -14.859 -20.719 1 94.19 58 MET B C 1
ATOM 2971 O O . MET B 1 58 ? 13.289 -13.672 -21 1 94.19 58 MET B O 1
ATOM 2975 N N . LYS B 1 59 ? 14.305 -15.695 -21.484 1 95.94 59 LYS B N 1
ATOM 2976 C CA . LYS B 1 59 ? 14.773 -15.438 -22.844 1 95.94 59 LYS B CA 1
ATOM 2977 C C . LYS B 1 59 ? 14.133 -16.391 -23.844 1 95.94 59 LYS B C 1
ATOM 2979 O O . LYS B 1 59 ? 13.758 -17.516 -23.484 1 95.94 59 LYS B O 1
ATOM 2984 N N . GLU B 1 60 ? 13.922 -15.844 -24.938 1 96.75 60 GLU B N 1
ATOM 2985 C CA . GLU B 1 60 ? 13.469 -16.75 -25.984 1 96.75 60 GLU B CA 1
ATOM 2986 C C . GLU B 1 60 ? 14.383 -17.969 -26.078 1 96.75 60 GLU B C 1
ATOM 2988 O O . GLU B 1 60 ? 15.602 -17.844 -26 1 96.75 60 GLU B O 1
ATOM 2993 N N . GLY B 1 61 ? 13.789 -19.109 -26.172 1 97 61 GLY B N 1
ATOM 2994 C CA . GLY B 1 61 ? 14.539 -20.359 -26.188 1 97 61 GLY B CA 1
ATOM 2995 C C . GLY B 1 61 ? 14.523 -21.078 -24.859 1 97 61 GLY B C 1
ATOM 2996 O O . GLY B 1 61 ? 14.812 -22.281 -24.797 1 97 61 GLY B O 1
ATOM 2997 N N . ASP B 1 62 ? 14.219 -20.359 -23.859 1 97.75 62 ASP B N 1
ATOM 2998 C CA . ASP B 1 62 ? 14.164 -20.969 -22.547 1 97.75 62 ASP B CA 1
ATOM 2999 C C . ASP B 1 62 ? 12.969 -21.922 -22.422 1 97.75 62 ASP B C 1
ATOM 3001 O O . ASP B 1 62 ? 11.953 -21.734 -23.109 1 97.75 62 ASP B O 1
ATOM 3005 N N . VAL B 1 63 ? 13.109 -22.938 -21.547 1 97.56 63 VAL B N 1
ATOM 3006 C CA . VAL B 1 63 ? 11.961 -23.766 -21.203 1 97.56 63 VAL B CA 1
ATOM 3007 C C . VAL B 1 63 ? 10.93 -22.906 -20.453 1 97.56 63 VAL B C 1
ATOM 3009 O O . VAL B 1 63 ? 11.281 -22.109 -19.594 1 97.56 63 VAL B O 1
ATOM 3012 N N . MET B 1 64 ? 9.688 -23.125 -20.859 1 97.5 64 MET B N 1
ATOM 3013 C CA . MET B 1 64 ? 8.617 -22.375 -20.203 1 97.5 64 MET B CA 1
ATOM 3014 C C . MET B 1 64 ? 8.617 -22.609 -18.703 1 97.5 64 MET B C 1
ATOM 3016 O O . MET B 1 64 ? 8.773 -23.734 -18.25 1 97.5 64 MET B O 1
ATOM 3020 N N . ILE B 1 65 ? 8.453 -21.562 -18.016 1 95.69 65 ILE B N 1
ATOM 3021 C CA . ILE B 1 65 ? 8.422 -21.625 -16.562 1 95.69 65 ILE B CA 1
ATOM 3022 C C . ILE B 1 65 ? 7.109 -22.25 -16.094 1 95.69 65 ILE B C 1
ATOM 3024 O O . ILE B 1 65 ? 6.16 -22.375 -16.875 1 95.69 65 ILE B O 1
ATOM 3028 N N . GLY B 1 66 ? 7.098 -22.625 -14.773 1 93.88 66 GLY B N 1
ATOM 3029 C CA . GLY B 1 66 ? 5.93 -23.203 -14.133 1 93.88 66 GLY B CA 1
ATOM 3030 C C . GLY B 1 66 ? 6.262 -24.391 -13.25 1 93.88 66 GLY B C 1
ATOM 3031 O O . GLY B 1 66 ? 7.363 -24.938 -13.328 1 93.88 66 GLY B O 1
ATOM 3032 N N . SER B 1 67 ? 5.281 -24.688 -12.469 1 94.69 67 SER B N 1
ATOM 3033 C CA . SER B 1 67 ? 5.43 -25.828 -11.578 1 94.69 67 SER B CA 1
ATOM 3034 C C . SER B 1 67 ? 4.746 -27.062 -12.156 1 94.69 67 SER B C 1
ATOM 3036 O O . SER B 1 67 ? 3.947 -26.969 -13.086 1 94.69 67 SER B O 1
ATOM 3038 N N . GLN B 1 68 ? 5.203 -28.172 -11.641 1 97.12 68 GLN B N 1
ATOM 3039 C CA . GLN B 1 68 ? 4.543 -29.422 -12 1 97.12 68 GLN B CA 1
ATOM 3040 C C . GLN B 1 68 ? 4.496 -30.375 -10.82 1 97.12 68 GLN B C 1
ATOM 3042 O O . GLN B 1 68 ? 5.293 -30.266 -9.883 1 97.12 68 GLN B O 1
ATOM 3047 N N . VAL B 1 69 ? 3.447 -31.203 -10.859 1 97.31 69 VAL B N 1
ATOM 3048 C CA . VAL B 1 69 ? 3.49 -32.406 -10.07 1 97.31 69 VAL B CA 1
ATOM 3049 C C . VAL B 1 69 ? 4.18 -33.531 -10.859 1 97.31 69 VAL B C 1
ATOM 3051 O O . VAL B 1 69 ? 3.822 -33.781 -12.016 1 97.31 69 VAL B O 1
ATOM 3054 N N . ALA B 1 70 ? 5.191 -34.094 -10.203 1 98.31 70 ALA B N 1
ATOM 3055 C CA . ALA B 1 70 ? 5.949 -35.125 -10.875 1 98.31 70 ALA B CA 1
ATOM 3056 C C . ALA B 1 70 ? 6.062 -36.375 -10 1 98.31 70 ALA B C 1
ATOM 3058 O O . ALA B 1 70 ? 5.938 -36.281 -8.773 1 98.31 70 ALA B O 1
ATOM 3059 N N . LYS B 1 71 ? 6.262 -37.438 -10.68 1 98 71 LYS B N 1
ATOM 3060 C CA . LYS B 1 71 ? 6.559 -38.719 -10.023 1 98 71 LYS B CA 1
ATOM 3061 C C . LYS B 1 71 ? 8.047 -39.031 -10.125 1 98 71 LYS B C 1
ATOM 3063 O O . LYS B 1 71 ? 8.656 -38.875 -11.18 1 98 71 LYS B O 1
ATOM 3068 N N . VAL B 1 72 ? 8.617 -39.438 -8.992 1 98.25 72 VAL B N 1
ATOM 3069 C CA . VAL B 1 72 ? 9.984 -39.938 -9.023 1 98.25 72 VAL B CA 1
ATOM 3070 C C . VAL B 1 72 ? 10.008 -41.344 -9.625 1 98.25 72 VAL B C 1
ATOM 3072 O O . VAL B 1 72 ? 9.422 -42.281 -9.062 1 98.25 72 VAL B O 1
ATOM 3075 N N . ILE B 1 73 ? 10.766 -41.531 -10.711 1 98.38 73 ILE B N 1
ATOM 3076 C CA . ILE B 1 73 ? 10.711 -42.812 -11.383 1 98.38 73 ILE B CA 1
ATOM 3077 C C . ILE B 1 73 ? 12.062 -43.531 -11.25 1 98.38 73 ILE B C 1
ATOM 3079 O O . ILE B 1 73 ? 12.164 -44.719 -11.492 1 98.38 73 ILE B O 1
ATOM 3083 N N . GLN B 1 74 ? 13.094 -42.844 -10.938 1 98.31 74 GLN B N 1
ATOM 3084 C CA . GLN B 1 74 ? 14.406 -43.344 -10.531 1 98.31 74 GLN B CA 1
ATOM 3085 C C . GLN B 1 74 ? 15.016 -42.438 -9.445 1 98.31 74 GLN B C 1
ATOM 3087 O O . GLN B 1 74 ? 14.891 -41.219 -9.492 1 98.31 74 GLN B O 1
ATOM 3092 N N . SER B 1 75 ? 15.641 -43.125 -8.422 1 98.06 75 SER B N 1
ATOM 3093 C CA . SER B 1 75 ? 16.156 -42.312 -7.336 1 98.06 75 SER B CA 1
ATOM 3094 C C . SER B 1 75 ? 17.453 -42.875 -6.777 1 98.06 75 SER B C 1
ATOM 3096 O O . SER B 1 75 ? 17.594 -44.062 -6.609 1 98.06 75 SER B O 1
ATOM 3098 N N . TYR B 1 76 ? 18.391 -42.031 -6.609 1 97.94 76 TYR B N 1
ATOM 3099 C CA . TYR B 1 76 ? 19.594 -42.25 -5.809 1 97.94 76 TYR B CA 1
ATOM 3100 C C . TYR B 1 76 ? 19.688 -41.25 -4.676 1 97.94 76 TYR B C 1
ATOM 3102 O O . TYR B 1 76 ? 20.781 -40.812 -4.297 1 97.94 76 TYR B O 1
ATOM 3110 N N . ASN B 1 77 ? 18.531 -40.75 -4.285 1 97.06 77 ASN B N 1
ATOM 3111 C CA . ASN B 1 77 ? 18.344 -39.812 -3.182 1 97.06 77 ASN B CA 1
ATOM 3112 C C . ASN B 1 77 ? 17.328 -40.312 -2.168 1 97.06 77 ASN B C 1
ATOM 3114 O O . ASN B 1 77 ? 16.141 -40.375 -2.453 1 97.06 77 ASN B O 1
ATOM 3118 N N . PRO B 1 78 ? 17.781 -40.688 -1.006 1 95 78 PRO B N 1
ATOM 3119 C CA . PRO B 1 78 ? 16.891 -41.312 -0.03 1 95 78 PRO B CA 1
ATOM 3120 C C . PRO B 1 78 ? 15.734 -40.406 0.394 1 95 78 PRO B C 1
ATOM 3122 O O . PRO B 1 78 ? 14.703 -40.875 0.876 1 95 78 PRO B O 1
ATOM 3125 N N . SER B 1 79 ? 15.812 -39.125 0.203 1 94.38 79 SER B N 1
ATOM 3126 C CA . SER B 1 79 ? 14.758 -38.188 0.585 1 94.38 79 SER B CA 1
ATOM 3127 C C . SER B 1 79 ? 13.578 -38.281 -0.379 1 94.38 79 SER B C 1
ATOM 3129 O O . SER B 1 79 ? 12.484 -37.812 -0.066 1 94.38 79 SER B O 1
ATOM 3131 N N . PHE B 1 80 ? 13.828 -38.875 -1.537 1 97.38 80 PHE B N 1
ATOM 3132 C CA . PHE B 1 80 ? 12.797 -38.938 -2.566 1 97.38 80 PHE B CA 1
ATOM 3133 C C . PHE B 1 80 ? 12.75 -40.344 -3.182 1 97.38 80 PHE B C 1
ATOM 3135 O O . PHE B 1 80 ? 13.25 -40.562 -4.289 1 97.38 80 PHE B O 1
ATOM 3142 N N . PRO B 1 81 ? 12.148 -41.219 -2.555 1 96.31 81 PRO B N 1
ATOM 3143 C CA . PRO B 1 81 ? 12.117 -42.594 -3.07 1 96.31 81 PRO B CA 1
ATOM 3144 C C . PRO B 1 81 ? 11.289 -42.719 -4.348 1 96.31 81 PRO B C 1
ATOM 3146 O O . PRO B 1 81 ? 10.398 -41.906 -4.594 1 96.31 81 PRO B O 1
ATOM 3149 N N . VAL B 1 82 ? 11.531 -43.781 -5.051 1 97.62 82 VAL B N 1
ATOM 3150 C CA . VAL B 1 82 ? 10.805 -44.062 -6.273 1 97.62 82 VAL B CA 1
ATOM 3151 C C . VAL B 1 82 ? 9.312 -44.219 -5.965 1 97.62 82 VAL B C 1
ATOM 3153 O O . VAL B 1 82 ? 8.938 -44.844 -4.98 1 97.62 82 VAL B O 1
ATOM 3156 N N . GLY B 1 83 ? 8.516 -43.5 -6.738 1 96.75 83 GLY B N 1
ATOM 3157 C CA . GLY B 1 83 ? 7.074 -43.625 -6.582 1 96.75 83 GLY B CA 1
ATOM 3158 C C . GLY B 1 83 ? 6.457 -42.438 -5.883 1 96.75 83 GLY B C 1
ATOM 3159 O O . GLY B 1 83 ? 5.258 -42.188 -6.004 1 96.75 83 GLY B O 1
ATOM 3160 N N . CYS B 1 84 ? 7.266 -41.719 -5.148 1 96.38 84 CYS B N 1
ATOM 3161 C CA . CYS B 1 84 ? 6.707 -40.531 -4.465 1 96.38 84 CYS B CA 1
ATOM 3162 C C . CYS B 1 84 ? 6.438 -39.406 -5.441 1 96.38 84 CYS B C 1
ATOM 3164 O O . CYS B 1 84 ? 6.992 -39.406 -6.543 1 96.38 84 CYS B O 1
ATOM 3166 N N . HIS B 1 85 ? 5.52 -38.562 -5.059 1 96.94 85 HIS B N 1
ATOM 3167 C CA . HIS B 1 85 ? 5.223 -37.375 -5.855 1 96.94 85 HIS B CA 1
ATOM 3168 C C . HIS B 1 85 ? 5.844 -36.125 -5.242 1 96.94 85 HIS B C 1
ATOM 3170 O O . HIS B 1 85 ? 5.965 -36.031 -4.02 1 96.94 85 HIS B O 1
ATOM 3176 N N . VAL B 1 86 ? 6.219 -35.188 -6.133 1 97.19 86 VAL B N 1
ATOM 3177 C CA . VAL B 1 86 ? 6.84 -33.938 -5.715 1 97.19 86 VAL B CA 1
ATOM 3178 C C . VAL B 1 86 ? 6.281 -32.781 -6.547 1 97.19 86 VAL B C 1
ATOM 3180 O O . VAL B 1 86 ? 5.75 -33 -7.641 1 97.19 86 VAL B O 1
ATOM 3183 N N . VAL B 1 87 ? 6.254 -31.641 -5.992 1 95.06 87 VAL B N 1
ATOM 3184 C CA . VAL B 1 87 ? 6.094 -30.422 -6.77 1 95.06 87 VAL B CA 1
ATOM 3185 C C . VAL B 1 87 ? 7.465 -29.875 -7.168 1 95.06 87 VAL B C 1
ATOM 3187 O O . VAL B 1 87 ? 8.367 -29.766 -6.332 1 95.06 87 VAL B O 1
ATOM 3190 N N . SER B 1 88 ? 7.637 -29.656 -8.43 1 95.94 88 SER B N 1
ATOM 3191 C CA . SER B 1 88 ? 8.891 -29.156 -8.984 1 95.94 88 SER B CA 1
ATOM 3192 C C . SER B 1 88 ? 8.664 -27.875 -9.789 1 95.94 88 SER B C 1
ATOM 3194 O O . SER B 1 88 ? 7.613 -27.703 -10.414 1 95.94 88 SER B O 1
ATOM 3196 N N . ASP B 1 89 ? 9.656 -27 -9.805 1 93.62 89 ASP B N 1
ATOM 3197 C CA . ASP B 1 89 ? 9.57 -25.781 -10.594 1 93.62 89 ASP B CA 1
ATOM 3198 C C . ASP B 1 89 ? 10.414 -25.875 -11.859 1 93.62 89 ASP B C 1
ATOM 3200 O O . ASP B 1 89 ? 10.914 -24.875 -12.359 1 93.62 89 ASP B O 1
ATOM 3204 N N . CYS B 1 90 ? 10.617 -27.094 -12.352 1 95.25 90 CYS B N 1
ATOM 3205 C CA . CYS B 1 90 ? 11.523 -27.312 -13.469 1 95.25 90 CYS B CA 1
ATOM 3206 C C . CYS B 1 90 ? 10.883 -26.875 -14.789 1 95.25 90 CYS B C 1
ATOM 3208 O O . CYS B 1 90 ? 11.516 -26.938 -15.836 1 95.25 90 CYS B O 1
ATOM 3210 N N . GLY B 1 91 ? 9.625 -26.453 -14.766 1 96.31 91 GLY B N 1
ATOM 3211 C CA . GLY B 1 91 ? 8.984 -25.938 -15.969 1 96.31 91 GLY B CA 1
ATOM 3212 C C . GLY B 1 91 ? 8.25 -27 -16.766 1 96.31 91 GLY B C 1
ATOM 3213 O O . GLY B 1 91 ? 7.891 -28.047 -16.219 1 96.31 91 GLY B O 1
ATOM 3214 N N . TRP B 1 92 ? 7.957 -26.641 -17.984 1 97.75 92 TRP B N 1
ATOM 3215 C CA . TRP B 1 92 ? 7.16 -27.5 -18.844 1 97.75 92 TRP B CA 1
ATOM 3216 C C . TRP B 1 92 ? 8.023 -28.562 -19.516 1 97.75 92 TRP B C 1
ATOM 3218 O O . TRP B 1 92 ? 8.312 -28.484 -20.719 1 97.75 92 TRP B O 1
ATOM 3228 N N . ARG B 1 93 ? 8.281 -29.578 -18.672 1 97.75 93 ARG B N 1
ATOM 3229 C CA . ARG B 1 93 ? 9.07 -30.734 -19.109 1 97.75 93 ARG B CA 1
ATOM 3230 C C . ARG B 1 93 ? 8.367 -32.031 -18.766 1 97.75 93 ARG B C 1
ATOM 3232 O O . ARG B 1 93 ? 7.719 -32.156 -17.719 1 97.75 93 ARG B O 1
ATOM 3239 N N . SER B 1 94 ? 8.641 -33 -19.641 1 98.44 94 SER B N 1
ATOM 3240 C CA . SER B 1 94 ? 8.062 -34.312 -19.359 1 98.44 94 SER B CA 1
ATOM 3241 C C . SER B 1 94 ? 8.891 -35.062 -18.328 1 98.44 94 SER B C 1
ATOM 3243 O O . SER B 1 94 ? 8.359 -35.844 -17.547 1 98.44 94 SER B O 1
ATOM 3245 N N . HIS B 1 95 ? 10.211 -34.875 -18.391 1 98.5 95 HIS B N 1
ATOM 3246 C CA . HIS B 1 95 ? 11.156 -35.531 -17.484 1 98.5 95 HIS B CA 1
ATOM 3247 C C . HIS B 1 95 ? 12.258 -34.562 -17.047 1 98.5 95 HIS B C 1
ATOM 3249 O O . HIS B 1 95 ? 12.594 -33.625 -17.781 1 98.5 95 HIS B O 1
ATOM 3255 N N . TRP B 1 96 ? 12.852 -34.812 -15.906 1 97.81 96 TRP B N 1
ATOM 3256 C CA . TRP B 1 96 ? 13.906 -33.938 -15.391 1 97.81 96 TRP B CA 1
ATOM 3257 C C . TRP B 1 96 ? 14.781 -34.688 -14.391 1 97.81 96 TRP B C 1
ATOM 3259 O O . TRP B 1 96 ? 14.289 -35.5 -13.609 1 97.81 96 TRP B O 1
ATOM 3269 N N . VAL B 1 97 ? 16.031 -34.469 -14.477 1 98.06 97 VAL B N 1
ATOM 3270 C CA . VAL B 1 97 ? 16.984 -35 -13.5 1 98.06 97 VAL B CA 1
ATOM 3271 C C . VAL B 1 97 ? 17.5 -33.875 -12.609 1 98.06 97 VAL B C 1
ATOM 3273 O O . VAL B 1 97 ? 17.906 -32.812 -13.109 1 98.06 97 VAL B O 1
ATOM 3276 N N . CYS B 1 98 ? 17.406 -34.031 -11.305 1 97.12 98 CYS B N 1
ATOM 3277 C CA . CYS B 1 98 ? 17.844 -32.969 -10.406 1 97.12 98 CYS B CA 1
ATOM 3278 C C . CYS B 1 98 ? 18.328 -33.562 -9.086 1 97.12 98 CYS B C 1
ATOM 3280 O O . CYS B 1 98 ? 18.25 -34.781 -8.867 1 97.12 98 CYS B O 1
ATOM 3282 N N . ASP B 1 99 ? 18.828 -32.656 -8.195 1 95.38 99 ASP B N 1
ATOM 3283 C CA . ASP B 1 99 ? 19.391 -33.094 -6.926 1 95.38 99 ASP B CA 1
ATOM 3284 C C . ASP B 1 99 ? 18.359 -33.062 -5.809 1 95.38 99 ASP B C 1
ATOM 3286 O O . ASP B 1 99 ? 18.641 -33.469 -4.672 1 95.38 99 ASP B O 1
ATOM 3290 N N . GLY B 1 100 ? 17.219 -32.594 -6.07 1 91 100 GLY B N 1
ATOM 3291 C CA . GLY B 1 100 ? 16.141 -32.656 -5.098 1 91 100 GLY B CA 1
ATOM 3292 C C . GLY B 1 100 ? 16.016 -31.375 -4.289 1 91 100 GLY B C 1
ATOM 3293 O O . GLY B 1 100 ? 15.031 -31.188 -3.561 1 91 100 GLY B O 1
ATOM 3294 N N . ALA B 1 101 ? 16.938 -30.422 -4.375 1 86.62 101 ALA B N 1
ATOM 3295 C CA . ALA B 1 101 ? 16.953 -29.219 -3.555 1 86.62 101 ALA B CA 1
ATOM 3296 C C . ALA B 1 101 ? 15.727 -28.344 -3.805 1 86.62 101 ALA B C 1
ATOM 3298 O O . ALA B 1 101 ? 15.219 -27.703 -2.889 1 86.62 101 ALA B O 1
ATOM 3299 N N . GLU B 1 102 ? 15.141 -28.438 -4.898 1 85 102 GLU B N 1
ATOM 3300 C CA . GLU B 1 102 ? 14.047 -27.547 -5.277 1 85 102 GLU B CA 1
ATOM 3301 C C . GLU B 1 102 ? 12.711 -28.297 -5.25 1 85 102 GLU B C 1
ATOM 3303 O O . GLU B 1 102 ? 11.688 -27.766 -5.699 1 85 102 GLU B O 1
ATOM 3308 N N . LEU B 1 103 ? 12.797 -29.516 -4.754 1 92.94 103 LEU B N 1
ATOM 3309 C CA . LEU B 1 103 ? 11.586 -30.328 -4.789 1 92.94 103 LEU B CA 1
ATOM 3310 C C . LEU B 1 103 ? 10.82 -30.203 -3.477 1 92.94 103 LEU B C 1
ATOM 3312 O O . LEU B 1 103 ? 11.422 -30.172 -2.4 1 92.94 103 LEU B O 1
ATOM 3316 N N . THR B 1 104 ? 9.547 -30.125 -3.566 1 89.94 104 THR B N 1
ATOM 3317 C CA . THR B 1 104 ? 8.648 -30.203 -2.42 1 89.94 104 THR B CA 1
ATOM 3318 C C . THR B 1 104 ? 7.855 -31.516 -2.453 1 89.94 104 THR B C 1
ATOM 3320 O O . THR B 1 104 ? 7.074 -31.75 -3.379 1 89.94 104 THR B O 1
ATOM 3323 N N . PRO B 1 105 ? 8.047 -32.312 -1.458 1 90.5 105 PRO B N 1
ATOM 3324 C CA . PRO B 1 105 ? 7.285 -33.562 -1.451 1 90.5 105 PRO B CA 1
ATOM 3325 C C . PRO B 1 105 ? 5.781 -33.344 -1.304 1 90.5 105 PRO B C 1
ATOM 3327 O O . PRO B 1 105 ? 5.355 -32.469 -0.551 1 90.5 105 PRO B O 1
ATOM 3330 N N . VAL B 1 106 ? 5.039 -34.062 -2.1 1 90.38 106 VAL B N 1
ATOM 3331 C CA . VAL B 1 106 ? 3.602 -34.156 -1.866 1 90.38 106 VAL B CA 1
ATOM 3332 C C . VAL B 1 106 ? 3.322 -35.125 -0.713 1 90.38 106 VAL B C 1
ATOM 3334 O O . VAL B 1 106 ? 4.035 -36.094 -0.535 1 90.38 106 VAL B O 1
ATOM 3337 N N . LEU B 1 107 ? 2.262 -34.844 -0.02 1 83.75 107 LEU B N 1
ATOM 3338 C CA . LEU B 1 107 ? 1.906 -35.688 1.12 1 83.75 107 LEU B CA 1
ATOM 3339 C C . LEU B 1 107 ? 1.816 -37.125 0.712 1 83.75 107 LEU B C 1
ATOM 3341 O O . LEU B 1 107 ? 1.138 -37.469 -0.261 1 83.75 107 LEU B O 1
ATOM 3345 N N . PRO B 1 108 ? 2.529 -37.938 1.517 1 81.62 108 PRO B N 1
ATOM 3346 C CA . PRO B 1 108 ? 2.492 -39.344 1.172 1 81.62 108 PRO B CA 1
ATOM 3347 C C . PRO B 1 108 ? 1.093 -39.938 1.286 1 81.62 108 PRO B C 1
ATOM 3349 O O . PRO B 1 108 ? 0.761 -40.906 0.567 1 81.62 108 PRO B O 1
ATOM 3352 N N . ASP B 1 109 ? 0.308 -39.375 2.191 1 85.19 109 ASP B N 1
ATOM 3353 C CA . ASP B 1 109 ? -1.044 -39.875 2.395 1 85.19 109 ASP B CA 1
ATOM 3354 C C . ASP B 1 109 ? -2.078 -39 1.712 1 85.19 109 ASP B C 1
ATOM 3356 O O . ASP B 1 109 ? -3.174 -38.781 2.24 1 85.19 109 ASP B O 1
ATOM 3360 N N . TRP B 1 110 ? -1.652 -38.5 0.528 1 87.44 110 TRP B N 1
ATOM 3361 C CA . TRP B 1 110 ? -2.6 -37.75 -0.263 1 87.44 110 TRP B CA 1
ATOM 3362 C C . TRP B 1 110 ? -3.889 -38.531 -0.491 1 87.44 110 TRP B C 1
ATOM 3364 O O . TRP B 1 110 ? -3.855 -39.656 -0.94 1 87.44 110 TRP B O 1
ATOM 3374 N N . PRO B 1 111 ? -4.957 -37.938 -0.159 1 88.38 111 PRO B N 1
ATOM 3375 C CA . PRO B 1 111 ? -6.219 -38.656 -0.286 1 88.38 111 PRO B CA 1
ATOM 3376 C C . PRO B 1 111 ? -6.516 -39.094 -1.726 1 88.38 111 PRO B C 1
ATOM 3378 O O . PRO B 1 111 ? -6.379 -38.281 -2.646 1 88.38 111 PRO B O 1
ATOM 3381 N N . GLN B 1 112 ? -7.047 -40.281 -1.895 1 87.69 112 GLN B N 1
ATOM 3382 C CA . GLN B 1 112 ? -7.242 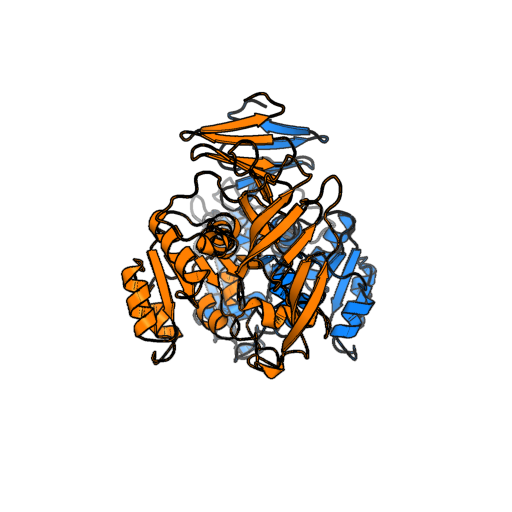-40.844 -3.221 1 87.69 112 GLN B CA 1
ATOM 3383 C C . GLN B 1 112 ? -8.352 -40.125 -3.979 1 87.69 112 GLN B C 1
ATOM 3385 O O . GLN B 1 112 ? -8.344 -40.094 -5.211 1 87.69 112 GLN B O 1
ATOM 3390 N N . ASP B 1 113 ? -9.234 -39.531 -3.238 1 90.94 113 ASP B N 1
ATOM 3391 C CA . ASP B 1 113 ? -10.383 -38.875 -3.883 1 90.94 113 ASP B CA 1
ATOM 3392 C C . ASP B 1 113 ? -10.086 -37.406 -4.207 1 90.94 113 ASP B C 1
ATOM 3394 O O . ASP B 1 113 ? -10.953 -36.719 -4.723 1 90.94 113 ASP B O 1
ATOM 3398 N N . ILE B 1 114 ? -8.852 -36.969 -3.932 1 90 114 ILE B N 1
ATOM 3399 C CA . ILE B 1 114 ? -8.438 -35.594 -4.242 1 90 114 ILE B CA 1
ATOM 3400 C C . ILE B 1 114 ? -7.41 -35.625 -5.371 1 90 114 ILE B C 1
ATOM 3402 O O . ILE B 1 114 ? -6.348 -36.219 -5.246 1 90 114 ILE B O 1
ATOM 3406 N N . PRO B 1 115 ? -7.77 -35 -6.438 1 93.88 115 PRO B N 1
ATOM 3407 C CA . PRO B 1 115 ? -6.824 -35 -7.555 1 93.88 115 PRO B CA 1
ATOM 3408 C C . PRO B 1 115 ? -5.469 -34.406 -7.18 1 93.88 115 PRO B C 1
ATOM 3410 O O . PRO B 1 115 ? -5.41 -33.375 -6.488 1 93.88 115 PRO B O 1
ATOM 3413 N N . LEU B 1 116 ? -4.387 -34.969 -7.676 1 94.56 116 LEU B N 1
ATOM 3414 C CA . LEU B 1 116 ? -3.027 -34.531 -7.383 1 94.56 116 LEU B CA 1
ATOM 3415 C C . LEU B 1 116 ? -2.764 -33.156 -7.969 1 94.56 116 LEU B C 1
ATOM 3417 O O . LEU B 1 116 ? -1.853 -32.438 -7.531 1 94.56 116 LEU B O 1
ATOM 3421 N N . SER B 1 117 ? -3.588 -32.75 -8.961 1 94.69 117 SER B N 1
ATOM 3422 C CA . SER B 1 117 ? -3.42 -31.453 -9.602 1 94.69 117 SER B CA 1
ATOM 3423 C C . SER B 1 117 ? -3.656 -30.328 -8.609 1 94.69 117 SER B C 1
ATOM 3425 O O . SER B 1 117 ? -3.184 -29.203 -8.82 1 94.69 117 SER B O 1
ATOM 3427 N N . LEU B 1 118 ? -4.332 -30.594 -7.512 1 93.56 118 LEU B N 1
ATOM 3428 C CA . LEU B 1 118 ? -4.621 -29.562 -6.516 1 93.56 118 LEU B CA 1
ATOM 3429 C C . LEU B 1 118 ? -3.352 -29.141 -5.785 1 93.56 118 LEU B C 1
ATOM 3431 O O . LEU B 1 118 ? -3.314 -28.094 -5.156 1 93.56 118 LEU B O 1
ATOM 3435 N N . ALA B 1 119 ? -2.283 -29.969 -5.883 1 92.69 119 ALA B N 1
ATOM 3436 C CA . ALA B 1 119 ? -0.98 -29.594 -5.344 1 92.69 119 ALA B CA 1
ATOM 3437 C C . ALA B 1 119 ? -0.41 -28.391 -6.082 1 92.69 119 ALA B C 1
ATOM 3439 O O . ALA B 1 119 ? 0.476 -27.703 -5.57 1 92.69 119 ALA B O 1
ATOM 3440 N N . LEU B 1 120 ? -0.984 -28.141 -7.297 1 94.25 120 LEU B N 1
ATOM 3441 C CA . LEU B 1 120 ? -0.599 -26.969 -8.078 1 94.25 120 LEU B CA 1
ATOM 3442 C C . LEU B 1 120 ? -1.657 -25.875 -7.98 1 94.25 120 LEU B C 1
ATOM 3444 O O . LEU B 1 120 ? -1.518 -24.812 -8.586 1 94.25 120 LEU B O 1
ATOM 3448 N N . GLY B 1 121 ? -2.764 -26.156 -7.266 1 92 121 GLY B N 1
ATOM 3449 C CA . GLY B 1 121 ? -3.889 -25.234 -7.145 1 92 121 GLY B CA 1
ATOM 3450 C C . GLY B 1 121 ? -4.156 -24.797 -5.719 1 92 121 GLY B C 1
ATOM 3451 O O . GLY B 1 121 ? -3.281 -24.234 -5.062 1 92 121 GLY B O 1
ATOM 3452 N N . ALA B 1 122 ? -5.211 -25.25 -5.156 1 90.12 122 ALA B N 1
ATOM 3453 C CA . ALA B 1 122 ? -5.711 -24.781 -3.863 1 90.12 122 ALA B CA 1
ATOM 3454 C C . ALA B 1 122 ? -4.762 -25.188 -2.736 1 90.12 122 ALA B C 1
ATOM 3456 O O . ALA B 1 122 ? -4.645 -24.484 -1.734 1 90.12 122 ALA B O 1
ATOM 3457 N N . ILE B 1 123 ? -4.059 -26.266 -2.932 1 88 123 ILE B N 1
ATOM 3458 C CA . ILE B 1 123 ? -3.129 -26.719 -1.904 1 88 123 ILE B CA 1
ATOM 3459 C C . ILE B 1 123 ? -1.729 -26.188 -2.207 1 88 123 ILE B C 1
ATOM 3461 O O . ILE B 1 123 ? -0.871 -26.141 -1.322 1 88 123 ILE B O 1
ATOM 3465 N N . GLY B 1 124 ? -1.509 -25.688 -3.377 1 88.19 124 GLY B N 1
ATOM 3466 C CA . GLY B 1 124 ? -0.219 -25.172 -3.82 1 88.19 124 GLY B CA 1
ATOM 3467 C C . GLY B 1 124 ? -0.127 -23.656 -3.791 1 88.19 124 GLY B C 1
ATOM 3468 O O . GLY B 1 124 ? -0.64 -23.016 -2.871 1 88.19 124 GLY B O 1
ATOM 3469 N N . MET B 1 125 ? 0.514 -23.109 -4.711 1 88.75 125 MET B N 1
ATOM 3470 C CA . MET B 1 125 ? 0.882 -21.703 -4.754 1 88.75 125 MET B CA 1
ATOM 3471 C C . MET B 1 125 ? -0.357 -20.812 -4.719 1 88.75 125 MET B C 1
ATOM 3473 O O . MET B 1 125 ? -0.437 -19.875 -3.916 1 88.75 125 MET B O 1
ATOM 3477 N N . PRO B 1 126 ? -1.454 -21.078 -5.508 1 91.94 126 PRO B N 1
ATOM 3478 C CA . PRO B 1 126 ? -2.648 -20.234 -5.434 1 91.94 126 PRO B CA 1
ATOM 3479 C C . PRO B 1 126 ? -3.287 -20.25 -4.047 1 91.94 126 PRO B C 1
ATOM 3481 O O . PRO B 1 126 ? -3.682 -19.188 -3.541 1 91.94 126 PRO B O 1
ATOM 3484 N N . GLY B 1 127 ? -3.342 -21.453 -3.48 1 91.25 127 GLY B N 1
ATOM 3485 C CA . GLY B 1 127 ? -3.898 -21.531 -2.139 1 91.25 127 GLY B CA 1
ATOM 3486 C C . GLY B 1 127 ? -3.072 -20.797 -1.104 1 91.25 127 GLY B C 1
ATOM 3487 O O . GLY B 1 127 ? -3.619 -20.094 -0.252 1 91.25 127 GLY B O 1
ATOM 3488 N N . LEU B 1 128 ? -1.784 -20.922 -1.205 1 89 128 LEU B N 1
ATOM 3489 C CA . LEU B 1 128 ? -0.885 -20.25 -0.276 1 89 128 LEU B CA 1
ATOM 3490 C C . LEU B 1 128 ? -0.936 -18.734 -0.476 1 89 128 LEU B C 1
ATOM 3492 O O . LEU B 1 128 ? -0.893 -17.984 0.494 1 89 128 LEU B O 1
ATOM 3496 N N . THR B 1 129 ? -1.005 -18.312 -1.676 1 92 129 THR B N 1
ATOM 3497 C CA . THR B 1 129 ? -1.152 -16.891 -1.985 1 92 129 THR B CA 1
ATOM 3498 C C . THR B 1 129 ? -2.412 -16.328 -1.336 1 92 129 THR B C 1
ATOM 3500 O O . THR B 1 129 ? -2.373 -15.258 -0.724 1 92 129 THR B O 1
ATOM 3503 N N . ALA B 1 130 ? -3.477 -17.062 -1.483 1 94.62 130 ALA B N 1
ATOM 3504 C CA . ALA B 1 130 ? -4.742 -16.641 -0.883 1 94.62 130 ALA B CA 1
ATOM 3505 C C . ALA B 1 130 ? -4.629 -16.562 0.636 1 94.62 130 ALA B C 1
ATOM 3507 O O . ALA B 1 130 ? -5.004 -15.555 1.236 1 94.62 130 ALA B O 1
ATOM 3508 N N . LEU B 1 131 ? -4.059 -17.594 1.203 1 92.25 131 LEU B N 1
ATOM 3509 C CA . LEU B 1 131 ? -3.982 -17.703 2.656 1 92.25 131 LEU B CA 1
ATOM 3510 C C . LEU B 1 131 ? -3.129 -16.578 3.238 1 92.25 131 LEU B C 1
ATOM 3512 O O . LEU B 1 131 ? -3.57 -15.852 4.137 1 92.25 131 LEU B O 1
ATOM 3516 N N . TYR B 1 132 ? -1.965 -16.406 2.699 1 89.75 132 TYR B N 1
ATOM 3517 C CA . TYR B 1 132 ? -1.044 -15.406 3.24 1 89.75 132 TYR B CA 1
ATOM 3518 C C . TYR B 1 132 ? -1.537 -13.992 2.953 1 89.75 132 TYR B C 1
ATOM 3520 O O . TYR B 1 132 ? -1.363 -13.094 3.773 1 89.75 132 TYR B O 1
ATOM 3528 N N . GLY B 1 133 ? -2.127 -13.789 1.801 1 93.56 133 GLY B N 1
ATOM 3529 C CA . GLY B 1 133 ? -2.719 -12.492 1.526 1 93.56 133 GLY B CA 1
ATOM 3530 C C . GLY B 1 133 ? -3.797 -12.102 2.52 1 93.56 133 GLY B C 1
ATOM 3531 O O . GLY B 1 133 ? -3.871 -10.945 2.945 1 93.56 133 GLY B O 1
ATOM 3532 N N . LEU B 1 134 ? -4.578 -13.062 2.939 1 94.75 134 LEU B N 1
ATOM 3533 C CA . LEU B 1 134 ? -5.676 -12.797 3.863 1 94.75 134 LEU B CA 1
ATOM 3534 C C . LEU B 1 134 ? -5.156 -12.633 5.289 1 94.75 134 LEU B C 1
ATOM 3536 O O . LEU B 1 134 ? -5.562 -11.711 6 1 94.75 134 LEU B O 1
ATOM 3540 N N . GLU B 1 135 ? -4.223 -13.477 5.641 1 89.12 135 GLU B N 1
ATOM 3541 C CA . GLU B 1 135 ? -3.844 -13.531 7.051 1 89.12 135 GLU B CA 1
ATOM 3542 C C . GLU B 1 135 ? -2.721 -12.547 7.355 1 89.12 135 GLU B C 1
ATOM 3544 O O . GLU B 1 135 ? -2.74 -11.875 8.391 1 89.12 135 GLU B O 1
ATOM 3549 N N . GLU B 1 136 ? -1.785 -12.5 6.449 1 86.62 136 GLU B N 1
ATOM 3550 C CA . GLU B 1 136 ? -0.59 -11.711 6.754 1 86.62 136 GLU B CA 1
ATOM 3551 C C . GLU B 1 136 ? -0.712 -10.289 6.219 1 86.62 136 GLU B C 1
ATOM 3553 O O . GLU B 1 136 ? -0.239 -9.344 6.848 1 86.62 136 GLU B O 1
ATOM 3558 N N . VAL B 1 137 ? -1.339 -10.102 5.113 1 91.19 137 VAL B N 1
ATOM 3559 C CA . VAL B 1 137 ? -1.441 -8.773 4.516 1 91.19 137 VAL B CA 1
ATOM 3560 C C . VAL B 1 137 ? -2.711 -8.078 5.004 1 91.19 137 VAL B C 1
ATOM 3562 O O . VAL B 1 137 ? -2.645 -7.031 5.648 1 91.19 137 VAL B O 1
ATOM 3565 N N . CYS B 1 138 ? -3.818 -8.742 4.809 1 95.31 138 CYS B N 1
ATOM 3566 C CA . CYS B 1 138 ? -5.086 -8.125 5.191 1 95.31 138 CYS B CA 1
ATOM 3567 C C . CYS B 1 138 ? -5.312 -8.242 6.695 1 95.31 138 CYS B C 1
ATOM 3569 O O . CYS B 1 138 ? -6.078 -7.465 7.27 1 95.31 138 CYS B O 1
ATOM 3571 N N . GLU B 1 139 ? -4.66 -9.266 7.332 1 92.94 139 GLU B N 1
ATOM 3572 C CA . GLU B 1 139 ? -4.953 -9.539 8.734 1 92.94 139 GLU B CA 1
ATOM 3573 C C . GLU B 1 139 ? -6.461 -9.555 8.992 1 92.94 139 GLU B C 1
ATOM 3575 O O . GLU B 1 139 ? -6.949 -8.883 9.898 1 92.94 139 GLU B O 1
ATOM 3580 N N . ILE B 1 140 ? -7.137 -10.273 8.211 1 95.19 140 ILE B N 1
ATOM 3581 C CA . ILE B 1 140 ? -8.594 -10.242 8.172 1 95.19 140 ILE B CA 1
ATOM 3582 C C . ILE B 1 140 ? -9.164 -10.695 9.508 1 95.19 140 ILE B C 1
ATOM 3584 O O . ILE B 1 140 ? -8.617 -11.602 10.148 1 95.19 140 ILE B O 1
ATOM 3588 N N . LYS B 1 141 ? -10.258 -10.094 9.961 1 94.5 141 LYS B N 1
ATOM 3589 C CA . LYS B 1 141 ? -10.938 -10.414 11.219 1 94.5 141 LYS B CA 1
ATOM 3590 C C . LYS B 1 141 ? -12.391 -10.812 10.977 1 94.5 141 LYS B C 1
ATOM 3592 O O . LYS B 1 141 ? -13.023 -10.328 10.031 1 94.5 141 LYS B O 1
ATOM 3597 N N . LYS B 1 142 ? -12.797 -11.68 11.883 1 96.62 142 LYS B N 1
ATOM 3598 C CA . LYS B 1 142 ? -14.195 -12.078 11.836 1 96.62 142 LYS B CA 1
ATOM 3599 C C . LYS B 1 142 ? -15.117 -10.852 11.797 1 96.62 142 LYS B C 1
ATOM 3601 O O . LYS B 1 142 ? -14.891 -9.883 12.523 1 96.62 142 LYS B O 1
ATOM 3606 N N . GLY B 1 143 ? -16.094 -10.883 10.922 1 98.12 143 GLY B N 1
ATOM 3607 C CA . GLY B 1 143 ? -17.094 -9.82 10.852 1 98.12 143 GLY B CA 1
ATOM 3608 C C . GLY B 1 143 ? -16.734 -8.742 9.844 1 98.12 143 GLY B C 1
ATOM 3609 O O . GLY B 1 143 ? -17.594 -7.941 9.461 1 98.12 143 GLY B O 1
ATOM 3610 N N . GLU B 1 144 ? -15.547 -8.727 9.328 1 98.44 144 GLU B N 1
ATOM 3611 C CA . GLU B 1 144 ? -15.117 -7.715 8.367 1 98.44 144 GLU B CA 1
ATOM 3612 C C . GLU B 1 144 ? -15.641 -8.023 6.965 1 98.44 144 GLU B C 1
ATOM 3614 O O . GLU B 1 144 ? -16.031 -9.156 6.684 1 98.44 144 GLU B O 1
ATOM 3619 N N . THR B 1 145 ? -15.68 -7.023 6.16 1 98.88 145 THR B N 1
ATOM 3620 C CA . THR B 1 145 ? -16.141 -7.145 4.777 1 98.88 145 THR B CA 1
ATOM 3621 C C . THR B 1 145 ? -14.945 -7.148 3.818 1 98.88 145 THR B C 1
ATOM 3623 O O . THR B 1 145 ? -14.109 -6.242 3.848 1 98.88 145 THR B O 1
ATOM 3626 N N . LEU B 1 146 ? -14.922 -8.164 2.971 1 98.88 146 LEU B N 1
ATOM 3627 C CA . LEU B 1 146 ? -13.836 -8.367 2.016 1 98.88 146 LEU B CA 1
ATOM 3628 C C . LEU B 1 146 ? -14.352 -8.273 0.583 1 98.88 146 LEU B C 1
ATOM 3630 O O . LEU B 1 146 ? -15.367 -8.883 0.242 1 98.88 146 LEU B O 1
ATOM 3634 N N . LEU B 1 147 ? -13.656 -7.5 -0.25 1 98.94 147 LEU B N 1
ATOM 3635 C CA . LEU B 1 147 ? -13.875 -7.516 -1.692 1 98.94 147 LEU B CA 1
ATOM 3636 C C . LEU B 1 147 ? -12.82 -8.367 -2.393 1 98.94 147 LEU B C 1
ATOM 3638 O O . LEU B 1 147 ? -11.633 -8.258 -2.096 1 98.94 147 LEU B O 1
ATOM 3642 N N . VAL B 1 148 ? -13.25 -9.203 -3.303 1 98.81 148 VAL B N 1
ATOM 3643 C CA . VAL B 1 148 ? -12.359 -9.992 -4.152 1 98.81 148 VAL B CA 1
ATOM 3644 C C . VAL B 1 148 ? -12.711 -9.766 -5.621 1 98.81 148 VAL B C 1
ATOM 3646 O O . VAL B 1 148 ? -13.789 -10.141 -6.074 1 98.81 148 VAL B O 1
ATOM 3649 N N . ASN B 1 149 ? -11.852 -9.094 -6.359 1 98.25 149 ASN B N 1
ATOM 3650 C CA . ASN B 1 149 ? -12.047 -9.055 -7.805 1 98.25 149 ASN B CA 1
ATOM 3651 C C . ASN B 1 149 ? -11.328 -10.219 -8.492 1 98.25 149 ASN B C 1
ATOM 3653 O O . ASN B 1 149 ? -10.523 -10.914 -7.875 1 98.25 149 ASN B O 1
ATOM 3657 N N . ALA B 1 150 ? -11.773 -10.523 -9.789 1 97.88 150 ALA B N 1
ATOM 3658 C CA . ALA B 1 150 ? -11.375 -11.789 -10.406 1 97.88 150 ALA B CA 1
ATOM 3659 C C . ALA B 1 150 ? -11.617 -12.961 -9.453 1 97.88 150 ALA B C 1
ATOM 3661 O O . ALA B 1 150 ? -10.742 -13.812 -9.281 1 97.88 150 ALA B O 1
ATOM 3662 N N . ALA B 1 151 ? -12.797 -12.977 -8.883 1 98.62 151 ALA B N 1
ATOM 3663 C CA . ALA B 1 151 ? -13.102 -13.836 -7.742 1 98.62 151 ALA B CA 1
ATOM 3664 C C . ALA B 1 151 ? -13.234 -15.297 -8.172 1 98.62 151 ALA B C 1
ATOM 3666 O O . ALA B 1 151 ? -13.133 -16.203 -7.348 1 98.62 151 ALA B O 1
ATOM 3667 N N . ALA B 1 152 ? -13.453 -15.531 -9.43 1 98 152 ALA B N 1
ATOM 3668 C CA . ALA B 1 152 ? -13.656 -16.906 -9.898 1 98 152 ALA B CA 1
ATOM 3669 C C . ALA B 1 152 ? -12.344 -17.516 -10.383 1 98 152 ALA B C 1
ATOM 3671 O O . ALA B 1 152 ? -12.328 -18.641 -10.875 1 98 152 ALA B O 1
ATOM 3672 N N . GLY B 1 153 ? -11.281 -16.766 -10.25 1 96.44 153 GLY B N 1
ATOM 3673 C CA . GLY B 1 153 ? -9.984 -17.266 -10.664 1 96.44 153 GLY B CA 1
ATOM 3674 C C . GLY B 1 153 ? -9.367 -18.234 -9.664 1 96.44 153 GLY B C 1
ATOM 3675 O O . GLY B 1 153 ? -9.969 -18.547 -8.641 1 96.44 153 GLY B O 1
ATOM 3676 N N . ALA B 1 154 ? -8.172 -18.703 -9.984 1 94.75 154 ALA B N 1
ATOM 3677 C CA . ALA B 1 154 ? -7.465 -19.703 -9.188 1 94.75 154 ALA B CA 1
ATOM 3678 C C . ALA B 1 154 ? -7.246 -19.203 -7.758 1 94.75 154 ALA B C 1
ATOM 3680 O O . ALA B 1 154 ? -7.512 -19.938 -6.797 1 94.75 154 ALA B O 1
ATOM 3681 N N . VAL B 1 155 ? -6.824 -17.953 -7.625 1 96.69 155 VAL B N 1
ATOM 3682 C CA . VAL B 1 155 ? -6.551 -17.391 -6.301 1 96.69 155 VAL B CA 1
ATOM 3683 C C . VAL B 1 155 ? -7.84 -16.844 -5.699 1 96.69 155 VAL B C 1
ATOM 3685 O O . VAL B 1 155 ? -8.172 -17.141 -4.551 1 96.69 155 VAL B O 1
ATOM 3688 N N . GLY B 1 156 ? -8.617 -16.094 -6.461 1 98.12 156 GLY B N 1
ATOM 3689 C CA . GLY B 1 156 ? -9.812 -15.406 -5.98 1 98.12 156 GLY B CA 1
ATOM 3690 C C . GLY B 1 156 ? -10.828 -16.359 -5.371 1 98.12 156 GLY B C 1
ATOM 3691 O O . GLY B 1 156 ? -11.422 -16.047 -4.332 1 98.12 156 GLY B O 1
ATOM 3692 N N . SER B 1 157 ? -11.023 -17.5 -6.027 1 97.75 157 SER B N 1
ATOM 3693 C CA . SER B 1 157 ? -12.016 -18.438 -5.539 1 97.75 157 SER B CA 1
ATOM 3694 C C . SER B 1 157 ? -11.617 -19.016 -4.188 1 97.75 157 SER B C 1
ATOM 3696 O O . SER B 1 157 ? -12.469 -19.266 -3.33 1 97.75 157 SER B O 1
ATOM 3698 N N . VAL B 1 158 ? -10.336 -19.219 -3.986 1 97.12 158 VAL B N 1
ATOM 3699 C CA . VAL B 1 158 ? -9.836 -19.75 -2.723 1 97.12 158 VAL B CA 1
ATOM 3700 C C . VAL B 1 158 ? -9.906 -18.656 -1.646 1 97.12 158 VAL B C 1
ATOM 3702 O O . VAL B 1 158 ? -10.297 -18.938 -0.509 1 97.12 158 VAL B O 1
ATOM 3705 N N . VAL B 1 159 ? -9.602 -17.391 -1.981 1 98.25 159 VAL B N 1
ATOM 3706 C CA . VAL B 1 159 ? -9.664 -16.266 -1.064 1 98.25 159 VAL B CA 1
ATOM 3707 C C . VAL B 1 159 ? -11.062 -16.172 -0.458 1 98.25 159 VAL B C 1
ATOM 3709 O O . VAL B 1 159 ? -11.211 -16.078 0.763 1 98.25 159 VAL B O 1
ATOM 3712 N N . GLY B 1 160 ? -12.055 -16.188 -1.328 1 98.44 160 GLY B N 1
ATOM 3713 C CA . GLY B 1 160 ? -13.43 -16.062 -0.853 1 98.44 160 GLY B CA 1
ATOM 3714 C C . GLY B 1 160 ? -13.82 -17.156 0.112 1 98.44 160 GLY B C 1
ATOM 3715 O O . GLY B 1 160 ? -14.453 -16.891 1.14 1 98.44 160 GLY B O 1
ATOM 3716 N N . GLN B 1 161 ? -13.438 -18.359 -0.178 1 97.75 161 GLN B N 1
ATOM 3717 C CA . GLN B 1 161 ? -13.797 -19.484 0.664 1 97.75 161 GLN B CA 1
ATOM 3718 C C . GLN B 1 161 ? -13.109 -19.406 2.021 1 97.75 161 GLN B C 1
ATOM 3720 O O . GLN B 1 161 ? -13.734 -19.656 3.057 1 97.75 161 GLN B O 1
ATOM 3725 N N . ILE B 1 162 ? -11.82 -19.125 2.029 1 97 162 ILE B N 1
ATOM 3726 C CA . ILE B 1 162 ? -11.094 -19 3.287 1 97 162 ILE B CA 1
ATOM 3727 C C . ILE B 1 162 ? -11.711 -17.891 4.129 1 97 162 ILE B C 1
ATOM 3729 O O . ILE B 1 162 ? -11.914 -18.047 5.332 1 97 162 ILE B O 1
ATOM 3733 N N . ALA B 1 163 ? -12.023 -16.734 3.498 1 98.31 163 ALA B N 1
ATOM 3734 C CA . ALA B 1 163 ? -12.617 -15.602 4.211 1 98.31 163 ALA B CA 1
ATOM 3735 C C . ALA B 1 163 ? -13.961 -15.984 4.82 1 98.31 163 ALA B C 1
ATOM 3737 O O . ALA B 1 163 ? -14.281 -15.586 5.945 1 98.31 163 ALA B O 1
ATOM 3738 N N . LYS B 1 164 ? -14.758 -16.781 4.078 1 97.94 164 LYS B N 1
ATOM 3739 C CA . LYS B 1 164 ? -16.031 -17.25 4.602 1 97.94 164 LYS B CA 1
ATOM 3740 C C . LYS B 1 164 ? -15.82 -18.141 5.824 1 97.94 164 LYS B C 1
ATOM 3742 O O . LYS B 1 164 ? -16.531 -18 6.828 1 97.94 164 LYS B O 1
ATOM 3747 N N . ILE B 1 165 ? -14.867 -19.047 5.746 1 96.31 165 ILE B N 1
ATOM 3748 C CA . ILE B 1 165 ? -14.539 -19.922 6.859 1 96.31 165 ILE B CA 1
ATOM 3749 C C . ILE B 1 165 ? -14.133 -19.094 8.078 1 96.31 165 ILE B C 1
ATOM 3751 O O . ILE B 1 165 ? -14.445 -19.453 9.211 1 96.31 165 ILE B O 1
ATOM 3755 N N . LYS B 1 166 ? -13.555 -17.953 7.859 1 95.31 166 LYS B N 1
ATOM 3756 C CA . LYS B 1 166 ? -13.047 -17.109 8.938 1 95.31 166 LYS B CA 1
ATOM 3757 C C . LYS B 1 166 ? -14.133 -16.156 9.445 1 95.31 166 LYS B C 1
ATOM 3759 O O . LYS B 1 166 ? -13.883 -15.344 10.328 1 95.31 166 LYS B O 1
ATOM 3764 N N . GLY B 1 167 ? -15.305 -16.188 8.859 1 97.62 167 GLY B N 1
ATOM 3765 C CA . GLY B 1 167 ? -16.453 -15.484 9.406 1 97.62 167 GLY B CA 1
ATOM 3766 C C . GLY B 1 167 ? -16.641 -14.102 8.828 1 97.62 167 GLY B C 1
ATOM 3767 O O . GLY B 1 167 ? -17.25 -13.234 9.453 1 97.62 167 GLY B O 1
ATOM 3768 N N . CYS B 1 168 ? -16.141 -13.836 7.645 1 98.5 168 CYS B N 1
ATOM 3769 C CA . CYS B 1 168 ? -16.219 -12.523 7.02 1 98.5 168 CYS B CA 1
ATOM 3770 C C . CYS B 1 168 ? -17.391 -12.453 6.043 1 98.5 168 CYS B C 1
ATOM 3772 O O . CYS B 1 168 ? -17.906 -13.492 5.613 1 98.5 168 CYS B O 1
ATOM 3774 N N . ARG B 1 169 ? -17.859 -11.281 5.848 1 98.75 169 ARG B N 1
ATOM 3775 C CA . ARG B 1 169 ? -18.734 -11.023 4.707 1 98.75 169 ARG B CA 1
ATOM 3776 C C . ARG B 1 169 ? -17.906 -10.844 3.428 1 98.75 169 ARG B C 1
ATOM 3778 O O . ARG B 1 169 ? -17 -10.023 3.377 1 98.75 169 ARG B O 1
ATOM 3785 N N . VAL B 1 170 ? -18.219 -11.57 2.334 1 98.94 170 VAL B N 1
ATOM 3786 C CA . VAL B 1 170 ? -17.359 -11.586 1.154 1 98.94 170 VAL B CA 1
ATOM 3787 C C . VAL B 1 170 ? -18.156 -11.125 -0.067 1 98.94 170 VAL B C 1
ATOM 3789 O O . VAL B 1 170 ? -19.203 -11.68 -0.379 1 98.94 170 VAL B O 1
ATOM 3792 N N . VAL B 1 171 ? -17.688 -10.094 -0.71 1 98.94 171 VAL B N 1
ATOM 3793 C CA . VAL B 1 171 ? -18.188 -9.609 -1.993 1 98.94 171 VAL B CA 1
ATOM 3794 C C . VAL B 1 171 ? -17.234 -10.039 -3.111 1 98.94 171 VAL B C 1
ATOM 3796 O O . VAL B 1 171 ? -16.016 -9.859 -3.006 1 98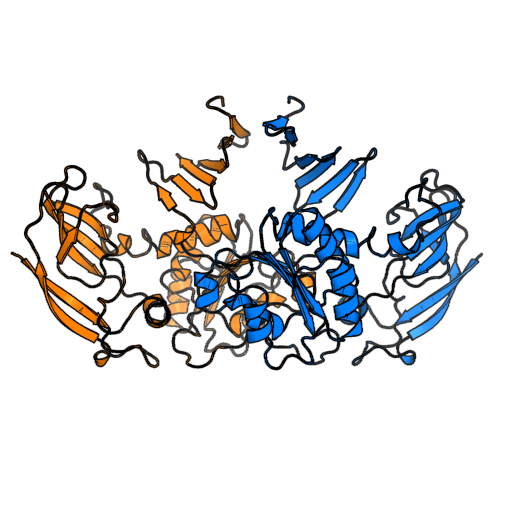.94 171 VAL B O 1
ATOM 3799 N N . GLY B 1 172 ? -17.766 -10.672 -4.176 1 98.81 172 GLY B N 1
ATOM 3800 C CA . GLY B 1 172 ? -16.953 -11.094 -5.312 1 98.81 172 GLY B CA 1
ATOM 3801 C C . GLY B 1 172 ? -17.531 -10.641 -6.645 1 98.81 172 GLY B C 1
ATOM 3802 O O . GLY B 1 172 ? -18.75 -10.5 -6.793 1 98.81 172 GLY B O 1
ATOM 3803 N N . CYS B 1 173 ? -16.656 -10.398 -7.559 1 97.94 173 CYS B N 1
ATOM 3804 C CA . CYS B 1 173 ? -17.141 -10.109 -8.906 1 97.94 173 CYS B CA 1
ATOM 3805 C C . CYS B 1 173 ? -16.359 -10.891 -9.945 1 97.94 173 CYS B C 1
ATOM 3807 O O . CYS B 1 173 ? -15.211 -11.297 -9.695 1 97.94 173 CYS B O 1
ATOM 3809 N N . ALA B 1 174 ? -17.016 -11.195 -11.008 1 98.19 174 ALA B N 1
ATOM 3810 C CA . ALA B 1 174 ? -16.469 -11.922 -12.141 1 98.19 174 ALA B CA 1
ATOM 3811 C C . ALA B 1 174 ? -17.047 -11.422 -13.461 1 98.19 174 ALA B C 1
ATOM 3813 O O . ALA B 1 174 ? -17.922 -10.555 -13.461 1 98.19 174 ALA B O 1
ATOM 3814 N N . GLY B 1 175 ? -16.578 -11.961 -14.578 1 97.44 175 GLY B N 1
ATOM 3815 C CA . GLY B 1 175 ? -16.859 -11.336 -15.859 1 97.44 175 GLY B CA 1
ATOM 3816 C C . GLY B 1 175 ? -17.938 -12.062 -16.641 1 97.44 175 GLY B C 1
ATOM 3817 O O . GLY B 1 175 ? -18.281 -11.672 -17.766 1 97.44 175 GLY B O 1
ATOM 3818 N N . THR B 1 176 ? -18.516 -13.18 -16.109 1 97.81 176 THR B N 1
ATOM 3819 C CA . THR B 1 176 ? -19.609 -13.883 -16.766 1 97.81 176 THR B CA 1
ATOM 3820 C C . THR B 1 176 ? -20.656 -14.312 -15.742 1 97.81 176 THR B C 1
ATOM 3822 O O . THR B 1 176 ? -20.344 -14.492 -14.562 1 97.81 176 THR B O 1
ATOM 3825 N N . ASP B 1 177 ? -21.859 -14.484 -16.234 1 97.81 177 ASP B N 1
ATOM 3826 C CA . ASP B 1 177 ? -22.922 -14.906 -15.344 1 97.81 177 ASP B CA 1
ATOM 3827 C C . ASP B 1 177 ? -22.672 -16.312 -14.805 1 97.81 177 ASP B C 1
ATOM 3829 O O . ASP B 1 177 ? -23.047 -16.625 -13.672 1 97.81 177 ASP B O 1
ATOM 3833 N N . THR B 1 178 ? -22.094 -17.125 -15.609 1 98.31 178 THR B N 1
ATOM 3834 C CA . THR B 1 178 ? -21.75 -18.469 -15.172 1 98.31 178 THR B CA 1
ATOM 3835 C C . THR B 1 178 ? -20.781 -18.422 -13.992 1 98.31 178 THR B C 1
ATOM 3837 O O . THR B 1 178 ? -20.953 -19.141 -13.008 1 98.31 178 THR B O 1
ATOM 3840 N N . LYS B 1 179 ? -19.828 -17.562 -14.062 1 98.25 179 LYS B N 1
ATOM 3841 C CA . LYS B 1 179 ? -18.859 -17.422 -12.984 1 98.25 179 LYS B CA 1
ATOM 3842 C C . LYS B 1 179 ? -19.5 -16.812 -11.742 1 98.25 179 LYS B C 1
ATOM 3844 O O . LYS B 1 179 ? -19.141 -17.188 -10.617 1 98.25 179 LYS B O 1
ATOM 3849 N N . VAL B 1 180 ? -20.375 -15.906 -11.938 1 98.19 180 VAL B N 1
ATOM 3850 C CA . VAL B 1 180 ? -21.094 -15.297 -10.812 1 98.19 180 VAL B CA 1
ATOM 3851 C C . VAL B 1 180 ? -21.906 -16.359 -10.094 1 98.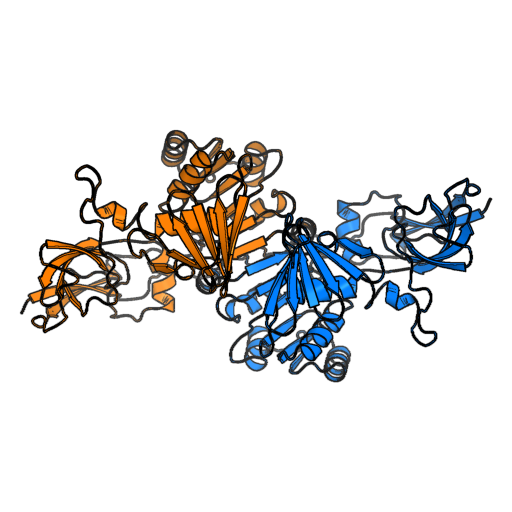19 180 VAL B C 1
ATOM 3853 O O . VAL B 1 180 ? -21.922 -16.422 -8.859 1 98.19 180 VAL B O 1
ATOM 3856 N N . SER B 1 181 ? -22.562 -17.219 -10.867 1 98.25 181 SER B N 1
ATOM 3857 C CA . SER B 1 181 ? -23.312 -18.328 -10.281 1 98.25 181 SER B CA 1
ATOM 3858 C C . SER B 1 181 ? -22.391 -19.266 -9.5 1 98.25 181 SER B C 1
ATOM 3860 O O . SER B 1 181 ? -22.734 -19.719 -8.406 1 98.25 181 SER B O 1
ATOM 3862 N N . TYR B 1 182 ? -21.266 -19.547 -10.062 1 98.31 182 TYR B N 1
ATOM 3863 C CA . TYR B 1 182 ? -20.25 -20.375 -9.406 1 98.31 182 TYR B CA 1
ATOM 3864 C C . TYR B 1 182 ? -19.828 -19.766 -8.07 1 98.31 182 TYR B C 1
ATOM 3866 O O . TYR B 1 182 ? -19.688 -20.469 -7.078 1 98.31 182 TYR B O 1
ATOM 3874 N N . LEU B 1 183 ? -19.656 -18.422 -7.98 1 98.69 183 LEU B N 1
ATOM 3875 C CA . LEU B 1 183 ? -19.266 -17.734 -6.754 1 98.69 183 LEU B CA 1
ATOM 3876 C C . LEU B 1 183 ? -20.344 -17.891 -5.684 1 98.69 183 LEU B C 1
ATOM 3878 O O . LEU B 1 183 ? -20.031 -18.031 -4.5 1 98.69 183 LEU B O 1
ATOM 3882 N N . LYS B 1 184 ? -21.594 -17.859 -6.086 1 98.06 184 LYS B N 1
ATOM 3883 C CA . LYS B 1 184 ? -22.672 -18.078 -5.145 1 98.06 184 LYS B CA 1
ATOM 3884 C C . LYS B 1 184 ? -22.594 -19.469 -4.523 1 98.06 184 LYS B C 1
ATOM 3886 O O . LYS B 1 184 ? -22.766 -19.625 -3.314 1 98.06 184 LYS B O 1
ATOM 3891 N N . GLU B 1 185 ? -22.266 -20.375 -5.348 1 97.94 185 GLU B N 1
ATOM 3892 C CA . GLU B 1 185 ? -22.109 -21.75 -4.867 1 97.94 185 GLU B CA 1
ATOM 3893 C C . GLU B 1 185 ? -20.969 -21.859 -3.867 1 97.94 185 GLU B C 1
ATOM 3895 O O . GLU B 1 185 ? -21.031 -22.672 -2.939 1 97.94 185 GLU B O 1
ATOM 3900 N N . LEU B 1 186 ? -19.984 -21.062 -4.051 1 97.81 186 LEU B N 1
ATOM 3901 C CA . LEU B 1 186 ? -18.812 -21.125 -3.189 1 97.81 186 LEU B CA 1
ATOM 3902 C C . LEU B 1 186 ? -19.094 -20.422 -1.858 1 97.81 186 LEU B C 1
ATOM 3904 O O . LEU B 1 186 ? -18.281 -20.5 -0.933 1 97.81 186 LEU B O 1
ATOM 3908 N N . GLY B 1 187 ? -20.188 -19.625 -1.764 1 97.94 187 GLY B N 1
ATOM 3909 C CA . GLY B 1 187 ? -20.594 -19.078 -0.479 1 97.94 187 GLY B CA 1
ATOM 3910 C C . GLY B 1 187 ? -20.359 -17.578 -0.375 1 97.94 187 GLY B C 1
ATOM 3911 O O . GLY B 1 187 ? -20.531 -17 0.694 1 97.94 187 GLY B O 1
ATOM 3912 N N . PHE B 1 188 ? -20 -16.922 -1.451 1 98.75 188 PHE B N 1
ATOM 3913 C CA . PHE B 1 188 ? -19.875 -15.477 -1.427 1 98.75 188 PHE B CA 1
ATOM 3914 C C . PHE B 1 188 ? -21.203 -14.828 -1.041 1 98.75 188 PHE B C 1
ATOM 3916 O O . PHE B 1 188 ? -22.266 -15.297 -1.443 1 98.75 188 PHE B O 1
ATOM 3923 N N . ASP B 1 189 ? -21.172 -13.758 -0.292 1 98.69 189 ASP B N 1
ATOM 3924 C CA . ASP B 1 189 ? -22.375 -13.125 0.226 1 98.69 189 ASP B CA 1
ATOM 3925 C C . ASP B 1 189 ? -23.031 -12.234 -0.83 1 98.69 189 ASP B C 1
ATOM 3927 O O . ASP B 1 189 ? -24.266 -12.188 -0.934 1 98.69 189 ASP B O 1
ATOM 3931 N N . GLN B 1 190 ? -22.266 -11.492 -1.531 1 98.69 190 GLN B N 1
ATOM 3932 C CA . GLN B 1 190 ? -22.703 -10.656 -2.646 1 98.69 190 GLN B CA 1
ATOM 3933 C C . GLN B 1 190 ? -21.781 -10.836 -3.855 1 98.69 190 GLN B C 1
ATOM 3935 O O . GLN B 1 190 ? -20.578 -10.953 -3.707 1 98.69 190 GLN B O 1
ATOM 3940 N N . VAL B 1 191 ? -22.422 -11 -4.996 1 98.56 191 VAL B N 1
ATOM 3941 C CA . VAL B 1 191 ? -21.656 -11.219 -6.223 1 98.56 191 VAL B CA 1
ATOM 3942 C C . VAL B 1 191 ? -22.281 -10.438 -7.371 1 98.56 191 VAL B C 1
ATOM 3944 O O . VAL B 1 191 ? -23.5 -10.172 -7.363 1 98.56 191 VAL B O 1
ATOM 3947 N N . PHE B 1 192 ? -21.469 -10.016 -8.32 1 98.19 192 PHE B N 1
ATOM 3948 C CA . PHE B 1 192 ? -22.016 -9.367 -9.5 1 98.19 192 PHE B CA 1
ATOM 3949 C C . PHE B 1 192 ? -21.094 -9.531 -10.703 1 98.19 192 PHE B C 1
ATOM 3951 O O . PHE B 1 192 ? -19.906 -9.836 -10.539 1 98.19 192 PHE B O 1
ATOM 3958 N N . ASN B 1 193 ? -21.656 -9.406 -11.867 1 98.44 193 ASN B N 1
ATOM 3959 C CA . ASN B 1 193 ? -20.938 -9.398 -13.133 1 98.44 193 ASN B CA 1
ATOM 3960 C C . ASN B 1 193 ? -20.5 -7.984 -13.516 1 98.44 193 ASN B C 1
ATOM 3962 O O . ASN B 1 193 ? -21.312 -7.164 -13.93 1 98.44 193 ASN B O 1
ATOM 3966 N N . TYR B 1 194 ? -19.203 -7.734 -13.367 1 96.25 194 TYR B N 1
ATOM 3967 C CA . TYR B 1 194 ? -18.719 -6.371 -13.539 1 96.25 194 TYR B CA 1
ATOM 3968 C C . TYR B 1 194 ? -18.812 -5.934 -14.992 1 96.25 194 TYR B C 1
ATOM 3970 O O . TYR B 1 194 ? -18.797 -4.738 -15.297 1 96.25 194 TYR B O 1
ATOM 3978 N N . LYS B 1 195 ? -18.922 -6.887 -15.945 1 95.69 195 LYS B N 1
ATOM 3979 C CA . LYS B 1 195 ? -18.984 -6.562 -17.375 1 95.69 195 LYS B CA 1
ATOM 3980 C C . LYS B 1 195 ? -20.391 -6.109 -17.766 1 95.69 195 LYS B C 1
ATOM 3982 O O . LYS B 1 195 ? -20.562 -5.355 -18.719 1 95.69 195 LYS B O 1
ATOM 3987 N N . THR B 1 196 ? -21.344 -6.551 -17.062 1 95.44 196 THR B N 1
ATOM 3988 C CA . THR B 1 196 ? -22.719 -6.203 -17.422 1 95.44 196 THR B CA 1
ATOM 3989 C C . THR B 1 196 ? -23.266 -5.152 -16.453 1 95.44 196 THR B C 1
ATOM 3991 O O . THR B 1 196 ? -24.375 -4.648 -16.656 1 95.44 196 THR B O 1
ATOM 3994 N N . ALA B 1 197 ? -22.531 -4.883 -15.43 1 93.94 197 ALA B N 1
ATOM 3995 C CA . ALA B 1 197 ? -22.953 -3.844 -14.5 1 93.94 197 ALA B CA 1
ATOM 3996 C C . ALA B 1 197 ? -22.953 -2.473 -15.172 1 93.94 197 ALA B C 1
ATOM 3998 O O . ALA B 1 197 ? -22.062 -2.162 -15.969 1 93.94 197 ALA B O 1
ATOM 3999 N N . THR B 1 198 ? -23.906 -1.647 -14.961 1 92.44 198 THR B N 1
ATOM 4000 C CA . THR B 1 198 ? -23.984 -0.3 -15.516 1 92.44 198 THR B CA 1
ATOM 4001 C C . THR B 1 198 ? -22.906 0.593 -14.906 1 92.44 198 THR B C 1
ATOM 4003 O O . THR B 1 198 ? -22.312 1.429 -15.602 1 92.44 198 THR B O 1
ATOM 4006 N N . SER B 1 199 ? -22.656 0.388 -13.672 1 96 199 SER B N 1
ATOM 4007 C CA . SER B 1 199 ? -21.641 1.146 -12.945 1 96 199 SER B CA 1
ATOM 4008 C C . SER B 1 199 ? -20.922 0.271 -11.922 1 96 199 SER B C 1
ATOM 4010 O O . SER B 1 199 ? -21.547 -0.277 -11.016 1 96 199 SER B O 1
ATOM 4012 N N . LEU B 1 200 ? -19.656 0.151 -12.148 1 96.56 200 LEU B N 1
ATOM 4013 C CA . LEU B 1 200 ? -18.844 -0.573 -11.18 1 96.56 200 LEU B CA 1
ATOM 4014 C C . LEU B 1 200 ? -18.953 0.065 -9.797 1 96.56 200 LEU B C 1
ATOM 4016 O O . LEU B 1 200 ? -19.109 -0.637 -8.797 1 96.56 200 LEU B O 1
ATOM 4020 N N . GLU B 1 201 ? -18.891 1.396 -9.773 1 96.19 201 GLU B N 1
ATOM 4021 C CA . GLU B 1 201 ? -18.969 2.15 -8.523 1 96.19 201 GLU B CA 1
ATOM 4022 C C . GLU B 1 201 ? -20.266 1.847 -7.781 1 96.19 201 GLU B C 1
ATOM 4024 O O . GLU B 1 201 ? -20.25 1.551 -6.586 1 96.19 201 GLU B O 1
ATOM 4029 N N . GLU B 1 202 ? -21.375 1.856 -8.461 1 97.31 202 GLU B N 1
ATOM 4030 C CA . GLU B 1 202 ? -22.672 1.625 -7.844 1 97.31 202 GLU B CA 1
ATOM 4031 C C . GLU B 1 202 ? -22.828 0.174 -7.391 1 97.31 202 GLU B C 1
ATOM 4033 O O . GLU B 1 202 ? -23.391 -0.097 -6.332 1 97.31 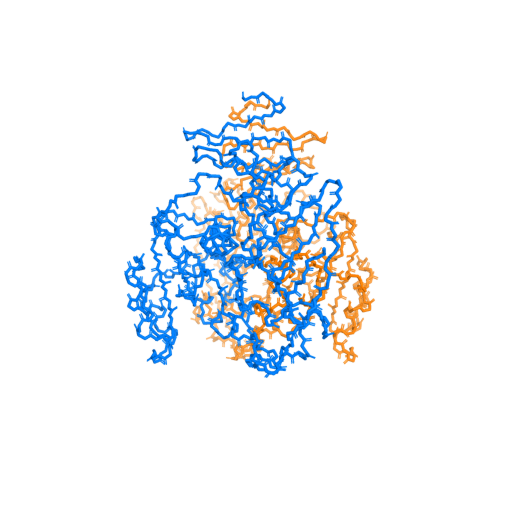202 GLU B O 1
ATOM 4038 N N . SER B 1 203 ? -22.344 -0.761 -8.219 1 98.06 203 SER B N 1
ATOM 4039 C CA . SER B 1 203 ? -22.422 -2.172 -7.855 1 98.06 203 SER B CA 1
ATOM 4040 C C . SER B 1 203 ? -21.656 -2.457 -6.566 1 98.06 203 SER B C 1
ATOM 4042 O O . SER B 1 203 ? -22.141 -3.197 -5.707 1 98.06 203 SER B O 1
ATOM 4044 N N . LEU B 1 204 ? -20.516 -1.861 -6.453 1 98.44 204 LEU B N 1
ATOM 4045 C CA . LEU B 1 204 ? -19.688 -2.025 -5.258 1 98.44 204 LEU B CA 1
ATOM 4046 C C . LEU B 1 204 ? -20.391 -1.429 -4.039 1 98.44 204 LEU B C 1
ATOM 4048 O O . LEU B 1 204 ? -20.406 -2.045 -2.969 1 98.44 204 LEU B O 1
ATOM 4052 N N . ARG B 1 205 ? -20.953 -0.235 -4.172 1 97.81 205 ARG B N 1
ATOM 4053 C CA . ARG B 1 205 ? -21.625 0.446 -3.072 1 97.81 205 ARG B CA 1
ATOM 4054 C C . ARG B 1 205 ? -22.844 -0.349 -2.6 1 97.81 205 ARG B C 1
ATOM 4056 O O . ARG B 1 205 ? -23.094 -0.455 -1.396 1 97.81 205 ARG B O 1
ATOM 4063 N N . GLU B 1 206 ? -23.562 -0.892 -3.555 1 97.62 206 GLU B N 1
ATOM 4064 C CA . GLU B 1 206 ? -24.75 -1.686 -3.227 1 97.62 206 GLU B CA 1
ATOM 4065 C C . GLU B 1 206 ? -24.359 -2.977 -2.51 1 97.62 206 GLU B C 1
ATOM 4067 O O . GLU B 1 206 ? -25.062 -3.418 -1.598 1 97.62 206 GLU B O 1
ATOM 4072 N N . ALA B 1 207 ? -23.266 -3.52 -2.891 1 98.12 207 ALA B N 1
ATOM 4073 C CA . ALA B 1 207 ? -22.828 -4.793 -2.324 1 98.12 207 ALA B CA 1
ATOM 4074 C C . ALA B 1 207 ? -22.359 -4.617 -0.885 1 98.12 207 ALA B C 1
ATOM 4076 O O . ALA B 1 207 ? -22.484 -5.531 -0.067 1 98.12 207 ALA B O 1
ATOM 4077 N N . ALA B 1 208 ? -21.75 -3.498 -0.601 1 98.12 208 ALA B N 1
ATOM 4078 C CA . ALA B 1 208 ? -21.281 -3.172 0.743 1 98.12 208 ALA B CA 1
ATOM 4079 C C . ALA B 1 208 ? -21.516 -1.695 1.057 1 98.12 208 ALA B C 1
ATOM 4081 O O . ALA B 1 208 ? -20.562 -0.899 1.029 1 98.12 208 ALA B O 1
ATOM 4082 N N . PRO B 1 209 ? -22.688 -1.356 1.45 1 97.25 209 PRO B N 1
ATOM 4083 C CA . PRO B 1 209 ? -23.047 0.05 1.629 1 97.25 209 PRO B CA 1
ATOM 4084 C C . PRO B 1 209 ? -22.25 0.737 2.725 1 97.25 209 PRO B C 1
ATOM 4086 O O . PRO B 1 209 ? -22.141 1.967 2.746 1 97.25 209 PRO B O 1
ATOM 4089 N N . HIS B 1 210 ? -21.641 -0.039 3.635 1 96.62 210 HIS B N 1
ATOM 4090 C CA . HIS B 1 210 ? -20.891 0.561 4.73 1 96.62 210 HIS B CA 1
ATOM 4091 C C . HIS B 1 210 ? -19.391 0.531 4.441 1 96.62 210 HIS B C 1
ATOM 4093 O O . HIS B 1 210 ? -18.578 0.875 5.309 1 96.62 210 HIS B O 1
ATOM 4099 N N . GLY B 1 211 ? -18.984 -0.02 3.248 1 97.81 211 GLY B N 1
ATOM 4100 C CA . GLY B 1 211 ? -17.594 0.005 2.83 1 97.81 211 GLY B CA 1
ATOM 4101 C C . GLY B 1 211 ? -16.891 -1.323 3.025 1 97.81 211 GLY B C 1
ATOM 4102 O O . GLY B 1 211 ? -17.469 -2.266 3.568 1 97.81 211 GLY B O 1
ATOM 4103 N N . TYR B 1 212 ? -15.711 -1.383 2.578 1 98.56 212 TYR B N 1
ATOM 4104 C CA . TYR B 1 212 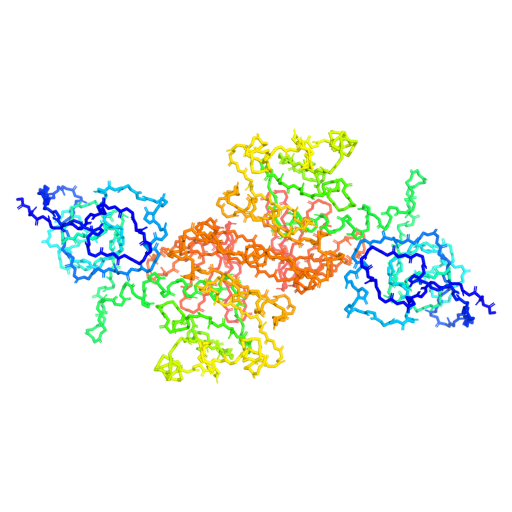? -14.891 -2.588 2.637 1 98.56 212 TYR B CA 1
ATOM 4105 C C . TYR B 1 212 ? -13.75 -2.424 3.635 1 98.56 212 TYR B C 1
ATOM 4107 O O . TYR B 1 212 ? -13.078 -1.392 3.656 1 98.56 212 TYR B O 1
ATOM 4115 N N . ASP B 1 213 ? -13.531 -3.416 4.449 1 98.44 213 ASP B N 1
ATOM 4116 C CA . ASP B 1 213 ? -12.391 -3.436 5.359 1 98.44 213 ASP B CA 1
ATOM 4117 C C . ASP B 1 213 ? -11.133 -3.93 4.648 1 98.44 213 ASP B C 1
ATOM 4119 O O . ASP B 1 213 ? -10.031 -3.447 4.922 1 98.44 213 ASP B O 1
ATOM 4123 N N . CYS B 1 214 ? -11.328 -4.906 3.754 1 98.5 214 CYS B N 1
ATOM 4124 C CA . CYS B 1 214 ? -10.227 -5.543 3.039 1 98.5 214 CYS B CA 1
ATOM 4125 C C . CYS B 1 214 ? -10.547 -5.672 1.554 1 98.5 214 CYS B C 1
ATOM 4127 O O . CYS B 1 214 ? -11.711 -5.789 1.169 1 98.5 214 CYS B O 1
ATOM 4129 N N . TYR B 1 215 ? -9.531 -5.645 0.825 1 98.12 215 TYR B N 1
ATOM 4130 C CA . TYR B 1 215 ? -9.609 -5.797 -0.625 1 98.12 215 TYR B CA 1
ATOM 4131 C C . TYR B 1 215 ? -8.484 -6.688 -1.142 1 98.12 215 TYR B C 1
ATOM 4133 O O . TYR B 1 215 ? -7.309 -6.398 -0.923 1 98.12 215 TYR B O 1
ATOM 4141 N N . PHE B 1 216 ? -8.867 -7.832 -1.718 1 98.31 216 PHE B N 1
ATOM 4142 C CA . PHE B 1 216 ? -7.918 -8.719 -2.383 1 98.31 216 PHE B CA 1
ATOM 4143 C C . PHE B 1 216 ? -7.875 -8.438 -3.881 1 98.31 216 PHE B C 1
ATOM 4145 O O . PHE B 1 216 ? -8.789 -8.812 -4.613 1 98.31 216 PHE B O 1
ATOM 4152 N N . GLU B 1 217 ? -6.836 -7.84 -4.316 1 96.12 217 GLU B N 1
ATOM 4153 C CA . GLU B 1 217 ? -6.73 -7.223 -5.637 1 96.12 217 GLU B CA 1
ATOM 4154 C C . GLU B 1 217 ? -5.969 -8.125 -6.605 1 96.12 217 GLU B C 1
ATOM 4156 O O . GLU B 1 217 ? -4.773 -8.367 -6.426 1 96.12 217 GLU B O 1
ATOM 4161 N N . ASN B 1 218 ? -6.707 -8.594 -7.613 1 95.81 218 ASN B N 1
ATOM 4162 C CA . ASN B 1 218 ? -6.125 -9.484 -8.609 1 95.81 218 ASN B CA 1
ATOM 4163 C C . ASN B 1 218 ? -6.059 -8.828 -9.984 1 95.81 218 ASN B C 1
ATOM 4165 O O . ASN B 1 218 ? -5.438 -9.367 -10.906 1 95.81 218 ASN B O 1
ATOM 4169 N N . VAL B 1 219 ? -6.609 -7.672 -10.133 1 92.81 219 VAL B N 1
ATOM 4170 C CA . VAL B 1 219 ? -6.914 -7.164 -11.461 1 92.81 219 VAL B CA 1
ATOM 4171 C C . VAL B 1 219 ? -6.035 -5.953 -11.773 1 92.81 219 VAL B C 1
ATOM 4173 O O . VAL B 1 219 ? -5.371 -5.91 -12.805 1 92.81 219 VAL B O 1
ATOM 4176 N N . GLY B 1 220 ? -6.023 -4.98 -10.844 1 87.81 220 GLY B N 1
ATOM 4177 C CA . GLY B 1 220 ? -5.277 -3.75 -11.047 1 87.81 220 GLY B CA 1
ATOM 4178 C C . GLY B 1 220 ? -6.008 -2.744 -11.922 1 87.81 220 GLY B C 1
ATOM 4179 O O . GLY B 1 220 ? -7.207 -2.889 -12.164 1 87.81 220 GLY B O 1
ATOM 4180 N N . GLY B 1 221 ? -5.262 -1.597 -12.227 1 82.81 221 GLY B N 1
ATOM 4181 C CA . GLY B 1 221 ? -5.75 -0.583 -13.148 1 82.81 221 GLY B CA 1
ATOM 4182 C C . GLY B 1 221 ? -6.902 0.229 -12.586 1 82.81 221 GLY B C 1
ATOM 4183 O O . GLY B 1 221 ? -6.891 0.603 -11.414 1 82.81 221 GLY B O 1
ATOM 4184 N N . LYS B 1 222 ? -7.914 0.43 -13.438 1 83.5 222 LYS B N 1
ATOM 4185 C CA . LYS B 1 222 ? -9.031 1.314 -13.109 1 83.5 222 LYS B CA 1
ATOM 4186 C C . LYS B 1 222 ? -9.906 0.712 -12.023 1 83.5 222 LYS B C 1
ATOM 4188 O O . LYS B 1 222 ? -10.539 1.44 -11.25 1 83.5 222 LYS B O 1
ATOM 4193 N N . PHE B 1 223 ? -9.898 -0.57 -11.969 1 90.25 223 PHE B N 1
ATOM 4194 C CA . PHE B 1 223 ? -10.758 -1.231 -10.984 1 90.25 223 PHE B CA 1
ATOM 4195 C C . PHE B 1 223 ? -10.414 -0.778 -9.57 1 90.25 223 PHE B C 1
ATOM 4197 O O . PHE B 1 223 ? -11.297 -0.393 -8.805 1 90.25 223 PHE B O 1
ATOM 4204 N N . SER B 1 224 ? -9.172 -0.767 -9.273 1 88.56 224 SER B N 1
ATOM 4205 C CA . SER B 1 224 ? -8.719 -0.399 -7.934 1 88.56 224 SER B CA 1
ATOM 4206 C C . SER B 1 224 ? -9.047 1.058 -7.625 1 88.56 224 SER B C 1
ATOM 4208 O O . SER B 1 224 ? -9.328 1.404 -6.477 1 88.56 224 SER B O 1
ATOM 4210 N N . SER B 1 225 ? -9.016 1.896 -8.617 1 85.81 225 SER B N 1
ATOM 4211 C CA . SER B 1 225 ? -9.305 3.314 -8.43 1 85.81 225 SER B CA 1
ATOM 4212 C C . SER B 1 225 ? -10.75 3.533 -8.008 1 85.81 225 SER B C 1
ATOM 4214 O O . SER B 1 225 ? -11.062 4.492 -7.297 1 85.81 225 SER B O 1
ATOM 4216 N N . VAL B 1 226 ? -11.594 2.676 -8.445 1 90.25 226 VAL B N 1
ATOM 4217 C CA . VAL B 1 226 ? -13.008 2.785 -8.117 1 90.25 226 VAL B CA 1
ATOM 4218 C C . VAL B 1 226 ? -13.258 2.215 -6.723 1 90.25 226 VAL B C 1
ATOM 4220 O O . VAL B 1 226 ? -14.141 2.689 -6.004 1 90.25 226 VAL B O 1
ATOM 4223 N N . VAL B 1 227 ? -12.422 1.265 -6.309 1 93.5 227 VAL B N 1
ATOM 4224 C CA . VAL B 1 227 ? -12.633 0.549 -5.055 1 93.5 227 VAL B CA 1
ATOM 4225 C C . VAL B 1 227 ? -12.133 1.392 -3.885 1 93.5 227 VAL B C 1
ATOM 4227 O O . VAL B 1 227 ? -12.805 1.496 -2.854 1 93.5 227 VAL B O 1
ATOM 4230 N N . MET B 1 228 ? -11.008 2.002 -3.99 1 90.88 228 MET B N 1
ATOM 4231 C CA . MET B 1 228 ? -10.258 2.572 -2.875 1 90.88 228 MET B CA 1
ATOM 4232 C C . MET B 1 228 ? -11.078 3.631 -2.148 1 90.88 228 MET B C 1
ATOM 4234 O O . MET B 1 228 ? -11.156 3.629 -0.919 1 90.88 228 MET B O 1
ATOM 4238 N N . PRO B 1 229 ? -11.828 4.512 -2.891 1 88.56 229 PRO B N 1
ATOM 4239 C CA . PRO B 1 229 ? -12.633 5.512 -2.186 1 88.56 229 PRO B CA 1
ATOM 4240 C C . PRO B 1 229 ? -13.789 4.891 -1.404 1 88.56 229 PRO B C 1
ATOM 4242 O O . PRO B 1 229 ? -14.422 5.57 -0.591 1 88.56 229 PRO B O 1
ATOM 4245 N N . GLN B 1 230 ? -14.055 3.625 -1.661 1 94.38 230 GLN B N 1
ATOM 4246 C CA . GLN B 1 230 ? -15.195 2.973 -1.02 1 94.38 230 GLN B CA 1
ATOM 4247 C C . GLN B 1 230 ? -14.734 2.094 0.142 1 94.38 230 GLN B C 1
ATOM 4249 O O . GLN B 1 230 ? -15.555 1.418 0.774 1 94.38 230 GLN B O 1
ATOM 4254 N N . MET B 1 231 ? -13.469 2.092 0.413 1 95.88 231 MET B N 1
ATOM 4255 C CA . MET B 1 231 ? -12.945 1.331 1.546 1 95.88 231 MET B CA 1
ATOM 4256 C C . MET B 1 231 ? -13.109 2.109 2.846 1 95.88 231 MET B C 1
ATOM 4258 O O . MET B 1 231 ? -13.219 3.338 2.83 1 95.88 231 MET B O 1
ATOM 4262 N N . ARG B 1 232 ? -13.125 1.396 3.932 1 96 232 ARG B N 1
ATOM 4263 C CA . ARG B 1 232 ? -13.188 2.01 5.254 1 96 232 ARG B CA 1
ATOM 4264 C C . ARG B 1 232 ? -11.828 2.557 5.664 1 96 232 ARG B C 1
ATOM 4266 O O . ARG B 1 232 ? -10.805 2.211 5.066 1 96 232 ARG B O 1
ATOM 4273 N N . GLU B 1 233 ? -11.836 3.404 6.645 1 93.56 233 GLU B N 1
ATOM 4274 C CA . GLU B 1 233 ? -10.586 3.908 7.211 1 93.56 233 GLU B CA 1
ATOM 4275 C C . GLU B 1 233 ? -9.672 2.762 7.641 1 93.56 233 GLU B C 1
ATOM 4277 O O . GLU B 1 233 ? -10.141 1.777 8.219 1 93.56 233 GLU B O 1
ATOM 4282 N N . TYR B 1 234 ? -8.43 2.826 7.266 1 93.31 234 TYR B N 1
ATOM 4283 C CA . TYR B 1 234 ? -7.387 1.858 7.586 1 93.31 234 TYR B CA 1
ATOM 4284 C C . TYR B 1 234 ? -7.582 0.565 6.801 1 93.31 234 TYR B C 1
ATOM 4286 O O . TYR B 1 234 ? -7.156 -0.505 7.242 1 93.31 234 TYR B O 1
ATOM 4294 N N . GLY B 1 235 ? -8.414 0.667 5.738 1 95.62 235 GLY B N 1
ATOM 4295 C CA . GLY B 1 235 ? -8.57 -0.493 4.875 1 95.62 235 GLY B CA 1
ATOM 4296 C C . GLY B 1 235 ? -7.246 -1.124 4.477 1 95.62 235 GLY B C 1
ATOM 4297 O O . GLY B 1 235 ? -6.242 -0.428 4.324 1 95.62 235 GLY B O 1
ATOM 4298 N N . ARG B 1 236 ? -7.277 -2.461 4.293 1 96.5 236 ARG B N 1
ATOM 4299 C CA . ARG B 1 236 ? -6.094 -3.227 3.926 1 96.5 236 ARG B CA 1
ATOM 4300 C C . ARG B 1 236 ? -6.277 -3.906 2.572 1 96.5 236 ARG B C 1
ATOM 4302 O O . ARG B 1 236 ? -7.285 -4.578 2.342 1 96.5 236 ARG B O 1
ATOM 4309 N N . ILE B 1 237 ? -5.262 -3.703 1.72 1 95.81 237 ILE B N 1
ATOM 4310 C CA . ILE B 1 237 ? -5.348 -4.195 0.349 1 95.81 237 ILE B CA 1
ATOM 4311 C C . ILE B 1 237 ? -4.191 -5.156 0.076 1 95.81 237 ILE B C 1
ATOM 4313 O O . ILE B 1 237 ? -3.021 -4.777 0.188 1 95.81 237 ILE B O 1
ATOM 4317 N N . ALA B 1 238 ? -4.484 -6.375 -0.24 1 96.31 238 ALA B N 1
ATOM 4318 C CA . ALA B 1 238 ? -3.504 -7.344 -0.726 1 96.31 238 ALA B CA 1
ATOM 4319 C C . ALA B 1 238 ? -3.457 -7.355 -2.252 1 96.31 238 ALA B C 1
ATOM 4321 O O . ALA B 1 238 ? -4.387 -7.832 -2.902 1 96.31 238 ALA B O 1
ATOM 4322 N N . VAL B 1 239 ? -2.387 -6.863 -2.781 1 94.12 239 VAL B N 1
ATOM 4323 C CA . VAL B 1 239 ? -2.225 -6.844 -4.23 1 94.12 239 VAL B CA 1
ATOM 4324 C C . VAL B 1 239 ? -1.51 -8.109 -4.691 1 94.12 239 VAL B C 1
ATOM 4326 O O . VAL B 1 239 ? -0.306 -8.266 -4.473 1 94.12 239 VAL B O 1
ATOM 4329 N N . CYS B 1 240 ? -2.246 -8.891 -5.336 1 92.94 240 CYS B N 1
ATOM 4330 C CA . CYS B 1 240 ? -1.744 -10.195 -5.742 1 92.94 240 CYS B CA 1
ATOM 4331 C C . CYS B 1 240 ? -1.362 -10.203 -7.215 1 92.94 240 CYS B C 1
ATOM 4333 O O . CYS B 1 240 ? -0.472 -10.953 -7.629 1 92.94 240 CYS B O 1
ATOM 4335 N N . GLY B 1 241 ? -2.098 -9.406 -7.898 1 89.38 241 GLY B N 1
ATOM 4336 C CA . GLY B 1 241 ? -1.833 -9.414 -9.328 1 89.38 241 GLY B CA 1
ATOM 4337 C C . GLY B 1 241 ? -2.363 -8.18 -10.039 1 89.38 241 GLY B C 1
ATOM 4338 O O . GLY B 1 241 ? -2.746 -7.203 -9.391 1 89.38 241 GLY B O 1
ATOM 4339 N N . SER B 1 242 ? -2.234 -8.203 -11.367 1 89.44 242 SER B N 1
ATOM 4340 C CA . SER B 1 242 ? -2.688 -7.18 -12.297 1 89.44 242 SER B CA 1
ATOM 4341 C C . SER B 1 242 ? -3.086 -7.793 -13.641 1 89.44 242 SER B C 1
ATOM 4343 O O . SER B 1 242 ? -2.613 -7.355 -14.688 1 89.44 242 SER B O 1
ATOM 4345 N N . ILE B 1 243 ? -4.023 -8.688 -13.555 1 90.75 243 ILE B N 1
ATOM 4346 C CA . ILE B 1 243 ? -4.355 -9.523 -14.703 1 90.75 243 ILE B CA 1
ATOM 4347 C C . ILE B 1 243 ? -4.84 -8.648 -15.859 1 90.75 243 ILE B C 1
ATOM 4349 O O . ILE B 1 243 ? -4.703 -9.016 -17.031 1 90.75 243 ILE B O 1
ATOM 4353 N N . SER B 1 244 ? -5.332 -7.488 -15.609 1 88.88 244 SER B N 1
ATOM 4354 C CA . SER B 1 244 ? -5.836 -6.594 -16.641 1 88.88 244 SER B CA 1
ATOM 4355 C C . SER B 1 244 ? -4.699 -6.051 -17.5 1 88.88 244 SER B C 1
ATOM 4357 O O . SER B 1 244 ? -4.938 -5.539 -18.594 1 88.88 244 SER B O 1
ATOM 4359 N N . MET B 1 245 ? -3.484 -6.262 -17.016 1 88 245 MET B N 1
ATOM 4360 C CA . MET B 1 245 ? -2.375 -5.609 -17.703 1 88 245 MET B CA 1
ATOM 4361 C C . MET B 1 245 ? -1.44 -6.637 -18.328 1 88 245 MET B C 1
ATOM 4363 O O . MET B 1 245 ? -0.455 -6.273 -18.984 1 88 245 MET B O 1
ATOM 4367 N N . TYR B 1 246 ? -1.733 -7.863 -18.172 1 88.75 246 TYR B N 1
ATOM 4368 C CA . TYR B 1 246 ? -0.769 -8.898 -18.531 1 88.75 246 TYR B CA 1
ATOM 4369 C C . TYR B 1 246 ? -0.537 -8.922 -20.047 1 88.75 246 TYR B C 1
ATOM 4371 O O . TYR B 1 246 ? 0.519 -9.359 -20.516 1 88.75 246 TYR B O 1
ATOM 4379 N N . ASN B 1 247 ? -1.544 -8.477 -20.766 1 88.62 247 ASN B N 1
ATOM 4380 C CA . ASN B 1 247 ? -1.426 -8.539 -22.219 1 88.62 247 ASN B CA 1
ATOM 4381 C C . ASN B 1 247 ? -1.208 -7.16 -22.828 1 88.62 247 ASN B C 1
ATOM 4383 O O . ASN B 1 247 ? -1.212 -7.008 -24.062 1 88.62 247 ASN B O 1
ATOM 4387 N N . ASP B 1 248 ? -1.114 -6.148 -21.922 1 82.44 248 ASP B N 1
ATOM 4388 C CA . ASP B 1 248 ? -1.001 -4.77 -22.391 1 82.44 248 ASP B CA 1
ATOM 4389 C C . ASP B 1 248 ? 0.417 -4.469 -22.859 1 82.44 248 ASP B C 1
ATOM 4391 O O . ASP B 1 248 ? 1.389 -4.988 -22.312 1 82.44 248 ASP B O 1
ATOM 4395 N N . THR B 1 249 ? 0.4 -3.699 -23.922 1 75.44 249 THR B N 1
ATOM 4396 C CA . THR B 1 249 ? 1.696 -3.205 -24.375 1 75.44 249 THR B CA 1
ATOM 4397 C C . THR B 1 249 ? 2.002 -1.844 -23.766 1 75.44 249 THR B C 1
ATOM 4399 O O . THR B 1 249 ? 3.156 -1.411 -23.734 1 75.44 249 THR B O 1
ATOM 4402 N N . THR B 1 250 ? 0.867 -1.214 -23.281 1 71.31 250 THR B N 1
ATOM 4403 C CA . THR B 1 250 ? 1.009 0.057 -22.578 1 71.31 250 THR B CA 1
ATOM 4404 C C . THR B 1 250 ? 0.524 -0.066 -21.141 1 71.31 250 THR B C 1
ATOM 4406 O O . THR B 1 250 ? -0.57 -0.575 -20.875 1 71.31 250 THR B O 1
ATOM 4409 N N . PRO B 1 251 ? 1.385 0.385 -20.328 1 67.06 251 PRO B N 1
ATOM 4410 C CA . PRO B 1 251 ? 0.958 0.264 -18.922 1 67.06 251 PRO B CA 1
ATOM 4411 C C . PRO B 1 251 ? -0.321 1.044 -18.641 1 67.06 251 PRO B C 1
ATOM 4413 O O . PRO B 1 251 ? -0.524 2.133 -19.172 1 67.06 251 PRO B O 1
ATOM 4416 N N . GLN B 1 252 ? -1.274 0.334 -17.938 1 70.25 252 GLN B N 1
ATOM 4417 C CA . GLN B 1 252 ? -2.455 1.043 -17.453 1 70.25 252 GLN B CA 1
ATOM 4418 C C . GLN B 1 252 ? -2.098 2.016 -16.344 1 70.25 252 GLN B C 1
ATOM 4420 O O . GLN B 1 252 ? -1.068 1.859 -15.68 1 70.25 252 GLN B O 1
ATOM 4425 N N . THR B 1 253 ? -2.922 3.172 -16.391 1 65.44 253 THR B N 1
ATOM 4426 C CA . THR B 1 253 ? -2.727 4.145 -15.32 1 65.44 253 THR B CA 1
ATOM 4427 C C . THR B 1 253 ? -3.715 3.906 -14.188 1 65.44 253 THR B C 1
ATOM 4429 O O . THR B 1 253 ? -4.824 3.42 -14.414 1 65.44 253 THR B O 1
ATOM 4432 N N . GLY B 1 254 ? -3.307 3.693 -12.945 1 65.12 254 GLY B N 1
ATOM 4433 C CA . GLY B 1 254 ? -4.133 3.67 -11.75 1 65.12 254 GLY B CA 1
ATOM 4434 C C . GLY B 1 254 ? -3.84 4.816 -10.805 1 65.12 254 GLY B C 1
ATOM 4435 O O . GLY B 1 254 ? -3.328 5.859 -11.219 1 65.12 254 GLY B O 1
ATOM 4436 N N . ILE B 1 255 ? -4.457 4.73 -9.57 1 66.38 255 ILE B N 1
ATOM 4437 C CA . ILE B 1 255 ? -4.238 5.777 -8.578 1 66.38 255 ILE B CA 1
ATOM 4438 C C . ILE B 1 255 ? -3.561 5.184 -7.344 1 66.38 255 ILE B C 1
ATOM 4440 O O . ILE B 1 255 ? -4.066 4.23 -6.746 1 66.38 255 ILE B O 1
ATOM 4444 N N . LEU B 1 256 ? -2.348 5.609 -7.16 1 71.12 256 LEU B N 1
ATOM 4445 C CA . LEU B 1 256 ? -1.706 5.199 -5.918 1 71.12 256 LEU B CA 1
ATOM 4446 C C . LEU B 1 256 ? -2.273 5.969 -4.73 1 71.12 256 LEU B C 1
ATOM 4448 O O . LEU B 1 256 ? -2.512 5.395 -3.666 1 71.12 256 LEU B O 1
ATOM 4452 N N . SER B 1 257 ? -2.488 7.281 -5.035 1 75.81 257 SER B N 1
ATOM 4453 C CA . SER B 1 257 ? -2.871 8.117 -3.9 1 75.81 257 SER B CA 1
ATOM 4454 C C . SER B 1 257 ? -3.754 9.281 -4.344 1 75.81 257 SER B C 1
ATOM 4456 O O . SER B 1 257 ? -3.514 9.883 -5.391 1 75.81 257 SER B O 1
ATOM 4458 N N . THR B 1 258 ? -4.816 9.469 -3.623 1 78.06 258 THR B N 1
ATOM 4459 C CA . THR B 1 258 ? -5.66 10.656 -3.66 1 78.06 258 THR B CA 1
ATOM 4460 C C . THR B 1 258 ? -5.789 11.273 -2.27 1 78.06 258 THR B C 1
ATOM 4462 O O . THR B 1 258 ? -5.484 10.625 -1.267 1 78.06 258 THR B O 1
ATOM 4465 N N . PRO B 1 259 ? -6.148 12.531 -2.252 1 81.69 259 PRO B N 1
ATOM 4466 C CA . PRO B 1 259 ? -6.387 13.109 -0.927 1 81.69 259 PRO B CA 1
ATOM 4467 C C . PRO B 1 259 ? -7.309 12.25 -0.068 1 81.69 259 PRO B C 1
ATOM 4469 O O . PRO B 1 259 ? -7.082 12.102 1.137 1 81.69 259 PRO B O 1
ATOM 4472 N N . GLN B 1 260 ? -8.195 11.625 -0.665 1 81.75 260 GLN B N 1
ATOM 4473 C CA . GLN B 1 260 ? -9.156 10.805 0.068 1 81.75 260 GLN B CA 1
ATOM 4474 C C . GLN B 1 260 ? -8.492 9.555 0.632 1 81.75 260 GLN B C 1
ATOM 4476 O O . GLN B 1 260 ? -8.75 9.172 1.776 1 81.75 260 GLN B O 1
ATOM 4481 N N . THR B 1 261 ? -7.617 8.922 -0.146 1 83.75 261 THR B N 1
ATOM 4482 C CA . THR B 1 261 ? -7 7.691 0.326 1 83.75 261 THR B CA 1
ATOM 4483 C C . THR B 1 261 ? -6.012 7.977 1.453 1 83.75 261 THR B C 1
ATOM 4485 O O . THR B 1 261 ? -5.824 7.152 2.35 1 83.75 261 THR B O 1
ATOM 4488 N N . VAL B 1 262 ? -5.461 9.148 1.381 1 84.12 262 VAL B N 1
ATOM 4489 C CA . VAL B 1 262 ? -4.559 9.531 2.461 1 84.12 262 VAL B CA 1
ATOM 4490 C C . VAL B 1 262 ? -5.348 9.695 3.758 1 84.12 262 VAL B C 1
ATOM 4492 O O . VAL B 1 262 ? -4.922 9.219 4.812 1 84.12 262 VAL B O 1
ATOM 4495 N N . ILE B 1 263 ? -6.531 10.336 3.617 1 81.38 263 ILE B N 1
ATOM 4496 C CA . ILE B 1 263 ? -7.395 10.547 4.773 1 81.38 263 ILE B CA 1
ATOM 4497 C C . ILE B 1 263 ? -7.824 9.195 5.348 1 81.38 263 ILE B C 1
ATOM 4499 O O . ILE B 1 263 ? -7.871 9.023 6.566 1 81.38 263 ILE B O 1
ATOM 4503 N N . LEU B 1 264 ? -8.023 8.234 4.453 1 85.06 264 LEU B N 1
ATOM 4504 C CA . LEU B 1 264 ? -8.523 6.926 4.871 1 85.06 264 LEU B CA 1
ATOM 4505 C C . LEU B 1 264 ? -7.379 6.043 5.363 1 85.06 264 LEU B C 1
ATOM 4507 O O . LEU B 1 264 ? -7.609 5.023 6.012 1 85.06 264 LEU B O 1
ATOM 4511 N N . GLN B 1 265 ? -6.164 6.336 5.066 1 89.88 265 GLN B N 1
ATOM 4512 C CA . GLN B 1 265 ? -4.949 5.703 5.57 1 89.88 265 GLN B CA 1
ATOM 4513 C C . GLN B 1 265 ? -4.918 4.219 5.23 1 89.88 265 GLN B C 1
ATOM 4515 O O . GLN B 1 265 ? -4.68 3.381 6.105 1 89.88 265 GLN B O 1
ATOM 4520 N N . HIS B 1 266 ? -5.102 3.938 3.967 1 91.31 266 HIS B N 1
ATOM 4521 C CA . HIS B 1 266 ? -5.059 2.559 3.496 1 91.31 266 HIS B CA 1
ATOM 4522 C C . HIS B 1 266 ? -3.643 1.992 3.578 1 91.31 266 HIS B C 1
ATOM 4524 O O . HIS B 1 266 ? -2.666 2.732 3.451 1 91.31 266 HIS B O 1
ATOM 4530 N N . THR B 1 267 ? -3.602 0.678 3.826 1 92.62 267 THR B N 1
ATOM 4531 C CA . THR B 1 267 ? -2.367 -0.081 3.658 1 92.62 267 THR B CA 1
ATOM 4532 C C . THR B 1 267 ? -2.455 -0.994 2.438 1 92.62 267 THR B C 1
ATOM 4534 O O . THR B 1 267 ? -3.391 -1.788 2.316 1 92.62 267 THR B O 1
ATOM 4537 N N . VAL B 1 268 ? -1.518 -0.822 1.552 1 92.38 268 VAL B N 1
ATOM 4538 C CA . VAL B 1 268 ? -1.432 -1.623 0.335 1 92.38 268 VAL B CA 1
ATOM 4539 C C . VAL B 1 268 ? -0.147 -2.449 0.35 1 92.38 268 VAL B C 1
ATOM 4541 O O . VAL B 1 268 ? 0.945 -1.906 0.535 1 92.38 268 VAL B O 1
ATOM 4544 N N . GLN B 1 269 ? -0.257 -3.736 0.168 1 92.31 269 GLN B N 1
ATOM 4545 C CA . GLN B 1 269 ? 0.942 -4.566 0.088 1 92.31 269 GLN B CA 1
ATOM 4546 C C . GLN B 1 269 ? 0.891 -5.492 -1.123 1 92.31 269 GLN B C 1
ATOM 4548 O O . GLN B 1 269 ? -0.038 -6.289 -1.262 1 92.31 269 GLN B O 1
ATOM 4553 N N . HIS B 1 270 ? 1.847 -5.309 -1.936 1 89.75 270 HIS B N 1
ATOM 4554 C CA . HIS B 1 270 ? 2.088 -6.285 -2.99 1 89.75 270 HIS B CA 1
ATOM 4555 C C . HIS B 1 270 ? 2.723 -7.555 -2.434 1 89.75 270 HIS B C 1
ATOM 4557 O O . HIS B 1 270 ? 3.643 -7.484 -1.614 1 89.75 270 HIS B O 1
ATOM 4563 N N . HIS B 1 271 ? 2.166 -8.719 -2.875 1 85.62 271 HIS B N 1
ATOM 4564 C CA . HIS B 1 271 ? 2.723 -9.914 -2.254 1 85.62 271 HIS B CA 1
ATOM 4565 C C . HIS B 1 271 ? 2.688 -11.094 -3.211 1 85.62 271 HIS B C 1
ATOM 4567 O O . HIS B 1 271 ? 1.791 -11.195 -4.051 1 85.62 271 HIS B O 1
ATOM 4573 N N . THR B 1 272 ? 3.695 -11.859 -3.082 1 78.44 272 THR B N 1
ATOM 4574 C CA . THR B 1 272 ? 3.775 -13.195 -3.678 1 78.44 272 THR B CA 1
ATOM 4575 C C . THR B 1 272 ? 4.141 -14.234 -2.627 1 78.44 272 THR B C 1
ATOM 4577 O O . THR B 1 272 ? 4.434 -13.891 -1.479 1 78.44 272 THR B O 1
ATOM 4580 N N . THR B 1 273 ? 3.979 -15.438 -2.994 1 73.81 273 THR B N 1
ATOM 4581 C CA . THR B 1 273 ? 4.246 -16.5 -2.039 1 73.81 273 THR B CA 1
ATOM 4582 C C . THR B 1 273 ? 5.73 -16.547 -1.677 1 73.81 273 THR B C 1
ATOM 4584 O O . THR B 1 273 ? 6.109 -17.156 -0.669 1 73.81 273 THR B O 1
ATOM 4587 N N . ASP B 1 274 ? 6.523 -15.969 -2.506 1 68 274 ASP B N 1
ATOM 4588 C CA . ASP B 1 274 ? 7.969 -16.031 -2.299 1 68 274 ASP B CA 1
ATOM 4589 C C . ASP B 1 274 ? 8.359 -15.398 -0.969 1 68 274 ASP B C 1
ATOM 4591 O O . ASP B 1 274 ? 9.43 -15.688 -0.428 1 68 274 ASP B O 1
ATOM 4595 N N . ARG B 1 275 ? 7.523 -14.594 -0.605 1 67.69 275 ARG B N 1
ATOM 4596 C CA . ARG B 1 275 ? 7.801 -13.898 0.647 1 67.69 275 ARG B CA 1
ATOM 4597 C C . ARG B 1 275 ? 7.648 -14.836 1.841 1 67.69 275 ARG B C 1
ATOM 4599 O O . ARG B 1 275 ? 8.188 -14.57 2.916 1 67.69 275 ARG B O 1
ATOM 4606 N N . TYR B 1 276 ? 6.98 -15.969 1.527 1 56.53 276 TYR B N 1
ATOM 4607 C CA . TYR B 1 276 ? 6.578 -16.781 2.666 1 56.53 276 TYR B CA 1
ATOM 4608 C C . TYR B 1 276 ? 7.129 -18.203 2.545 1 56.53 276 TYR B C 1
ATOM 4610 O O . TYR B 1 276 ? 7.129 -18.781 1.456 1 56.53 276 TYR B O 1
ATOM 4618 N N . THR B 1 277 ? 8.359 -18.406 2.922 1 47.25 277 THR B N 1
ATOM 4619 C CA . THR B 1 277 ? 8.906 -19.75 2.848 1 47.25 277 THR B CA 1
ATOM 4620 C C . THR B 1 277 ? 8.211 -20.672 3.855 1 47.25 277 THR B C 1
ATOM 4622 O O . THR B 1 277 ? 8.078 -20.328 5.031 1 47.25 277 THR B O 1
ATOM 4625 N N . VAL B 1 278 ? 7.398 -21.516 3.277 1 41.28 278 VAL B N 1
ATOM 4626 C CA . VAL B 1 278 ? 6.742 -22.516 4.113 1 41.28 278 VAL B CA 1
ATOM 4627 C C . VAL B 1 278 ? 7.691 -23.688 4.363 1 41.28 278 VAL B C 1
ATOM 4629 O O . VAL B 1 278 ? 8.281 -24.234 3.426 1 41.28 278 VAL B O 1
ATOM 4632 N N . HIS B 1 279 ? 8.438 -23.641 5.438 1 34.31 279 HIS B N 1
ATOM 4633 C CA . HIS B 1 279 ? 9.156 -24.875 5.734 1 34.31 279 HIS B CA 1
ATOM 4634 C C . HIS B 1 279 ? 8.289 -25.828 6.551 1 34.31 279 HIS B C 1
ATOM 4636 O O . HIS B 1 279 ? 7.613 -25.406 7.496 1 34.31 279 HIS B O 1
ATOM 4642 N N . THR B 1 280 ? 7.773 -26.703 5.84 1 31.98 280 THR B N 1
ATOM 4643 C CA . THR B 1 280 ? 7.074 -27.766 6.566 1 31.98 280 THR B CA 1
ATOM 4644 C C . THR B 1 280 ? 8.062 -28.641 7.324 1 31.98 280 THR B C 1
ATOM 4646 O O . THR B 1 280 ? 9.016 -29.172 6.734 1 31.98 280 THR B O 1
ATOM 4649 N N . THR B 1 281 ? 8.477 -28.219 8.398 1 28.23 281 THR B N 1
ATOM 4650 C CA . THR B 1 281 ? 9.227 -29.203 9.18 1 28.23 281 THR B CA 1
ATOM 4651 C C . THR B 1 281 ? 8.312 -29.938 10.148 1 28.23 281 THR B C 1
ATOM 4653 O O . THR B 1 281 ? 7.449 -29.328 10.781 1 28.23 281 THR B O 1
ATOM 4656 N N . ASP B 1 282 ? 8.789 -31.234 10.289 1 33.09 282 ASP B N 1
ATOM 4657 C CA . ASP B 1 282 ? 8.242 -32.188 11.242 1 33.09 282 ASP B CA 1
ATOM 4658 C C . ASP B 1 282 ? 6.727 -32.062 11.352 1 33.09 282 ASP B C 1
ATOM 4660 O O . ASP B 1 282 ? 6.176 -32.094 12.453 1 33.09 282 ASP B O 1
ATOM 4664 N N . GLY B 1 283 ? 6.07 -31.922 10.234 1 35.06 283 GLY B N 1
ATOM 4665 C CA . GLY B 1 283 ? 4.617 -31.859 10.242 1 35.06 283 GLY B CA 1
ATOM 4666 C C . GLY B 1 283 ? 4.078 -30.453 10.469 1 35.06 283 GLY B C 1
ATOM 4667 O O . GLY B 1 283 ? 2.871 -30.281 10.641 1 35.06 283 GLY B O 1
ATOM 4668 N N . TYR B 1 284 ? 5.043 -29.609 10.859 1 34.34 284 TYR B N 1
ATOM 4669 C CA . TYR B 1 284 ? 4.688 -28.219 11.094 1 34.34 284 TYR B CA 1
ATOM 4670 C C . TYR B 1 284 ? 4.98 -27.359 9.875 1 34.34 284 TYR B C 1
ATOM 4672 O O . TYR B 1 284 ? 5.922 -27.641 9.125 1 34.34 284 TYR B O 1
ATOM 4680 N N . THR B 1 285 ? 3.908 -26.766 9.43 1 34.91 285 THR B N 1
ATOM 4681 C CA . THR B 1 285 ? 4.152 -25.766 8.391 1 34.91 285 THR B CA 1
ATOM 4682 C C . THR B 1 285 ? 4.719 -24.484 8.992 1 34.91 285 THR B C 1
ATOM 4684 O O . THR B 1 285 ? 4.121 -23.891 9.891 1 34.91 285 THR B O 1
ATOM 4687 N N . VAL B 1 286 ? 6.043 -24.312 9 1 35.34 286 VAL B N 1
ATOM 4688 C CA . VAL B 1 286 ? 6.723 -23.109 9.469 1 35.34 286 VAL B CA 1
ATOM 4689 C C . VAL B 1 286 ? 6.703 -22.047 8.375 1 35.34 286 VAL B C 1
ATOM 4691 O O . VAL B 1 286 ? 7.035 -22.328 7.223 1 35.34 286 VAL B O 1
ATOM 4694 N N . HIS B 1 287 ? 5.855 -21.016 8.664 1 35.84 287 HIS B N 1
ATOM 4695 C CA . HIS B 1 287 ? 5.832 -19.875 7.77 1 35.84 287 HIS B CA 1
ATOM 4696 C C . HIS B 1 287 ? 6.895 -18.844 8.156 1 35.84 287 HIS B C 1
ATOM 4698 O O . HIS B 1 287 ? 7.02 -18.5 9.336 1 35.84 287 HIS B O 1
ATOM 4704 N N . THR B 1 288 ? 8.031 -18.812 7.469 1 36.06 288 THR B N 1
ATOM 4705 C CA . THR B 1 288 ? 9 -17.766 7.746 1 36.06 288 THR B CA 1
ATOM 4706 C C . THR B 1 288 ? 8.688 -16.516 6.93 1 36.06 288 THR B C 1
ATOM 4708 O O . THR B 1 288 ? 8.508 -16.594 5.711 1 36.06 288 THR B O 1
ATOM 4711 N N . THR B 1 289 ? 7.977 -15.602 7.5 1 33.38 289 THR B N 1
ATOM 4712 C CA . THR B 1 289 ? 7.855 -14.305 6.848 1 33.38 289 THR B CA 1
ATOM 4713 C C . THR B 1 289 ? 8.891 -13.328 7.398 1 33.38 289 THR B C 1
ATOM 4715 O O . THR B 1 289 ? 9.055 -13.211 8.617 1 33.38 289 THR B O 1
ATOM 4718 N N . ASP B 1 290 ? 9.344 -12.445 6.367 1 36.22 290 ASP B N 1
ATOM 4719 C CA . ASP B 1 290 ? 10.242 -11.344 6.688 1 36.22 290 ASP B CA 1
ATOM 4720 C C . ASP B 1 290 ? 11.047 -11.641 7.953 1 36.22 290 ASP B C 1
ATOM 4722 O O . ASP B 1 290 ? 10.984 -10.883 8.922 1 36.22 290 ASP B O 1
ATOM 4726 N N . GLY B 1 291 ? 11.727 -12.742 8.039 1 35.44 291 GLY B N 1
ATOM 4727 C CA . GLY B 1 291 ? 12.617 -13.109 9.125 1 35.44 291 GLY B CA 1
ATOM 4728 C C . GLY B 1 291 ? 11.891 -13.766 10.289 1 35.44 291 GLY B C 1
ATOM 4729 O O . GLY B 1 291 ? 12.5 -14.055 11.32 1 35.44 291 GLY B O 1
ATOM 4730 N N . TYR B 1 292 ? 10.586 -13.719 10.164 1 33.91 292 TYR B N 1
ATOM 4731 C CA . TYR B 1 292 ? 9.82 -14.344 11.234 1 33.91 292 TYR B CA 1
ATOM 4732 C C . TYR B 1 292 ? 9.32 -15.727 10.812 1 33.91 292 TYR B C 1
ATOM 4734 O O . TYR B 1 292 ? 9.031 -15.953 9.641 1 33.91 292 TYR B O 1
ATOM 4742 N N . THR B 1 293 ? 9.727 -16.656 11.57 1 32.38 293 THR B N 1
ATOM 4743 C CA . THR B 1 293 ? 9.188 -18 11.406 1 32.38 293 THR B CA 1
ATOM 4744 C C . THR B 1 293 ? 7.895 -18.156 12.195 1 32.38 293 THR B C 1
ATOM 4746 O O . THR B 1 293 ? 7.859 -17.891 13.398 1 32.38 293 THR B O 1
ATOM 4749 N N . VAL B 1 294 ? 6.711 -18.156 11.508 1 34.41 294 VAL B N 1
ATOM 4750 C CA . VAL B 1 294 ? 5.465 -18.469 12.195 1 34.41 294 VAL B CA 1
ATOM 4751 C C . VAL B 1 294 ? 5.199 -19.969 12.102 1 34.41 294 VAL B C 1
ATOM 4753 O O . VAL B 1 294 ? 5.332 -20.578 11.031 1 34.41 294 VAL B O 1
ATOM 4756 N N . HIS B 1 295 ? 5.188 -20.578 13.281 1 28.97 295 HIS B N 1
ATOM 4757 C CA . HIS B 1 295 ? 4.836 -21.984 13.375 1 28.97 295 HIS B CA 1
ATOM 4758 C C . HIS B 1 295 ? 3.357 -22.172 13.695 1 28.97 295 HIS B C 1
ATOM 4760 O O . HIS B 1 295 ? 2.826 -21.516 14.586 1 28.97 295 HIS B O 1
ATOM 4766 N N . THR B 1 296 ? 2.564 -22.391 12.641 1 30.72 296 THR B N 1
ATOM 4767 C CA . THR B 1 296 ? 1.195 -22.75 13 1 30.72 296 THR B CA 1
ATOM 4768 C C . THR B 1 296 ? 1.084 -24.234 13.328 1 30.72 296 THR B C 1
ATOM 4770 O O . THR B 1 296 ? 1.486 -25.078 12.539 1 30.72 296 THR B O 1
ATOM 4773 N N . THR B 1 297 ? 1.276 -24.5 14.492 1 28.92 297 THR B N 1
ATOM 4774 C CA . THR B 1 297 ? 0.937 -25.844 14.938 1 28.92 297 THR B CA 1
ATOM 4775 C C . THR B 1 297 ? -0.431 -25.875 15.609 1 28.92 297 THR B C 1
ATOM 4777 O O . THR B 1 297 ? -0.737 -25 16.438 1 28.92 297 THR B O 1
ATOM 4780 N N . ASP B 1 298 ? -1.081 -27.125 15.375 1 32.19 298 ASP B N 1
ATOM 4781 C CA . ASP B 1 298 ? -2.338 -27.484 16.031 1 32.19 298 ASP B CA 1
ATOM 4782 C C . ASP B 1 298 ? -3.201 -26.25 16.266 1 32.19 298 ASP B C 1
ATOM 4784 O O . ASP B 1 298 ? -3.621 -25.984 17.391 1 32.19 298 ASP B O 1
ATOM 4788 N N . GLY B 1 299 ? -3.459 -25.422 15.281 1 33.38 299 GLY B N 1
ATOM 4789 C CA . GLY B 1 299 ? -4.371 -24.297 15.352 1 33.38 299 GLY B CA 1
ATOM 4790 C C . GLY B 1 299 ? -3.703 -23.016 15.82 1 33.38 299 GLY B C 1
ATOM 4791 O O . GLY B 1 299 ? -4.375 -22 16.062 1 33.38 299 GLY B O 1
ATOM 4792 N N . TYR B 1 300 ? -2.521 -23.094 16.359 1 31.31 300 TYR B N 1
ATOM 4793 C CA . TYR B 1 300 ? -1.84 -21.938 16.906 1 31.31 300 TYR B CA 1
ATOM 4794 C C . TYR B 1 300 ? -0.817 -21.375 15.93 1 31.31 300 TYR B C 1
ATOM 4796 O O . TYR B 1 300 ? -0.228 -22.125 15.141 1 31.31 300 TYR B O 1
ATOM 4804 N N . THR B 1 301 ? -0.981 -20.125 15.586 1 32.72 301 THR B N 1
ATOM 4805 C CA . THR B 1 301 ? 0.013 -19.438 14.766 1 32.72 301 THR B CA 1
ATOM 4806 C C . THR B 1 301 ? 1.129 -18.859 15.641 1 32.72 301 THR B C 1
ATOM 4808 O O . THR B 1 301 ? 0.865 -18.156 16.609 1 32.72 301 THR B O 1
ATOM 4811 N N . VAL B 1 302 ? 2.293 -19.5 15.711 1 33.88 302 VAL B N 1
ATOM 4812 C CA . VAL B 1 302 ? 3.463 -19 16.422 1 33.88 302 VAL B CA 1
ATOM 4813 C C . VAL B 1 302 ? 4.301 -18.125 15.508 1 33.88 302 VAL B C 1
ATOM 4815 O O . VAL B 1 302 ? 4.602 -18.516 14.375 1 33.88 302 VAL B O 1
ATOM 4818 N N . HIS B 1 303 ? 4.258 -16.828 15.758 1 30.62 303 HIS B N 1
ATOM 4819 C CA . HIS B 1 303 ? 5.137 -15.883 15.078 1 30.62 303 HIS B CA 1
ATOM 4820 C C . HIS B 1 303 ? 6.504 -15.82 15.75 1 30.62 303 HIS B C 1
ATOM 4822 O O . HIS B 1 303 ? 6.59 -15.703 16.984 1 30.62 303 HIS B O 1
ATOM 4828 N N . THR B 1 304 ? 7.426 -16.531 15.234 1 31.61 304 THR B N 1
ATOM 4829 C CA . THR B 1 304 ? 8.781 -16.453 15.773 1 31.61 304 THR B CA 1
ATOM 4830 C C . THR B 1 304 ? 9.555 -15.312 15.109 1 31.61 304 THR B C 1
ATOM 4832 O O . THR B 1 304 ? 9.586 -15.211 13.875 1 31.61 304 THR B O 1
ATOM 4835 N N . THR B 1 305 ? 9.453 -14.227 15.68 1 29.72 305 THR B N 1
ATOM 4836 C CA . THR B 1 305 ? 10.406 -13.234 15.195 1 29.72 305 THR B CA 1
ATOM 4837 C C . THR B 1 305 ? 11.805 -13.516 15.742 1 29.72 305 THR B C 1
ATOM 4839 O O . THR B 1 305 ? 11.953 -14.242 16.734 1 29.72 305 THR B O 1
ATOM 4842 N N . ASP B 1 306 ? 12.797 -12.719 15.414 1 31.42 306 ASP B N 1
ATOM 4843 C CA . ASP B 1 306 ? 14.172 -12.781 15.898 1 31.42 306 ASP B CA 1
ATOM 4844 C C . ASP B 1 306 ? 14.227 -13.164 17.375 1 31.42 306 ASP B C 1
ATOM 4846 O O . ASP B 1 306 ? 14.125 -12.297 18.25 1 31.42 306 ASP B O 1
ATOM 4850 N N . GLY B 1 307 ? 14.258 -14.445 17.797 1 31.84 307 GLY B N 1
ATOM 4851 C CA . GLY B 1 307 ? 14.492 -15.172 19.031 1 31.84 307 GLY B CA 1
ATOM 4852 C C . GLY B 1 307 ? 13.242 -15.367 19.859 1 31.84 307 GLY B C 1
ATOM 4853 O O . GLY B 1 307 ? 13.289 -15.969 20.938 1 31.84 307 GLY B O 1
ATOM 4854 N N . TYR B 1 308 ? 12.273 -14.453 19.766 1 29.97 308 TYR B N 1
ATOM 4855 C CA . TYR B 1 308 ? 11.109 -14.648 20.625 1 29.97 308 TYR B CA 1
ATOM 4856 C C . TYR B 1 308 ? 10 -15.383 19.875 1 29.97 308 TYR B C 1
ATOM 4858 O O . TYR B 1 308 ? 9.852 -15.234 18.656 1 29.97 308 TYR B O 1
ATOM 4866 N N . THR B 1 309 ? 9.688 -16.562 20.406 1 33.09 309 THR B N 1
ATOM 4867 C CA . THR B 1 309 ? 8.516 -17.328 19.984 1 33.09 309 THR B CA 1
ATOM 4868 C C . THR B 1 309 ? 7.27 -16.875 20.75 1 33.09 309 THR B C 1
ATOM 4870 O O . THR B 1 309 ? 7.277 -16.797 21.969 1 33.09 309 THR B O 1
ATOM 4873 N N . VAL B 1 310 ? 6.387 -16.062 20.109 1 32.22 310 VAL B N 1
ATOM 4874 C CA . VAL B 1 310 ? 5.117 -15.773 20.766 1 32.22 310 VAL B CA 1
ATOM 4875 C C . VAL B 1 310 ? 4.09 -16.828 20.391 1 32.22 310 VAL B C 1
ATOM 4877 O O . VAL B 1 310 ? 3.943 -17.172 19.219 1 32.22 310 VAL B O 1
ATOM 4880 N N . HIS B 1 311 ? 3.775 -17.672 21.406 1 28.86 311 HIS B N 1
ATOM 4881 C CA . HIS B 1 311 ? 2.723 -18.672 21.281 1 28.86 311 HIS B CA 1
ATOM 4882 C C . HIS B 1 311 ? 1.389 -18.125 21.781 1 28.86 311 HIS B C 1
ATOM 4884 O O . HIS B 1 311 ? 1.324 -17.516 22.859 1 28.86 311 HIS B O 1
ATOM 4890 N N . THR B 1 312 ? 0.538 -17.641 20.906 1 29.41 312 THR B N 1
ATOM 4891 C CA . THR B 1 312 ? -0.774 -17.281 21.422 1 29.41 312 THR B CA 1
ATOM 4892 C C . THR B 1 312 ? -1.677 -18.5 21.516 1 29.41 312 THR B C 1
ATOM 4894 O O . THR B 1 312 ? -1.881 -19.203 20.531 1 29.41 312 THR B O 1
ATOM 4897 N N . THR B 1 313 ? -1.562 -19.172 22.562 1 28.77 313 THR B N 1
ATOM 4898 C CA . THR B 1 313 ? -2.506 -20.234 22.859 1 28.77 313 THR B CA 1
ATOM 4899 C C . THR B 1 313 ? -3.596 -19.75 23.812 1 28.77 313 THR B C 1
ATOM 4901 O O . THR B 1 313 ? -3.307 -19.062 24.797 1 28.77 313 THR B O 1
ATOM 4904 N N . ASP B 1 314 ? -4.84 -20.516 23.609 1 30.84 314 ASP B N 1
ATOM 4905 C CA . ASP B 1 314 ? -6.039 -20.438 24.438 1 30.84 314 ASP B CA 1
ATOM 4906 C C . ASP B 1 314 ? -6.199 -19.047 25.047 1 30.84 314 ASP B C 1
ATOM 4908 O O . ASP B 1 314 ? -6.332 -18.906 26.266 1 30.84 314 ASP B O 1
ATOM 4912 N N . GLY B 1 315 ? -6.18 -18.031 24.328 1 32.28 315 GLY B N 1
ATOM 4913 C CA . GLY B 1 315 ? -6.387 -16.672 24.797 1 32.28 315 GLY B CA 1
ATOM 4914 C C . GLY B 1 315 ? -5.133 -16.047 25.375 1 32.28 315 GLY B C 1
ATOM 4915 O O . GLY B 1 315 ? -5.16 -14.891 25.812 1 32.28 315 GLY B O 1
ATOM 4916 N N . TYR B 1 316 ? -4.18 -16.922 25.828 1 29.19 316 TYR B N 1
ATOM 4917 C CA . TYR B 1 316 ? -2.959 -16.391 26.438 1 29.19 316 TYR B CA 1
ATOM 4918 C C . TYR B 1 316 ? -1.812 -16.406 25.422 1 29.19 316 TYR B C 1
ATOM 4920 O O . TYR B 1 316 ? -1.755 -17.266 24.547 1 29.19 316 TYR B O 1
ATOM 4928 N N . THR B 1 317 ? -1.286 -15.32 25.094 1 30.12 317 THR B N 1
ATOM 4929 C CA . THR B 1 317 ? -0.075 -15.211 24.297 1 30.12 317 THR B CA 1
ATOM 4930 C C . THR B 1 317 ? 1.154 -15.602 25.109 1 30.12 317 THR B C 1
ATOM 4932 O O . THR B 1 317 ? 1.417 -15.008 26.156 1 30.12 317 THR B O 1
ATOM 4935 N N . VAL B 1 318 ? 1.61 -16.953 24.906 1 30.59 318 VAL B N 1
ATOM 4936 C CA . VAL B 1 318 ? 2.822 -17.469 25.547 1 30.59 318 VAL B CA 1
ATOM 4937 C C . VAL B 1 318 ? 4.043 -17.062 24.719 1 30.59 318 VAL B C 1
ATOM 4939 O O . VAL B 1 318 ? 4.047 -17.188 23.5 1 30.59 318 VAL B O 1
ATOM 4942 N N . HIS B 1 319 ? 4.758 -16.141 25.234 1 30.3 319 HIS B N 1
ATOM 4943 C CA . HIS B 1 319 ? 6.031 -15.711 24.672 1 30.3 319 HIS B CA 1
ATOM 4944 C C . HIS B 1 319 ? 7.168 -16.625 25.109 1 30.3 319 HIS B C 1
ATOM 4946 O O . HIS B 1 319 ? 7.27 -16.984 26.281 1 30.3 319 HIS B O 1
ATOM 4952 N N . THR B 1 320 ? 7.484 -17.672 24.266 1 28.41 320 THR B N 1
ATOM 4953 C CA . THR B 1 320 ? 8.633 -18.5 24.594 1 28.41 320 THR B CA 1
ATOM 4954 C C . THR B 1 320 ? 9.93 -17.859 24.141 1 28.41 320 THR B C 1
ATOM 4956 O O . THR B 1 320 ? 10.031 -17.391 23 1 28.41 320 THR B O 1
ATOM 4959 N N . THR B 1 321 ? 10.531 -17.266 25.078 1 30.61 321 THR B N 1
ATOM 4960 C CA . THR B 1 321 ? 11.867 -16.719 24.859 1 30.61 321 THR B CA 1
ATOM 4961 C C . THR B 1 321 ? 12.938 -17.75 25.219 1 30.61 321 THR B C 1
ATOM 4963 O O . THR B 1 321 ? 12.938 -18.297 26.328 1 30.61 321 THR B O 1
ATOM 4966 N N . ASP B 1 322 ? 13.961 -17.875 24.344 1 31.59 322 ASP B N 1
ATOM 4967 C CA . ASP B 1 322 ? 15.109 -18.75 24.531 1 31.59 322 ASP B CA 1
ATOM 4968 C C . ASP B 1 322 ? 14.672 -20.125 25.031 1 31.59 322 ASP B C 1
ATOM 4970 O O . ASP B 1 322 ? 15.312 -20.703 25.906 1 31.59 322 ASP B O 1
ATOM 4974 N N . GLY B 1 323 ? 13.734 -20.797 24.516 1 28.2 323 GLY B N 1
ATOM 4975 C CA . GLY B 1 323 ? 13.32 -22.125 24.938 1 28.2 323 GLY B CA 1
ATOM 4976 C C . GLY B 1 323 ? 12.406 -22.109 26.141 1 28.2 323 GLY B C 1
ATOM 4977 O O . GLY B 1 323 ? 11.945 -23.156 26.594 1 28.2 323 GLY B O 1
ATOM 4978 N N . TYR B 1 324 ? 12.523 -20.906 26.828 1 26.42 324 TYR B N 1
ATOM 4979 C CA . TYR B 1 324 ? 11.656 -21 28 1 26.42 324 TYR B CA 1
ATOM 4980 C C . TYR B 1 324 ? 10.289 -20.406 27.719 1 26.42 324 TYR B C 1
ATOM 4982 O O . TYR B 1 324 ? 10.172 -19.438 26.969 1 26.42 324 TYR B O 1
ATOM 4990 N N . THR B 1 325 ? 9.172 -21.031 27.781 1 30.11 325 THR B N 1
ATOM 4991 C CA . THR B 1 325 ? 7.754 -20.703 27.688 1 30.11 325 THR B CA 1
ATOM 4992 C C . THR B 1 325 ? 7.32 -19.844 28.859 1 30.11 325 THR B C 1
ATOM 4994 O O . THR B 1 325 ? 7.57 -20.203 30.016 1 30.11 325 THR B O 1
#

Foldseek 3Di:
DDKKKFKFQQDADQFDDDPVRIDIDIDDDDDADALKFKKFFDDWDDDLVQLQCCVVPHDGGGTRWGKTKIATCGDNRPVHDHGWIWIAGNHGMRMDMDNCPRTHTDDPPPDPVDDPCCCRACVHFLVLLLVCLVCVFQVDAAAFEEEAEVLLDRNNVNNQLVCVVRHYAYEYEDADPVSQVVSVVSPHNHYDHCNPDPDLLVSQCVSPVQAGQEYEAAADAVNVQSRQLRHAAQRTYEDEYHSNPSNPPDDHDHDPDDPSNVVSPYHYDYDGCVQWDQDCPPNWRFTQHPQWTFTDDPNWTFTRHDQWTFTCPPNRGDTDGPNRD/DDKKKFKFQQDADQFDDDPVRIDIDIDDDDDADALKFKKFFDDWDDDLVQLQCCVVPHDGGGTRWGKTKIATCGDNRPVHDHGWIWIAGNHGMRMDMDNCPRTHTDDPPPDPVDDPCCCRACVHFLVLLLVCLVCVFQVDAAAFEEEAEVLLDRNNVNNQLVCVVRHYAYEYEDADPVSQVVSVVSPHNHYYHCNPDPDLLVSQCVSPVQAGQEYEAAADAVNVQSRQLRHAAQRTYEDEYHSNPSNPPDDHDHDPDDPSNVVSVYHYDYDGCVQWDQDCPPNWRFTQHPQWTFTDDPNWTFTRHPQWTFTCPPNDTDTDGPNRD

Solvent-accessible surface area (backbone atoms only — not comparable to full-atom values): 33585 Å² total; per-residue (Å²): 117,50,80,20,46,32,38,19,28,58,44,79,71,74,44,73,79,51,76,80,33,44,42,81,41,80,40,82,39,72,73,65,48,88,43,13,28,31,35,34,53,76,39,74,55,85,60,78,63,54,52,52,41,43,73,75,76,49,54,68,65,35,66,32,76,37,40,23,37,24,33,26,74,40,54,49,25,90,92,50,46,63,70,43,44,29,39,33,68,84,18,47,40,42,44,50,70,45,66,56,85,73,50,40,77,48,64,89,80,58,55,88,90,50,68,73,64,36,59,66,30,66,73,17,63,33,24,48,37,26,50,44,34,40,55,71,59,35,52,68,52,66,69,38,31,35,39,26,41,54,18,71,40,78,35,26,42,46,34,50,40,54,41,45,74,55,48,30,46,33,36,33,30,24,79,38,70,69,44,31,53,52,41,50,73,62,60,44,72,33,69,41,36,61,72,75,43,92,39,63,61,57,53,51,41,70,66,35,75,86,32,27,44,29,36,43,36,34,35,36,31,62,59,50,52,56,45,57,81,45,38,32,73,58,14,20,31,21,30,59,40,24,62,76,47,50,49,50,92,60,86,66,61,8,42,62,47,44,67,63,43,28,75,28,24,32,36,38,33,26,44,56,51,82,57,43,44,68,44,66,48,97,90,26,46,27,32,31,40,93,77,17,39,23,38,42,48,99,91,24,64,19,51,19,43,89,72,38,35,35,36,47,49,95,94,39,72,39,55,24,47,85,87,43,106,116,48,80,19,47,31,38,18,28,58,42,79,70,74,44,73,81,51,76,80,31,44,42,83,40,80,42,79,39,74,73,64,48,88,43,12,30,31,34,34,53,76,40,72,55,86,60,78,64,54,54,52,40,43,72,76,76,48,55,68,66,35,66,33,76,37,39,22,38,25,33,27,75,39,53,48,24,89,93,48,47,63,71,43,44,28,39,32,66,83,18,47,41,44,42,50,69,45,66,57,85,73,49,42,77,46,67,89,78,59,55,88,90,50,67,71,62,35,58,68,29,65,73,18,64,33,24,48,38,26,49,46,36,40,54,70,59,35,51,68,52,67,70,37,31,34,38,26,42,54,18,71,39,78,36,28,42,47,34,50,41,54,40,46,75,55,47,29,46,33,36,33,29,24,77,37,69,69,44,30,53,51,41,49,72,61,60,44,72,33,70,42,37,62,70,75,44,91,40,64,60,57,52,52,40,70,66,34,77,86,33,26,46,27,34,43,35,36,34,36,29,61,59,49,51,56,46,57,81,46,38,32,73,56,15,20,31,20,30,60,41,22,61,75,46,50,49,50,91,61,84,66,62,8,44,65,46,44,67,64,43,28,74,30,24,32,36,37,32,27,44,56,52,82,57,42,46,68,43,66,48,95,90,25,47,27,34,32,40,93,76,16,39,22,38,40,47,99,91,24,61,19,49,21,41,90,68,37,32,37,34,48,48,96,92,40,69,41,55,23,46,83,88,43,105

pLDDT: mean 83.98, std 22.75, range [26.42, 98.94]

Nearest PDB structures (foldseek):
  2y05-assembly4_D  TM=9.531E-01  e=1.032E-41  Homo sapiens
  1v3t-assembly1_B  TM=9.610E-01  e=1.112E-40  Cavia porcellus
  1v3u-assembly1_A  TM=9.658E-01  e=1.391E-37  Cavia porcellus
  4b7x-assembly1_H  TM=9.268E-01  e=9.534E-30  Pseudomonas aeruginosa PAO1
  4b7x-assembly1_G  TM=9.146E-01  e=2.896E-28  Pseudomonas aeruginosa PAO1